Protein AF-A0A7C5AWZ2-F1 (afdb_monomer_lite)

Foldseek 3Di:
DDDDDDDDDDDPPDDDDDDDDDDDDDPPPFDFDPFDDDPQFTWTFGDDPDDDDDDDDDDDDDDDPDKDWDKWWWWDDDPNDTDDIDTDTDTDDDDDDDDDDDDDDDDDDTDTPPDPPDPDDDPDDDDDDDDPPPPPPVRPIDTFRKAKEKPAAEEFEFFFPDTWDKMFMDMDRADFPWKAKDKDWDPQKAPDDDWDWPCGTDRMTTIHQADIFVNPDQEPGDQKTKMWMKMWTHDDPHIYIYTHIYIYGHPDVVQKDKAAWDKDFPDFDWDQDPLKIFTAFTDIDTHQIDMGGPDDPRGQCRVLVVQLNVLVSCQCPDPHLLVPAPDRVVLGVQRGGDIDNDPVVNVVVNVVSVVVRVVVSVVSCVVSVVVSSVVSLVRSCPDPPNHDSHPNVD

Structure (mmCIF, N/CA/C/O backbone):
data_AF-A0A7C5AWZ2-F1
#
_entry.id   AF-A0A7C5AWZ2-F1
#
loop_
_atom_site.group_PDB
_atom_site.id
_atom_site.type_symbol
_atom_site.label_atom_id
_atom_site.label_alt_id
_atom_site.label_comp_id
_atom_site.label_asym_id
_atom_site.label_entity_id
_atom_site.label_seq_id
_atom_site.pdbx_PDB_ins_code
_atom_site.Cartn_x
_atom_site.Cartn_y
_atom_site.Cartn_z
_atom_site.occupancy
_atom_site.B_iso_or_equiv
_atom_site.auth_seq_id
_atom_site.auth_comp_id
_atom_site.auth_asym_id
_atom_site.auth_atom_id
_atom_site.pdbx_PDB_model_num
ATOM 1 N N . MET A 1 1 ? -20.616 55.074 -3.981 1.00 31.48 1 MET A N 1
ATOM 2 C CA . MET A 1 1 ? -21.618 54.094 -4.465 1.00 31.48 1 MET A CA 1
ATOM 3 C C . MET A 1 1 ? -21.687 52.970 -3.434 1.00 31.48 1 MET A C 1
ATOM 5 O O . MET A 1 1 ? -20.638 52.500 -3.034 1.00 31.48 1 MET A O 1
ATOM 9 N N . SER A 1 2 ? -22.827 52.833 -2.744 1.00 23.86 2 SER A N 1
ATOM 10 C CA . SER A 1 2 ? -23.767 51.689 -2.854 1.00 23.86 2 SER A CA 1
ATOM 11 C C . SER A 1 2 ? -23.295 50.452 -2.056 1.00 23.86 2 SER A C 1
ATOM 13 O O . SER A 1 2 ? -22.331 49.830 -2.470 1.00 23.86 2 SER A O 1
ATOM 15 N N . ARG A 1 3 ? -23.754 50.177 -0.821 1.00 22.86 3 ARG A N 1
ATOM 16 C CA . ARG A 1 3 ? -25.100 49.757 -0.326 1.00 22.86 3 ARG A CA 1
ATOM 17 C C . ARG A 1 3 ? -25.410 48.245 -0.484 1.00 22.86 3 ARG A C 1
ATOM 19 O O . ARG A 1 3 ? -25.485 47.788 -1.612 1.00 22.86 3 ARG A O 1
ATOM 26 N N . THR A 1 4 ? -25.734 47.593 0.657 1.00 24.03 4 THR A N 1
ATOM 27 C CA . THR A 1 4 ? -26.966 46.775 0.916 1.00 24.03 4 THR A CA 1
ATOM 28 C C . THR A 1 4 ? -27.128 45.417 0.178 1.00 24.03 4 THR A C 1
ATOM 30 O O . THR A 1 4 ? -27.138 45.419 -1.042 1.00 24.03 4 THR A O 1
ATOM 33 N N . LEU A 1 5 ? -27.379 44.242 0.810 1.00 22.30 5 LEU A N 1
ATOM 34 C CA . LEU A 1 5 ? -27.451 43.809 2.237 1.00 22.30 5 LEU A CA 1
ATOM 35 C C . LEU A 1 5 ? -27.545 42.247 2.367 1.00 22.30 5 LEU A C 1
ATOM 37 O O . LEU A 1 5 ? -27.617 41.573 1.351 1.00 22.30 5 LEU A O 1
ATOM 41 N N . ILE A 1 6 ? -27.582 41.716 3.610 1.00 23.77 6 ILE A N 1
ATOM 42 C CA . ILE A 1 6 ? -28.292 40.502 4.136 1.00 23.77 6 ILE A CA 1
ATOM 43 C C . ILE A 1 6 ? -28.689 39.345 3.176 1.00 23.77 6 ILE A C 1
ATOM 45 O O . ILE A 1 6 ? -29.492 39.558 2.275 1.00 23.77 6 ILE A O 1
ATOM 49 N N . ALA A 1 7 ? -28.282 38.102 3.517 1.00 22.73 7 ALA A N 1
ATOM 50 C CA . ALA A 1 7 ? -29.145 36.910 3.758 1.00 22.73 7 ALA A CA 1
ATOM 51 C C . ALA A 1 7 ? -28.458 35.555 3.447 1.00 22.73 7 ALA A C 1
ATOM 53 O O . ALA A 1 7 ? -28.391 35.173 2.287 1.00 22.73 7 ALA A O 1
ATOM 54 N N . ILE A 1 8 ? -28.096 34.768 4.475 1.00 24.17 8 ILE A N 1
ATOM 55 C CA . ILE A 1 8 ? -28.322 33.303 4.491 1.00 24.17 8 ILE A CA 1
ATOM 56 C C . ILE A 1 8 ? -28.754 32.923 5.913 1.00 24.17 8 ILE A C 1
ATOM 58 O O . ILE A 1 8 ? -27.949 32.813 6.833 1.00 24.17 8 ILE A O 1
ATOM 62 N N . LEU A 1 9 ? -30.062 32.760 6.075 1.00 23.92 9 LEU A N 1
ATOM 63 C CA . LEU A 1 9 ? -30.744 32.201 7.238 1.00 23.92 9 LEU A CA 1
ATOM 64 C C . LEU A 1 9 ? -31.839 31.298 6.642 1.00 23.92 9 LEU A C 1
ATOM 66 O O . LEU A 1 9 ? -32.417 31.668 5.623 1.00 23.92 9 LEU A O 1
ATOM 70 N N . ALA A 1 10 ? -32.102 30.148 7.269 1.00 23.94 10 ALA A N 1
ATOM 71 C CA . ALA A 1 10 ? -33.007 29.073 6.830 1.00 23.94 10 ALA A CA 1
ATOM 72 C C . ALA A 1 10 ? -32.501 28.126 5.713 1.00 23.94 10 ALA A C 1
ATOM 74 O O . ALA A 1 10 ? -32.693 28.383 4.532 1.00 23.94 10 ALA A O 1
ATOM 75 N N . VAL A 1 11 ? -32.027 26.940 6.126 1.00 23.39 11 VAL A N 1
ATOM 76 C CA . VAL A 1 11 ? -32.609 25.643 5.712 1.00 23.39 11 VAL A CA 1
ATOM 77 C C . VAL A 1 11 ? -32.581 24.700 6.923 1.00 23.39 11 VAL A C 1
ATOM 79 O O . VAL A 1 11 ? -31.581 24.043 7.174 1.00 23.39 11 VAL A O 1
ATOM 82 N N . CYS A 1 12 ? -33.668 24.691 7.698 1.00 22.53 12 CYS A N 1
ATOM 83 C CA . CYS A 1 12 ? -34.116 23.589 8.572 1.00 22.53 12 CYS A CA 1
ATOM 84 C C . CYS A 1 12 ? -35.515 23.944 9.111 1.00 22.53 12 CYS A C 1
ATOM 86 O O . CYS A 1 12 ? -35.763 24.030 10.308 1.00 22.53 12 CYS A O 1
ATOM 88 N N . ALA A 1 13 ? -36.420 24.251 8.178 1.00 26.27 13 ALA A N 1
ATOM 89 C CA . ALA A 1 13 ? -37.804 24.633 8.442 1.00 26.27 13 ALA A CA 1
ATOM 90 C C . ALA A 1 13 ? -38.730 23.852 7.498 1.00 26.27 13 ALA A C 1
ATOM 92 O O . ALA A 1 13 ? -39.358 24.408 6.601 1.00 26.27 13 ALA A O 1
ATOM 93 N N . ALA A 1 14 ? -38.763 22.534 7.682 1.00 24.42 14 ALA A N 1
ATOM 94 C CA . ALA A 1 14 ? -39.715 21.629 7.051 1.00 24.42 14 ALA A CA 1
ATOM 95 C C . ALA A 1 14 ? -40.001 20.484 8.033 1.00 24.42 14 ALA A C 1
ATOM 97 O O . ALA A 1 14 ? -39.058 19.898 8.554 1.00 24.42 14 ALA A O 1
ATOM 98 N N . LEU A 1 15 ? -41.289 20.183 8.251 1.00 24.59 15 LEU A N 1
ATOM 99 C CA . LEU A 1 15 ? -41.836 19.250 9.259 1.00 24.59 15 LEU A CA 1
ATOM 100 C C . LEU A 1 15 ? -41.771 19.771 10.710 1.00 24.59 15 LEU A C 1
ATOM 102 O O . LEU A 1 15 ? -40.803 19.560 11.431 1.00 24.59 15 LEU A O 1
ATOM 106 N N . GLY A 1 16 ? -42.850 20.431 11.152 1.00 24.42 16 GLY A N 1
ATOM 107 C CA . GLY A 1 16 ? -42.962 20.915 12.537 1.00 24.42 16 GLY A CA 1
ATOM 108 C C . GLY A 1 16 ? -44.292 21.549 12.969 1.00 24.42 16 GLY A C 1
ATOM 109 O O . GLY A 1 16 ? -44.412 21.913 14.132 1.00 24.42 16 GLY A O 1
ATOM 110 N N . LEU A 1 17 ? -45.299 21.684 12.093 1.00 25.92 17 LEU A N 1
ATOM 111 C CA . LEU A 1 17 ? -46.637 22.163 12.476 1.00 25.92 17 LEU A CA 1
ATOM 112 C C . LEU A 1 17 ? -47.752 21.493 11.658 1.00 25.92 17 LEU A C 1
ATOM 114 O O . LEU A 1 17 ? -48.122 21.975 10.591 1.00 25.92 17 LEU A O 1
ATOM 118 N N . MET A 1 18 ? -48.341 20.432 12.212 1.00 22.75 18 MET A N 1
ATOM 119 C CA . MET A 1 18 ? -49.801 20.317 12.303 1.00 22.75 18 MET A CA 1
ATOM 120 C C . MET A 1 18 ? -50.202 19.252 13.334 1.00 22.75 18 MET A C 1
ATOM 122 O O . MET A 1 18 ? -49.898 18.076 13.190 1.00 22.75 18 MET A O 1
ATOM 126 N N . THR A 1 19 ? -50.876 19.720 14.384 1.00 25.89 19 THR A N 1
ATOM 127 C CA . THR A 1 19 ? -51.930 19.040 15.159 1.00 25.89 19 THR A CA 1
ATOM 128 C C . THR A 1 19 ? -52.099 17.516 15.013 1.00 25.89 19 THR A C 1
ATOM 130 O O . THR A 1 19 ? -52.662 17.054 14.024 1.00 25.89 19 THR A O 1
ATOM 133 N N . GLN A 1 20 ? -51.897 16.786 16.113 1.00 24.45 20 GLN A N 1
ATOM 134 C CA . GLN A 1 20 ? -53.021 16.122 16.790 1.00 24.45 20 GLN A CA 1
ATOM 135 C C . GLN A 1 20 ? -52.659 15.762 18.234 1.00 24.45 20 GLN A C 1
ATOM 137 O O . GLN A 1 20 ? -51.629 15.149 18.500 1.00 24.45 20 GLN A O 1
ATOM 142 N N . ALA A 1 21 ? -53.535 16.129 19.169 1.00 33.34 21 ALA A N 1
ATOM 143 C CA . ALA A 1 21 ? -53.525 15.532 20.493 1.00 33.34 21 ALA A CA 1
ATOM 144 C C . ALA A 1 21 ? -54.089 14.110 20.376 1.00 33.34 21 ALA A C 1
ATOM 146 O O . ALA A 1 21 ? -55.225 13.936 19.935 1.00 33.34 21 ALA A O 1
ATOM 147 N N . ILE A 1 22 ? -53.314 13.110 20.790 1.00 25.39 22 ILE A N 1
ATOM 148 C CA . ILE A 1 22 ? -53.819 11.768 21.080 1.00 25.39 22 ILE A CA 1
ATOM 149 C C . ILE A 1 22 ? -53.517 11.478 22.548 1.00 25.39 22 ILE A C 1
ATOM 151 O O . ILE A 1 22 ? -52.484 11.874 23.086 1.00 25.39 22 ILE A O 1
ATOM 155 N N . HIS A 1 23 ? -54.492 10.861 23.207 1.00 27.05 23 HIS A N 1
ATOM 156 C CA . HIS A 1 23 ? -54.536 10.658 24.646 1.00 27.05 23 HIS A CA 1
ATOM 157 C C . HIS A 1 23 ? -53.289 9.984 25.233 1.00 27.05 23 HIS A C 1
ATOM 159 O O . HIS A 1 23 ? -52.849 8.943 24.760 1.00 27.05 23 HIS A O 1
ATOM 165 N N . GLY A 1 24 ? -52.890 10.479 26.406 1.00 29.28 24 GLY A N 1
ATOM 166 C CA . GLY A 1 24 ? -52.720 9.588 27.552 1.00 29.28 24 GLY A CA 1
ATOM 167 C C . GLY A 1 24 ? -51.455 8.739 27.597 1.00 29.28 24 GLY A C 1
ATOM 168 O O . GLY A 1 24 ? -51.563 7.525 27.713 1.00 29.28 24 GLY A O 1
ATOM 169 N N . GLN A 1 25 ? -50.290 9.385 27.641 1.00 25.56 25 GLN A N 1
ATOM 170 C CA . GLN A 1 25 ? -49.328 9.252 28.750 1.00 25.56 25 GLN A CA 1
ATOM 171 C C . GLN A 1 25 ? -48.128 10.163 28.470 1.00 25.56 25 GLN A C 1
ATOM 173 O O . GLN A 1 25 ? -47.318 9.893 27.587 1.00 25.56 25 GLN A O 1
ATOM 178 N N . THR A 1 26 ? -47.998 11.256 29.225 1.00 30.67 26 THR A N 1
ATOM 179 C CA . THR A 1 26 ? -46.708 11.943 29.326 1.00 30.67 26 THR A CA 1
ATOM 180 C C . THR A 1 26 ? -45.719 11.001 30.013 1.00 30.67 26 THR A C 1
ATOM 182 O O . THR A 1 26 ? -46.089 10.379 31.014 1.00 30.67 26 THR A O 1
ATOM 185 N N . PRO A 1 27 ? -44.467 10.883 29.532 1.00 29.09 27 PRO A N 1
ATOM 186 C CA . PRO A 1 27 ? -43.445 10.198 30.303 1.00 29.09 27 PRO A CA 1
ATOM 187 C C . PRO A 1 27 ? -43.281 10.955 31.622 1.00 29.09 27 PRO A C 1
ATOM 189 O O . PRO A 1 27 ? -42.971 12.148 31.626 1.00 29.09 27 PRO A O 1
ATOM 192 N N . GLN A 1 28 ? -43.513 10.272 32.742 1.00 30.16 28 GLN A N 1
ATOM 193 C CA . GLN A 1 28 ? -43.087 10.779 34.040 1.00 30.16 28 GLN A CA 1
ATOM 194 C C . GLN A 1 28 ? -41.565 10.893 33.973 1.00 30.16 28 GLN A C 1
ATOM 196 O O . GLN A 1 28 ? -40.875 9.877 33.886 1.00 30.16 28 GLN A O 1
ATOM 201 N N . ILE A 1 29 ? -41.042 12.119 33.941 1.00 33.25 29 ILE A N 1
ATOM 202 C CA . ILE A 1 29 ? -39.601 12.326 34.028 1.00 33.25 29 ILE A CA 1
ATOM 203 C C . ILE A 1 29 ? -39.271 12.394 35.510 1.00 33.25 29 ILE A C 1
ATOM 205 O O . ILE A 1 29 ? -39.504 13.398 36.179 1.00 33.25 29 ILE A O 1
ATOM 209 N N . TRP A 1 30 ? -38.798 11.270 36.022 1.00 34.38 30 TRP A N 1
ATOM 210 C CA . TRP A 1 30 ? -38.414 11.118 37.410 1.00 34.38 30 TRP A CA 1
ATOM 211 C C . TRP A 1 30 ? -37.039 11.758 37.628 1.00 34.38 30 TRP A C 1
ATOM 213 O O . TRP A 1 30 ? -36.078 11.425 36.930 1.00 34.38 30 TRP A O 1
ATOM 223 N N . ALA A 1 31 ? -36.937 12.656 38.606 1.00 36.81 31 ALA A N 1
ATOM 224 C CA . ALA A 1 31 ? -35.650 13.009 39.185 1.00 36.81 31 ALA A CA 1
ATOM 225 C C . ALA A 1 31 ? -35.261 11.893 40.162 1.00 36.81 31 ALA A C 1
ATOM 227 O O . ALA A 1 31 ? -36.040 11.550 41.053 1.00 36.81 31 ALA A O 1
ATOM 228 N N . TYR A 1 32 ? -34.080 11.305 39.966 1.00 39.06 32 TYR A N 1
ATOM 229 C CA . TYR A 1 32 ? -33.612 10.194 40.786 1.00 39.06 32 TYR A CA 1
ATOM 230 C C . TYR A 1 32 ? -32.599 10.667 41.827 1.00 39.06 32 TYR A C 1
ATOM 232 O O . TYR A 1 32 ? -31.530 11.165 41.472 1.00 39.06 32 TYR A O 1
ATOM 240 N N . SER A 1 33 ? -32.915 10.467 43.105 1.00 43.34 33 SER A N 1
ATOM 241 C CA . SER A 1 33 ? -32.019 10.725 44.234 1.00 43.34 33 SER A CA 1
ATOM 242 C C . SER A 1 33 ? -31.678 9.420 44.966 1.00 43.34 33 SER A C 1
ATOM 244 O O . SER A 1 33 ? -32.450 8.458 44.968 1.00 43.34 33 SER A O 1
ATOM 246 N N . ASN A 1 34 ? -30.474 9.363 45.547 1.00 46.09 34 ASN A N 1
ATOM 247 C CA . ASN A 1 34 ? -29.903 8.185 46.219 1.00 46.09 34 ASN A CA 1
ATOM 248 C C . ASN A 1 34 ? -30.059 6.875 45.415 1.00 46.09 34 ASN A C 1
ATOM 250 O O . ASN A 1 34 ? -30.649 5.909 45.897 1.00 46.09 34 ASN A O 1
ATOM 254 N N . LEU A 1 35 ? -29.537 6.845 44.184 1.00 44.72 35 LEU A N 1
ATOM 255 C CA . LEU A 1 35 ? -29.450 5.614 43.394 1.00 44.72 35 LEU A CA 1
ATOM 256 C C . LEU A 1 35 ? -28.502 4.604 44.070 1.00 44.72 35 LEU A C 1
ATOM 258 O O . LEU A 1 35 ? -27.345 4.926 44.342 1.00 44.72 35 LEU A O 1
ATOM 262 N N . TYR A 1 36 ? -28.970 3.378 44.297 1.00 51.09 36 TYR A N 1
ATOM 263 C CA . TYR A 1 36 ? -28.193 2.245 44.801 1.00 51.09 36 TYR A CA 1
ATOM 264 C C . TYR A 1 36 ? -28.525 0.956 44.031 1.00 51.09 36 TYR A C 1
ATOM 266 O O . TYR A 1 36 ? -29.542 0.850 43.346 1.00 51.09 36 TYR A O 1
ATOM 274 N N . GLN A 1 37 ? -27.638 -0.036 44.103 1.00 43.91 37 GLN A N 1
ATOM 275 C CA . GLN A 1 37 ? -27.802 -1.294 43.377 1.00 43.91 37 GLN A CA 1
ATOM 276 C C . GLN A 1 37 ? -28.634 -2.307 44.173 1.00 43.91 37 GLN A C 1
ATOM 278 O O . GLN A 1 37 ? -28.377 -2.544 45.353 1.00 43.91 37 GLN A O 1
ATOM 283 N N . GLN A 1 38 ? -29.567 -2.983 43.497 1.00 48.88 38 GLN A N 1
ATOM 284 C CA . GLN A 1 38 ? -30.225 -4.183 44.013 1.00 48.88 38 GLN A CA 1
ATOM 285 C C . GLN A 1 38 ? -30.243 -5.267 42.926 1.00 48.88 38 GLN A C 1
ATOM 287 O O . GLN A 1 38 ? -31.131 -5.317 42.080 1.00 48.88 38 GLN A O 1
ATOM 292 N N . GLY A 1 39 ? -29.234 -6.142 42.936 1.00 66.00 39 GLY A N 1
ATOM 293 C CA . GLY A 1 39 ? -29.072 -7.171 41.906 1.00 66.00 39 GLY A CA 1
ATOM 294 C C . GLY A 1 39 ? -28.696 -6.570 40.548 1.00 66.00 39 GLY A C 1
ATOM 295 O O . GLY A 1 39 ? -27.673 -5.896 40.428 1.00 66.00 39 GLY A O 1
ATOM 296 N N . ASP A 1 40 ? -29.515 -6.826 39.530 1.00 49.50 40 ASP A N 1
ATOM 297 C CA . ASP A 1 40 ? -29.349 -6.337 38.157 1.00 49.50 40 ASP A CA 1
ATOM 298 C C . ASP A 1 40 ? -29.982 -4.954 37.899 1.00 49.50 40 ASP A C 1
ATOM 300 O O . ASP A 1 40 ? -29.827 -4.408 36.801 1.00 49.50 40 ASP A O 1
ATOM 304 N N . GLN A 1 41 ? -30.655 -4.390 38.910 1.00 44.53 41 GLN A N 1
ATOM 305 C CA . GLN A 1 41 ? -31.457 -3.167 38.844 1.00 44.53 41 GLN A CA 1
ATOM 306 C C . GLN A 1 41 ? -30.771 -1.988 39.532 1.00 44.53 41 GLN A C 1
ATOM 308 O O . GLN A 1 41 ? -30.260 -2.114 40.652 1.00 44.53 41 GLN A O 1
ATOM 313 N N . VAL A 1 42 ? -30.834 -0.813 38.894 1.00 43.28 42 VAL A N 1
ATOM 314 C CA . VAL A 1 42 ? -30.635 0.449 39.611 1.00 43.28 42 VAL A CA 1
ATOM 315 C C . VAL A 1 42 ? -31.954 0.776 40.304 1.00 43.28 42 VAL A C 1
ATOM 317 O O . VAL A 1 42 ? -32.994 0.874 39.649 1.00 43.28 42 VAL A O 1
ATOM 320 N N . VAL A 1 43 ? -31.898 0.936 41.622 1.00 45.31 43 VAL A N 1
ATOM 321 C CA . VAL A 1 43 ? -33.023 1.323 42.473 1.00 45.31 43 VAL A CA 1
ATOM 322 C C . VAL A 1 43 ? -32.723 2.701 43.049 1.00 45.31 43 VAL A C 1
ATOM 324 O O . VAL A 1 43 ? -31.584 3.008 43.379 1.00 45.31 43 VAL A O 1
ATOM 327 N N . GLY A 1 44 ? -33.729 3.554 43.185 1.00 46.81 44 GLY A N 1
ATOM 328 C CA . GLY A 1 44 ? -33.566 4.821 43.887 1.00 46.81 44 GLY A CA 1
ATOM 329 C C . GLY A 1 44 ? -34.892 5.513 44.124 1.00 46.81 44 GLY A C 1
ATOM 330 O O . GLY A 1 44 ? -35.950 5.020 43.720 1.00 46.81 44 GLY A O 1
ATOM 331 N N . TYR A 1 45 ? -34.824 6.658 44.792 1.00 45.62 45 TYR A N 1
ATOM 332 C CA . TYR A 1 45 ? -36.001 7.459 45.078 1.00 45.62 45 TYR A CA 1
ATOM 333 C C . TYR A 1 45 ? -36.314 8.309 43.866 1.00 45.62 45 TYR A C 1
ATOM 335 O O . TYR A 1 45 ? -35.444 8.953 43.284 1.00 45.62 45 TYR A O 1
ATOM 343 N N . ALA A 1 46 ? -37.579 8.272 43.490 1.00 37.38 46 ALA A N 1
ATOM 344 C CA . ALA A 1 46 ? -38.106 9.004 42.369 1.00 37.38 46 ALA A CA 1
ATOM 345 C C . ALA A 1 46 ? -38.989 10.109 42.956 1.00 37.38 46 ALA A C 1
ATOM 347 O O . ALA A 1 46 ? -40.145 9.866 43.308 1.00 37.38 46 ALA A O 1
ATOM 348 N N . GLU A 1 47 ? -38.413 11.295 43.164 1.00 36.38 47 GLU A N 1
ATOM 349 C CA . GLU A 1 47 ? -39.136 12.407 43.784 1.00 36.38 47 GLU A CA 1
ATOM 350 C C . GLU A 1 47 ? -40.200 12.935 42.818 1.00 36.38 47 GLU A C 1
ATOM 352 O O . GLU A 1 47 ? -39.905 13.516 41.773 1.00 36.38 47 GLU A O 1
ATOM 357 N N . THR A 1 48 ? -41.465 12.715 43.176 1.00 36.47 48 THR A N 1
ATOM 358 C CA . THR A 1 48 ? -42.617 13.354 42.538 1.00 36.47 48 THR A CA 1
ATOM 359 C C . THR A 1 48 ? -43.113 14.459 43.456 1.00 36.47 48 THR A C 1
ATOM 361 O O . THR A 1 48 ? -43.871 14.188 44.391 1.00 36.47 48 THR A O 1
ATOM 364 N N . ASP A 1 49 ? -42.683 15.693 43.207 1.00 31.08 49 ASP A N 1
ATOM 365 C CA . ASP A 1 49 ? -43.113 16.837 44.008 1.00 31.08 49 ASP A CA 1
ATOM 366 C C . ASP A 1 49 ? -44.546 17.249 43.627 1.00 31.08 49 ASP A C 1
ATOM 368 O O . ASP A 1 49 ? -44.772 18.008 42.683 1.00 31.08 49 ASP A O 1
ATOM 372 N N . LEU A 1 50 ? -45.534 16.656 44.310 1.00 32.91 50 LEU A N 1
ATOM 373 C CA . LEU A 1 50 ? -46.947 17.006 44.173 1.00 32.91 50 LEU A CA 1
ATOM 374 C C . LEU A 1 50 ? -47.688 17.032 45.530 1.00 32.91 50 LEU A C 1
ATOM 376 O O . LEU A 1 50 ? -48.357 16.064 45.897 1.00 32.91 50 LEU A O 1
ATOM 380 N N . LEU A 1 51 ? -47.684 18.179 46.225 1.00 30.08 51 LEU A N 1
ATOM 381 C CA . LEU A 1 51 ? -48.734 18.544 47.195 1.00 30.08 51 LEU A CA 1
ATOM 382 C C . LEU A 1 51 ? -49.376 19.917 46.914 1.00 30.08 51 LEU A C 1
ATOM 384 O O . LEU A 1 51 ? -48.719 20.952 46.895 1.00 30.08 51 LEU A O 1
ATOM 388 N N . SER A 1 52 ? -50.699 19.909 46.729 1.00 28.80 52 SER A N 1
ATOM 389 C CA . SER A 1 52 ? -51.548 21.089 46.543 1.00 28.80 52 SER A CA 1
ATOM 390 C C . SER A 1 52 ? -52.475 21.189 47.759 1.00 28.80 52 SER A C 1
ATOM 392 O O . SER A 1 52 ? -53.143 20.200 48.075 1.00 28.80 52 SER A O 1
ATOM 394 N N . PRO A 1 53 ? -52.521 22.326 48.475 1.00 31.20 53 PRO A N 1
ATOM 395 C CA . PRO A 1 53 ? -53.333 22.441 49.677 1.00 31.20 53 PRO A CA 1
ATOM 396 C C . PRO A 1 53 ? -54.805 22.701 49.334 1.00 31.20 53 PRO A C 1
ATOM 398 O O . PRO A 1 53 ? -55.168 23.774 48.854 1.00 31.20 53 PRO A O 1
ATOM 401 N N . SER A 1 54 ? -55.678 21.748 49.661 1.00 36.19 54 SER A N 1
ATOM 402 C CA . SER A 1 54 ? -57.119 21.990 49.780 1.00 36.19 54 SER A CA 1
ATOM 403 C C . SER A 1 54 ? -57.465 22.358 51.228 1.00 36.19 54 SER A C 1
ATOM 405 O O . SER A 1 54 ? -57.487 21.483 52.096 1.00 36.19 54 SER A O 1
ATOM 407 N N . LEU A 1 55 ? -57.745 23.636 51.496 1.00 28.88 55 LEU A N 1
ATOM 408 C CA . LEU A 1 55 ? -58.303 24.090 52.778 1.00 28.88 55 LEU A CA 1
ATOM 409 C C . LEU A 1 55 ? -59.846 24.031 52.761 1.00 28.88 55 LEU A C 1
ATOM 411 O O . LEU A 1 55 ? -60.446 24.249 51.706 1.00 28.88 55 LEU A O 1
ATOM 415 N N . PRO A 1 56 ? -60.505 23.735 53.898 1.00 33.69 56 PRO A N 1
ATOM 416 C CA . PRO A 1 56 ? -61.951 23.549 53.949 1.00 33.69 56 PRO A CA 1
ATOM 417 C C . PRO A 1 56 ? -62.710 24.877 54.084 1.00 33.69 56 PRO A C 1
ATOM 419 O O . PRO A 1 56 ? -62.354 25.740 54.883 1.00 33.69 56 PRO A O 1
ATOM 422 N N . CYS A 1 57 ? -63.818 25.011 53.355 1.00 30.38 57 CYS A N 1
ATOM 423 C CA . CYS A 1 57 ? -64.770 26.108 53.528 1.00 30.38 57 CYS A CA 1
ATOM 424 C C . CYS A 1 57 ? -65.759 25.777 54.656 1.00 30.38 57 CYS A C 1
ATOM 426 O O . CYS A 1 57 ? -66.404 24.731 54.587 1.00 30.38 57 CYS A O 1
ATOM 428 N N . TRP A 1 58 ? -65.951 26.674 55.627 1.00 31.38 58 TRP A N 1
ATOM 429 C CA . TRP A 1 58 ? -67.038 26.573 56.609 1.00 31.38 58 TRP A CA 1
ATOM 430 C C . TRP A 1 58 ? -67.789 27.904 56.743 1.00 31.38 58 TRP A C 1
ATOM 432 O O . TRP A 1 58 ? -67.168 28.940 56.940 1.00 31.38 58 TRP A O 1
ATOM 442 N N . GLU A 1 59 ? -69.121 27.810 56.624 1.00 30.25 59 GLU A N 1
ATOM 443 C CA . GLU A 1 59 ? -70.163 28.704 57.173 1.00 30.25 59 GLU A CA 1
ATOM 444 C C . GLU A 1 59 ? -70.056 30.224 56.860 1.00 30.25 59 GLU A C 1
ATOM 446 O O . GLU A 1 59 ? -69.192 30.926 57.359 1.00 30.25 59 GLU A O 1
ATOM 451 N N . THR A 1 60 ? -70.947 30.873 56.094 1.00 30.44 60 THR A N 1
ATOM 452 C CA . THR A 1 60 ? -72.347 30.582 55.715 1.00 30.44 60 THR A CA 1
ATOM 453 C C . THR A 1 60 ? -72.735 31.269 54.386 1.00 30.44 60 THR A C 1
ATOM 455 O O . THR A 1 60 ? -72.217 32.328 54.055 1.00 30.44 60 THR A O 1
ATOM 458 N N . TYR A 1 61 ? -73.685 30.684 53.638 1.00 34.84 61 TYR A N 1
ATOM 459 C CA . TYR A 1 61 ? -74.530 31.323 52.601 1.00 34.84 61 TYR A CA 1
ATOM 460 C C . TYR A 1 61 ? -73.928 32.423 51.681 1.00 34.84 61 TYR A C 1
ATOM 462 O O . TYR A 1 61 ? -74.559 33.457 51.466 1.00 34.84 61 TYR A O 1
ATOM 470 N N . VAL A 1 62 ? -72.789 32.184 51.014 1.00 23.50 62 VAL A N 1
ATOM 471 C CA . VAL A 1 62 ? -72.380 32.989 49.838 1.00 23.50 62 VAL A CA 1
ATOM 472 C C . VAL A 1 62 ? -71.763 32.108 48.745 1.00 23.50 62 VAL A C 1
ATOM 474 O O . VAL A 1 62 ? -70.852 31.326 49.003 1.00 23.50 62 VAL A O 1
ATOM 477 N N . TRP A 1 63 ? -72.233 32.256 47.501 1.00 31.84 63 TRP A N 1
ATOM 478 C CA . TRP A 1 63 ? -71.510 31.790 46.310 1.00 31.84 63 TRP A CA 1
ATOM 479 C C . TRP A 1 63 ? -70.405 32.795 45.963 1.00 31.84 63 TRP A C 1
ATOM 481 O O . TRP A 1 63 ? -70.713 33.913 45.555 1.00 31.84 63 TRP A O 1
ATOM 491 N N . CYS A 1 64 ? -69.138 32.385 46.032 1.00 24.05 64 CYS A N 1
ATOM 492 C CA . CYS A 1 64 ? -68.015 33.176 45.526 1.00 24.05 64 CYS A CA 1
ATOM 493 C C . CYS A 1 64 ? -67.279 32.434 44.406 1.00 24.05 64 CYS A C 1
ATOM 495 O O . CYS A 1 64 ? -66.315 31.711 44.638 1.00 24.05 64 CYS A O 1
ATOM 497 N N . TRP A 1 65 ? -67.709 32.676 43.166 1.00 30.95 65 TRP A N 1
ATOM 498 C CA . TRP A 1 65 ? -66.833 32.547 42.001 1.00 30.95 65 TRP A CA 1
ATOM 499 C C . TRP A 1 65 ? -65.848 33.719 42.013 1.00 30.95 65 TRP A C 1
ATOM 501 O O . TRP A 1 65 ? -66.214 34.816 41.599 1.00 30.95 65 TRP A O 1
ATOM 511 N N . TRP A 1 66 ? -64.613 33.506 42.467 1.00 26.64 66 TRP A N 1
ATOM 512 C CA . TRP A 1 66 ? -63.517 34.452 42.238 1.00 26.64 66 TRP A CA 1
ATOM 513 C C . TRP A 1 66 ? -62.358 33.727 41.555 1.00 26.64 66 TRP A C 1
ATOM 515 O O . TRP A 1 66 ? -61.817 32.745 42.059 1.00 26.64 66 TRP A O 1
ATOM 525 N N . GLN A 1 67 ? -62.038 34.186 40.346 1.00 33.12 67 GLN A N 1
ATOM 526 C CA . GLN A 1 67 ? -60.942 33.678 39.529 1.00 33.12 67 GLN A CA 1
ATOM 527 C C . GLN A 1 67 ? -59.635 34.318 40.001 1.00 33.12 67 GLN A C 1
ATOM 529 O O . GLN A 1 67 ? -59.417 35.507 39.784 1.00 33.12 67 GLN A O 1
ATOM 534 N N . CYS A 1 68 ? -58.753 33.530 40.610 1.00 31.34 68 CYS A N 1
ATOM 535 C CA . CYS A 1 68 ? -57.351 33.908 40.743 1.00 31.34 68 CYS A CA 1
ATOM 536 C C . CYS A 1 68 ? -56.598 33.402 39.508 1.00 31.34 68 CYS A C 1
ATOM 538 O O . CYS A 1 68 ? -56.451 32.191 39.339 1.00 31.34 68 CYS A O 1
ATOM 540 N N . ASN A 1 69 ? -56.113 34.313 38.661 1.00 34.25 69 ASN A N 1
ATOM 541 C CA . ASN A 1 69 ? -55.101 33.975 37.661 1.00 34.25 69 ASN A CA 1
ATOM 542 C C . ASN A 1 69 ? -53.760 33.825 38.387 1.00 34.25 69 ASN A C 1
ATOM 544 O O . ASN A 1 69 ? -53.132 34.811 38.779 1.00 34.25 69 ASN A O 1
ATOM 548 N N . SER A 1 70 ? -53.339 32.582 38.598 1.00 39.28 70 SER A N 1
ATOM 549 C CA . SER A 1 70 ? -52.030 32.262 39.157 1.00 39.28 70 SER A CA 1
ATOM 550 C C . SER A 1 70 ? -50.975 32.358 38.057 1.00 39.28 70 SER A C 1
ATOM 552 O O . SER A 1 70 ? -50.803 31.438 37.263 1.00 39.28 70 SER A O 1
ATOM 554 N N . TYR A 1 71 ? -50.253 33.474 38.008 1.00 35.28 71 TYR A N 1
ATOM 555 C CA . TYR A 1 71 ? -49.011 33.564 37.234 1.00 35.28 71 TYR A CA 1
ATOM 556 C C . TYR A 1 71 ? -47.945 32.712 37.921 1.00 35.28 71 TYR A C 1
ATOM 558 O O . TYR A 1 71 ? -47.819 32.807 39.137 1.00 35.28 71 TYR A O 1
ATOM 566 N N . VAL A 1 72 ? -47.122 31.955 37.199 1.00 39.25 72 VAL A N 1
ATOM 567 C CA . VAL A 1 72 ? -45.870 31.455 37.789 1.00 39.25 72 VAL A CA 1
ATOM 568 C C . VAL A 1 72 ? -44.713 31.784 36.864 1.00 39.25 72 VAL A C 1
ATOM 570 O O . VAL A 1 72 ? -44.657 31.321 35.727 1.00 39.25 72 VAL A O 1
ATOM 573 N N . GLU A 1 73 ? -43.793 32.600 37.373 1.00 35.81 73 GLU A N 1
ATOM 574 C CA . GLU A 1 73 ? -42.472 32.760 36.785 1.00 35.81 73 GLU A CA 1
ATOM 575 C C . GLU A 1 73 ? -41.530 31.748 37.434 1.00 35.81 73 GLU A C 1
ATOM 577 O O . GLU A 1 73 ? -41.448 31.658 38.661 1.00 35.81 73 GLU A O 1
ATOM 582 N N . ALA A 1 74 ? -40.809 31.008 36.598 1.00 39.97 74 ALA A N 1
ATOM 583 C CA . ALA A 1 74 ? -39.704 30.165 37.019 1.00 39.97 74 ALA A CA 1
ATOM 584 C C . ALA A 1 74 ? -38.390 30.758 36.504 1.00 39.97 74 ALA A C 1
ATOM 586 O O . ALA A 1 74 ? -38.141 30.754 35.296 1.00 39.97 74 ALA A O 1
ATOM 587 N N . THR A 1 75 ? -37.551 31.245 37.420 1.00 37.50 75 THR A N 1
ATOM 588 C CA . THR A 1 75 ? -36.263 31.876 37.103 1.00 37.50 75 THR A CA 1
ATOM 589 C C . THR A 1 75 ? -35.098 30.954 37.461 1.00 37.50 75 THR A C 1
ATOM 591 O O . THR A 1 75 ? -34.924 30.572 38.618 1.00 37.50 75 THR A O 1
ATOM 594 N N . LEU A 1 76 ? -34.269 30.614 36.473 1.00 37.75 76 LEU A N 1
ATOM 595 C CA . LEU A 1 76 ? -33.110 29.740 36.642 1.00 37.75 76 LEU A CA 1
ATOM 596 C C . LEU A 1 76 ? -31.838 30.535 36.968 1.00 37.75 76 LEU A C 1
ATOM 598 O O . LEU A 1 76 ? -31.436 31.422 36.207 1.00 37.75 76 LEU A O 1
ATOM 602 N N . TYR A 1 77 ? -31.150 30.128 38.036 1.00 39.78 77 TYR A N 1
ATOM 603 C CA . TYR A 1 77 ? -29.836 30.637 38.433 1.00 39.78 77 TYR A CA 1
ATOM 604 C C . TYR A 1 77 ? -28.804 29.507 38.534 1.00 39.78 77 TYR A C 1
ATOM 606 O O . TYR A 1 77 ? -29.122 28.400 38.956 1.00 39.78 77 TYR A O 1
ATOM 614 N N . ASN A 1 78 ? -27.550 29.809 38.199 1.00 39.88 78 ASN A N 1
ATOM 615 C CA . ASN A 1 78 ? -26.384 28.969 38.493 1.00 39.88 78 ASN A CA 1
ATOM 616 C C . ASN A 1 78 ? -25.283 29.884 39.055 1.00 39.88 78 ASN A C 1
ATOM 618 O O . ASN A 1 78 ? -24.967 30.899 38.431 1.00 39.88 78 ASN A O 1
ATOM 622 N N . ASN A 1 79 ? -24.754 29.570 40.245 1.00 40.09 79 ASN A N 1
ATOM 623 C CA . ASN A 1 79 ? -23.786 30.400 40.979 1.00 40.09 79 ASN A CA 1
ATOM 624 C C . ASN A 1 79 ? -24.195 31.888 41.042 1.00 40.09 79 ASN A C 1
ATOM 626 O O . ASN A 1 79 ? -23.412 32.786 40.739 1.00 40.09 79 ASN A O 1
ATOM 630 N N . TRP A 1 80 ? -25.461 32.136 41.406 1.00 42.78 80 TRP A N 1
ATOM 631 C CA . TRP A 1 80 ? -26.112 33.457 41.480 1.00 42.78 80 TRP A CA 1
ATOM 632 C C . TRP A 1 80 ? -26.242 34.233 40.152 1.00 42.78 80 TRP A C 1
ATOM 634 O O . TRP A 1 80 ? -26.755 35.351 40.151 1.00 42.78 80 TRP A O 1
ATOM 644 N N . GLN A 1 81 ? -25.861 33.655 39.008 1.00 34.53 81 GLN A N 1
ATOM 645 C CA . GLN A 1 81 ? -26.055 34.261 37.687 1.00 34.53 81 GLN A CA 1
ATOM 646 C C . GLN A 1 81 ? -27.319 33.733 36.997 1.00 34.53 81 GLN A C 1
ATOM 648 O O . GLN A 1 81 ? -27.533 32.523 36.910 1.00 34.53 81 GLN A O 1
ATOM 653 N N . TYR A 1 82 ? -28.134 34.655 36.479 1.00 41.81 82 TYR A N 1
ATOM 654 C CA . TYR A 1 82 ? -29.359 34.376 35.721 1.00 41.81 82 TYR A CA 1
ATOM 655 C C . TYR A 1 82 ? -29.072 33.610 34.419 1.00 41.81 82 TYR A C 1
ATOM 657 O O . TYR A 1 82 ? -28.090 33.895 33.724 1.00 41.81 82 TYR A O 1
ATOM 665 N N . ARG A 1 83 ? -29.947 32.658 34.073 1.00 43.53 83 ARG A N 1
ATOM 666 C CA . ARG A 1 83 ? -29.857 31.863 32.836 1.00 43.53 83 ARG A CA 1
ATOM 667 C C . ARG A 1 83 ? -31.108 31.943 31.957 1.00 43.53 83 ARG A C 1
ATOM 669 O O . ARG A 1 83 ? -30.954 32.121 30.753 1.00 43.53 83 ARG A O 1
ATOM 676 N N . ALA A 1 84 ? -32.310 31.838 32.525 1.00 34.66 84 ALA A N 1
ATOM 677 C CA . ALA A 1 84 ? -33.579 31.990 31.803 1.00 34.66 84 ALA A CA 1
ATOM 678 C C . ALA A 1 84 ? -34.751 32.237 32.770 1.00 34.66 84 ALA A C 1
ATOM 680 O O . ALA A 1 84 ? -34.705 31.772 33.908 1.00 34.66 84 ALA A O 1
ATOM 681 N N . SER A 1 85 ? -35.809 32.890 32.281 1.00 35.53 85 SER A N 1
ATOM 682 C CA . SER A 1 85 ? -37.143 32.925 32.895 1.00 35.53 85 SER A CA 1
ATOM 683 C C . SER A 1 85 ? -38.169 32.367 31.915 1.00 35.53 85 SER A C 1
ATOM 685 O O . SER A 1 85 ? -38.131 32.696 30.727 1.00 35.53 85 SER A O 1
ATOM 687 N N . TYR A 1 86 ? -39.109 31.573 32.422 1.00 37.59 86 TYR A N 1
ATOM 688 C CA . TYR A 1 86 ? -40.259 31.081 31.664 1.00 37.59 86 TYR A CA 1
ATOM 689 C C . TYR A 1 86 ? -41.564 31.553 32.299 1.00 37.59 86 TYR A C 1
ATOM 691 O O . TYR A 1 86 ? -41.667 31.662 33.521 1.00 37.59 86 TYR A O 1
ATOM 699 N N . TRP A 1 87 ? -42.547 31.817 31.440 1.00 34.78 87 TRP A N 1
ATOM 700 C CA . TRP A 1 87 ? -43.829 32.415 31.791 1.00 34.78 87 TRP A CA 1
ATOM 701 C C . TRP A 1 87 ? -44.969 31.558 31.265 1.00 34.78 87 TRP A C 1
ATOM 703 O O . TRP A 1 87 ? -44.963 31.162 30.098 1.00 34.78 87 TRP A O 1
ATOM 713 N N . TYR A 1 88 ? -45.970 31.332 32.107 1.00 36.94 88 TYR A N 1
ATOM 714 C CA . TYR A 1 88 ? -47.252 30.784 31.693 1.00 36.94 88 TYR A CA 1
ATOM 715 C C . TYR A 1 88 ? -48.374 31.337 32.579 1.00 36.94 88 TYR A C 1
ATOM 717 O O . TYR A 1 88 ? -48.156 31.672 33.746 1.00 36.94 88 TYR A O 1
ATOM 725 N N . GLU A 1 89 ? -49.567 31.451 32.004 1.00 32.62 89 GLU A N 1
ATOM 726 C CA . GLU A 1 89 ? -50.773 31.955 32.655 1.00 32.62 89 GLU A CA 1
ATOM 727 C C . GLU A 1 89 ? -51.917 30.976 32.365 1.00 32.62 89 GLU A C 1
ATOM 729 O O . GLU A 1 89 ? -52.110 30.577 31.212 1.00 32.62 89 GLU A O 1
ATOM 734 N N . GLN A 1 90 ? -52.681 30.575 33.386 1.00 37.75 90 GLN A N 1
ATOM 735 C CA . GLN A 1 90 ? -53.849 29.718 33.185 1.00 37.75 90 GLN A CA 1
ATOM 736 C C . GLN A 1 90 ? -54.991 30.023 34.158 1.00 37.75 90 GLN A C 1
ATOM 738 O O . GLN A 1 90 ? -54.789 30.394 35.313 1.00 37.75 90 GLN A O 1
ATOM 743 N N . PHE A 1 91 ? -56.212 29.832 33.661 1.00 33.22 91 PHE A N 1
ATOM 744 C CA . PHE A 1 91 ? -57.449 29.949 34.420 1.00 33.22 91 PHE A CA 1
ATOM 745 C C . PHE A 1 91 ? -57.790 28.637 35.142 1.00 33.22 91 PHE A C 1
ATOM 747 O O . PHE A 1 91 ? -57.981 27.617 34.489 1.00 33.22 91 PHE A O 1
ATOM 754 N N . GLN A 1 92 ? -57.983 28.738 36.463 1.00 35.72 92 GLN A N 1
ATOM 755 C CA . GLN A 1 92 ? -58.651 27.782 37.366 1.00 35.72 92 GLN A CA 1
ATOM 756 C C . GLN A 1 92 ? -58.089 26.344 37.452 1.00 35.72 92 GLN A C 1
ATOM 758 O O . GLN A 1 92 ? -58.248 25.523 36.554 1.00 35.72 92 GLN A O 1
ATOM 763 N N . GLY A 1 93 ? -57.570 25.997 38.635 1.00 37.31 93 GLY A N 1
ATOM 764 C CA . GLY A 1 93 ? -57.089 24.653 38.989 1.00 37.31 93 GLY A CA 1
ATOM 765 C C . GLY A 1 93 ? -55.648 24.682 39.507 1.00 37.31 93 GLY A C 1
ATOM 766 O O . GLY A 1 93 ? -54.861 25.528 39.096 1.00 37.31 93 GLY A O 1
ATOM 767 N N . GLY A 1 94 ? -55.308 23.794 40.449 1.00 36.66 94 GLY A N 1
ATOM 768 C CA . GLY A 1 94 ? -53.994 23.781 41.112 1.00 36.66 94 GLY A CA 1
ATOM 769 C C . GLY A 1 94 ? -52.810 23.655 40.139 1.00 36.66 94 GLY A C 1
ATOM 770 O O . GLY A 1 94 ? -52.876 22.910 39.163 1.00 36.66 94 GLY A O 1
ATOM 771 N N . CYS A 1 95 ? -51.732 24.398 40.403 1.00 35.69 95 CYS A N 1
ATOM 772 C CA . CYS A 1 95 ? -50.659 24.644 39.436 1.00 35.69 95 CYS A CA 1
ATOM 773 C C . CYS A 1 95 ? -49.458 23.689 39.575 1.00 35.69 95 CYS A C 1
ATOM 775 O O . CYS A 1 95 ? -48.705 23.763 40.543 1.00 35.69 95 CYS A O 1
ATOM 777 N N . TRP A 1 96 ? -49.264 22.854 38.550 1.00 34.03 96 TRP A N 1
ATOM 778 C CA . TRP A 1 96 ? -48.030 22.136 38.186 1.00 34.03 96 TRP A CA 1
ATOM 779 C C . TRP A 1 96 ? -46.926 23.036 37.621 1.00 34.03 96 TRP A C 1
ATOM 781 O O . TRP A 1 96 ? -47.097 23.499 36.497 1.00 34.03 96 TRP A O 1
ATOM 791 N N . VAL A 1 97 ? -45.788 23.235 38.298 1.00 32.22 97 VAL A N 1
ATOM 792 C CA . VAL A 1 97 ? -44.605 23.870 37.685 1.00 32.22 97 VAL A CA 1
ATOM 793 C C . VAL A 1 97 ? -43.390 22.961 37.794 1.00 32.22 97 VAL A C 1
ATOM 795 O O . VAL A 1 97 ? -42.960 22.601 38.883 1.00 32.22 97 VAL A O 1
ATOM 798 N N . MET A 1 98 ? -42.830 22.608 36.638 1.00 32.94 98 MET A N 1
ATOM 799 C CA . MET A 1 98 ? -41.606 21.821 36.501 1.00 32.94 98 MET A CA 1
ATOM 800 C C . MET A 1 98 ? -40.598 22.610 35.669 1.00 32.94 98 MET A C 1
ATOM 802 O O . MET A 1 98 ? -40.936 23.133 34.607 1.00 32.94 98 MET A O 1
ATOM 806 N N . VAL A 1 99 ? -39.358 22.683 36.148 1.00 29.45 99 VAL A N 1
ATOM 807 C CA . VAL A 1 99 ? -38.268 23.449 35.531 1.00 29.45 99 VAL A CA 1
ATOM 808 C C . VAL A 1 99 ? -37.129 22.497 35.206 1.00 29.45 99 VAL A C 1
ATOM 810 O O . VAL A 1 99 ? -36.691 21.746 36.071 1.00 29.45 99 VAL A O 1
ATOM 813 N N . TRP A 1 100 ? -36.633 22.546 33.971 1.00 30.16 100 TRP A N 1
ATOM 814 C CA . TRP A 1 100 ? -35.529 21.702 33.515 1.00 30.16 100 TRP A CA 1
ATOM 815 C C . TRP A 1 100 ? -34.256 22.524 33.346 1.00 30.16 100 TRP A C 1
ATOM 817 O O . TRP A 1 100 ? -34.231 23.506 32.603 1.00 30.16 100 TRP A O 1
ATOM 827 N N . ALA A 1 101 ? -33.191 22.103 34.027 1.00 31.27 101 ALA A N 1
ATOM 828 C CA . ALA A 1 101 ? -31.859 22.679 33.919 1.00 31.27 101 ALA A CA 1
ATOM 829 C C . ALA A 1 101 ? -30.792 21.588 34.109 1.00 31.27 101 ALA A C 1
ATOM 831 O O . ALA A 1 101 ? -30.965 20.727 34.972 1.00 31.27 101 ALA A O 1
ATOM 832 N N . PRO A 1 102 ? -29.685 21.605 33.345 1.00 29.75 102 PRO A N 1
ATOM 833 C CA . PRO A 1 102 ? -28.569 20.697 33.578 1.00 29.75 102 PRO A CA 1
ATOM 834 C C . PRO A 1 102 ? -27.819 21.109 34.852 1.00 29.75 102 PRO A C 1
ATOM 836 O O . PRO A 1 102 ? -27.300 22.225 34.945 1.00 29.75 102 PRO A O 1
ATOM 839 N N . LEU A 1 103 ? -27.765 20.204 35.831 1.00 34.91 103 LEU A N 1
ATOM 840 C CA . LEU A 1 103 ? -27.107 20.438 37.114 1.00 34.91 103 LEU A CA 1
ATOM 841 C C . LEU A 1 103 ? -25.655 19.931 37.065 1.00 34.91 103 LEU A C 1
ATOM 843 O O . LEU A 1 103 ? -25.422 18.740 36.883 1.00 34.91 103 LE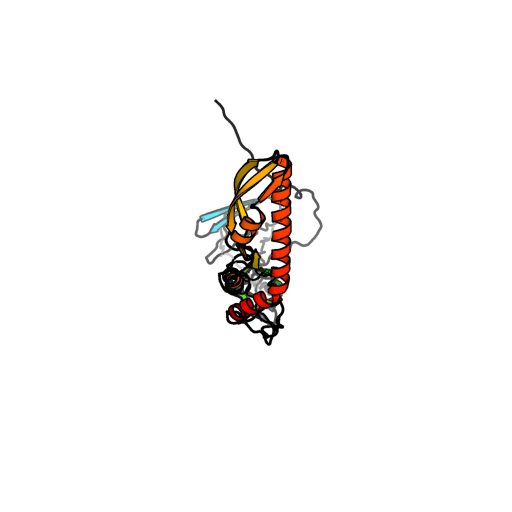U A O 1
ATOM 847 N N . ALA A 1 104 ? -24.689 20.829 37.259 1.00 31.34 104 ALA A N 1
ATOM 848 C CA . ALA A 1 104 ? -23.314 20.494 37.643 1.00 31.34 104 ALA A CA 1
ATOM 849 C C . ALA A 1 104 ? -23.109 20.875 39.120 1.00 31.34 104 ALA A C 1
ATOM 851 O O . ALA A 1 104 ? -23.756 21.809 39.584 1.00 31.34 104 ALA A O 1
ATOM 852 N N . GLU A 1 105 ? -22.257 20.157 39.854 1.00 32.03 105 GLU A N 1
ATOM 853 C CA . GLU A 1 105 ? -22.158 20.207 41.326 1.00 32.03 105 GLU A CA 1
ATOM 854 C C . GLU A 1 105 ? -22.294 21.613 41.950 1.00 32.03 105 GLU A C 1
ATOM 856 O O . GLU A 1 105 ? -21.524 22.531 41.666 1.00 32.03 105 GLU A O 1
ATOM 861 N N . GLY A 1 106 ? -23.289 21.769 42.830 1.00 33.72 106 GLY A N 1
ATOM 862 C CA . GLY A 1 106 ? -23.625 23.029 43.492 1.00 33.72 106 GLY A CA 1
ATOM 863 C C . GLY A 1 106 ? -24.968 22.960 44.225 1.00 33.72 106 GLY A C 1
ATOM 864 O O . GLY A 1 106 ? -25.736 22.014 44.046 1.00 33.72 106 GLY A O 1
ATOM 865 N N . SER A 1 107 ? -25.253 23.967 45.054 1.00 34.22 107 SER A N 1
ATOM 866 C CA . SER A 1 107 ? -26.536 24.107 45.761 1.00 34.22 107 SER A CA 1
ATOM 867 C C . SER A 1 107 ? -27.540 24.897 44.919 1.00 34.22 107 SER A C 1
ATOM 869 O O . SER A 1 107 ? -27.228 25.992 44.448 1.00 34.22 107 SER A O 1
ATOM 871 N N . TRP A 1 108 ? -28.760 24.380 44.782 1.00 37.25 108 TRP A N 1
ATOM 872 C CA . TRP A 1 108 ? -29.813 24.951 43.933 1.00 37.25 108 TRP A CA 1
ATOM 873 C C . TRP A 1 108 ? -30.968 25.511 44.765 1.00 37.25 108 TRP A C 1
ATOM 875 O O . TRP A 1 108 ? -31.242 25.027 45.862 1.00 37.25 108 TRP A O 1
ATOM 885 N N . SER A 1 109 ? -31.675 26.513 44.240 1.00 36.25 109 SER A N 1
ATOM 886 C CA . SER A 1 109 ? -32.936 26.983 44.818 1.00 36.25 109 SER A CA 1
ATOM 887 C C . SER A 1 109 ? -33.936 27.372 43.732 1.00 36.25 109 SER A C 1
ATOM 889 O O . SER A 1 109 ? -33.597 28.040 42.755 1.00 36.25 109 SER A O 1
ATOM 891 N N . LEU A 1 110 ? -35.184 26.940 43.915 1.00 36.66 110 LEU A N 1
ATOM 892 C CA . LEU A 1 110 ? -36.332 27.393 43.139 1.00 36.66 110 LEU A CA 1
ATOM 893 C C . LEU A 1 110 ? -36.942 28.606 43.854 1.00 36.66 110 LEU A C 1
ATOM 895 O O . LEU A 1 110 ? -37.109 28.580 45.075 1.00 36.66 110 LEU A O 1
ATOM 899 N N . ARG A 1 111 ? -37.295 29.666 43.119 1.00 38.84 111 ARG A N 1
ATOM 900 C CA . ARG A 1 111 ? -37.985 30.836 43.681 1.00 38.84 111 ARG A CA 1
ATOM 901 C C . ARG A 1 111 ? -39.283 31.092 42.922 1.00 38.84 111 ARG A C 1
ATOM 903 O O . ARG A 1 111 ? -39.250 31.316 41.720 1.00 38.84 111 ARG A O 1
ATOM 910 N N . SER A 1 112 ? -40.402 31.061 43.643 1.00 38.06 112 SER A N 1
ATOM 911 C CA . SER A 1 112 ? -41.695 31.569 43.172 1.00 38.06 112 SER A CA 1
ATOM 912 C C . SER A 1 112 ? -41.736 33.086 43.344 1.00 38.06 112 SER A C 1
ATOM 914 O O . SER A 1 112 ? -41.349 33.587 44.401 1.00 38.06 112 SER A O 1
ATOM 916 N N . ASN A 1 113 ? -42.252 33.802 42.342 1.00 35.44 113 ASN A N 1
ATOM 917 C CA . ASN A 1 113 ? -42.471 35.250 42.422 1.00 35.44 113 ASN A CA 1
ATOM 918 C C . ASN A 1 113 ? -43.838 35.651 43.009 1.00 35.44 113 ASN A C 1
ATOM 920 O O . ASN A 1 113 ? -44.054 36.836 43.258 1.00 35.44 113 ASN A O 1
ATOM 924 N N . HIS A 1 114 ? -44.715 34.694 43.344 1.00 36.94 114 HIS A N 1
ATOM 925 C CA . HIS A 1 114 ? -45.743 34.950 44.360 1.00 36.94 114 HIS A CA 1
ATOM 926 C C . HIS A 1 114 ? -45.151 34.713 45.735 1.00 36.94 114 HIS A C 1
ATOM 928 O O . HIS A 1 114 ? -44.694 33.607 46.042 1.00 36.94 114 HIS A O 1
ATOM 934 N N . GLY A 1 115 ? -45.163 35.766 46.550 1.00 30.61 115 GLY A N 1
ATOM 935 C CA . GLY A 1 115 ? -44.744 35.689 47.937 1.00 30.61 115 GLY A CA 1
ATOM 936 C C . GLY A 1 115 ? -45.630 34.717 48.707 1.00 30.61 115 GLY A C 1
ATOM 937 O O . GLY A 1 115 ? -46.850 34.862 48.725 1.00 30.61 115 GLY A O 1
ATOM 938 N N . VAL A 1 116 ? -45.003 33.758 49.385 1.00 34.09 116 VAL A N 1
ATOM 939 C CA . VAL A 1 116 ? -45.648 33.015 50.470 1.00 34.09 116 VAL A CA 1
ATOM 940 C C . VAL A 1 116 ? -45.758 33.981 51.649 1.00 34.09 116 VAL A C 1
ATOM 942 O O . VAL A 1 116 ? -44.856 34.063 52.482 1.00 34.09 116 VAL A O 1
ATOM 945 N N . SER A 1 117 ? -46.814 34.794 51.658 1.00 28.31 117 SER A N 1
ATOM 946 C CA . SER A 1 117 ? -47.107 35.703 52.763 1.00 28.31 117 SER A CA 1
ATOM 947 C C . SER A 1 117 ? -47.683 34.921 53.941 1.00 28.31 117 SER A C 1
ATOM 949 O O . SER A 1 117 ? -48.732 34.293 53.818 1.00 28.31 117 SER A O 1
ATOM 951 N N . ASP A 1 118 ? -46.987 35.035 55.068 1.00 28.16 118 ASP A N 1
ATOM 952 C CA . ASP A 1 118 ? -47.428 34.751 56.432 1.00 28.16 118 ASP A CA 1
ATOM 953 C C . ASP A 1 118 ? -47.786 33.299 56.795 1.00 28.16 118 ASP A C 1
ATOM 955 O O . ASP A 1 118 ? -48.922 32.833 56.701 1.00 28.16 118 ASP A O 1
ATOM 959 N N . ILE A 1 119 ? -46.802 32.618 57.394 1.00 27.95 119 ILE A N 1
ATOM 960 C CA . ILE A 1 119 ? -47.049 31.487 58.294 1.00 27.95 119 ILE A CA 1
ATOM 961 C C . ILE A 1 119 ? -47.561 32.058 59.625 1.00 27.95 119 ILE A C 1
ATOM 963 O O . ILE A 1 119 ? -46.778 32.387 60.518 1.00 27.95 119 ILE A O 1
ATOM 967 N N . TYR A 1 120 ? -48.881 32.173 59.772 1.00 25.52 120 TYR A N 1
ATOM 968 C CA . TYR A 1 120 ? -49.495 32.494 61.060 1.00 25.52 120 TYR A CA 1
ATOM 969 C C . TYR A 1 120 ? -49.555 31.255 61.962 1.00 25.52 120 TYR A C 1
ATOM 971 O O . TYR A 1 120 ? -50.398 30.378 61.787 1.00 25.52 120 TYR A O 1
ATOM 979 N N . TYR A 1 121 ? -48.707 31.226 62.993 1.00 24.45 121 TYR A N 1
ATOM 980 C CA . TYR A 1 121 ? -48.998 30.449 64.196 1.00 24.45 121 TYR A CA 1
ATOM 981 C C . TYR A 1 121 ? -50.072 31.185 65.000 1.00 24.45 121 TYR A C 1
ATOM 983 O O . TYR A 1 121 ? -49.798 32.236 65.576 1.00 24.45 121 TYR A O 1
ATOM 991 N N . ASN A 1 122 ? -51.279 30.623 65.065 1.00 26.77 122 ASN A N 1
ATOM 992 C CA . ASN A 1 122 ? -52.261 31.003 66.074 1.00 26.77 122 ASN A CA 1
ATOM 993 C C . ASN A 1 122 ? -52.318 29.911 67.148 1.00 26.77 122 ASN A C 1
ATOM 995 O O . ASN A 1 122 ? -52.876 28.837 66.928 1.00 26.77 122 ASN A O 1
ATOM 999 N N . THR A 1 123 ? -51.715 30.191 68.300 1.00 43.75 123 THR A N 1
ATOM 1000 C CA . THR A 1 123 ? -51.897 29.408 69.521 1.00 43.75 123 THR A CA 1
ATOM 1001 C C . THR A 1 123 ? -52.807 30.177 70.466 1.00 43.75 123 THR A C 1
ATOM 1003 O O . THR A 1 123 ? -52.307 30.897 71.324 1.00 43.75 123 THR A O 1
ATOM 1006 N N . ASP A 1 124 ? -54.121 30.013 70.330 1.00 34.47 124 ASP A N 1
ATOM 1007 C CA . ASP A 1 124 ? -55.052 30.268 71.428 1.00 34.47 124 ASP A CA 1
ATOM 1008 C C . ASP A 1 124 ? -56.401 29.559 71.207 1.00 34.47 124 ASP A C 1
ATOM 1010 O O . ASP A 1 124 ? -56.927 29.510 70.098 1.00 34.47 124 ASP A O 1
ATOM 1014 N N . TYR A 1 125 ? -56.946 29.002 72.294 1.00 30.28 125 TYR A N 1
ATOM 1015 C CA . TYR A 1 125 ? -58.229 28.280 72.390 1.00 30.28 125 TYR A CA 1
ATOM 1016 C C . TYR A 1 125 ? -58.388 26.965 71.599 1.00 30.28 125 TYR A C 1
ATOM 1018 O O . TYR A 1 125 ? -59.227 26.824 70.721 1.00 30.28 125 TYR A O 1
ATOM 1026 N N . GLY A 1 126 ? -57.703 25.933 72.097 1.00 37.12 126 GLY A N 1
ATOM 1027 C CA . GLY A 1 126 ? -58.420 24.881 72.832 1.00 37.12 126 GLY A CA 1
ATOM 1028 C C . GLY A 1 126 ? -59.234 23.829 72.059 1.00 37.12 126 GLY A C 1
ATOM 1029 O O . GLY A 1 126 ? -60.369 24.071 71.671 1.00 37.12 126 GLY A O 1
ATOM 1030 N N . MET A 1 127 ? -58.705 22.602 72.130 1.00 26.30 127 MET A N 1
ATOM 1031 C CA . MET A 1 127 ? -59.359 21.280 72.093 1.00 26.30 127 MET A CA 1
ATOM 1032 C C . MET A 1 127 ? -59.021 20.336 70.927 1.00 26.30 127 MET A C 1
ATOM 1034 O O . MET A 1 127 ? -59.131 20.646 69.750 1.00 26.30 127 MET A O 1
ATOM 1038 N N . GLU A 1 128 ? -58.686 19.129 71.390 1.00 28.91 128 GLU A N 1
ATOM 1039 C CA . GLU A 1 128 ? -58.682 17.810 70.756 1.00 28.91 128 GLU A CA 1
ATOM 1040 C C . GLU A 1 128 ? -57.598 17.431 69.734 1.00 28.91 128 GLU A C 1
ATOM 1042 O O . GLU A 1 128 ? -57.317 18.075 68.728 1.00 28.91 128 GLU A O 1
ATOM 1047 N N . MET A 1 129 ? -56.972 16.296 70.058 1.00 36.34 129 MET A N 1
ATOM 1048 C CA . MET A 1 129 ? -55.929 15.636 69.290 1.00 36.34 129 MET A CA 1
ATOM 1049 C C . MET A 1 129 ? -56.500 15.116 67.972 1.00 36.34 129 MET A C 1
ATOM 1051 O O . MET A 1 129 ? -57.410 14.288 67.985 1.00 36.34 129 MET A O 1
ATOM 1055 N N . TYR A 1 130 ? -55.874 15.476 66.855 1.00 25.56 130 TYR A N 1
ATOM 1056 C CA . TYR A 1 130 ? -55.939 14.666 65.644 1.00 25.56 130 TYR A CA 1
ATOM 1057 C C . TYR A 1 130 ? -54.557 14.108 65.331 1.00 25.56 130 TYR A C 1
ATOM 1059 O O . TYR A 1 130 ? -53.565 14.836 65.290 1.00 25.56 130 TYR A O 1
ATOM 1067 N N . TYR A 1 131 ? -54.499 12.788 65.155 1.00 24.61 131 TYR A N 1
ATOM 1068 C CA . TYR A 1 131 ? -53.277 12.081 64.796 1.00 24.61 131 TYR A CA 1
ATOM 1069 C C . TYR A 1 131 ? -52.690 12.675 63.510 1.00 24.61 131 TYR A C 1
ATOM 1071 O O . TYR A 1 131 ? -53.447 12.887 62.556 1.00 24.61 131 TYR A O 1
ATOM 1079 N N . PRO A 1 132 ? -51.359 12.852 63.411 1.00 27.23 132 PRO A N 1
ATOM 1080 C CA . PRO A 1 132 ? -50.749 12.960 62.104 1.00 27.23 132 PRO A CA 1
ATOM 1081 C C . PRO A 1 132 ? -51.023 11.640 61.384 1.00 27.23 132 PRO A C 1
ATOM 1083 O O . PRO A 1 132 ? -50.456 10.597 61.725 1.00 27.23 132 PRO A O 1
ATOM 1086 N N . TYR A 1 133 ? -51.886 11.682 60.369 1.00 27.02 133 TYR A N 1
ATOM 1087 C CA . TYR A 1 133 ? -51.783 10.711 59.297 1.00 27.02 133 TYR A CA 1
ATOM 1088 C C . TYR A 1 133 ? -50.391 10.901 58.709 1.00 27.02 133 TYR A C 1
ATOM 1090 O O . TYR A 1 133 ? -50.151 11.813 57.919 1.00 27.02 133 TYR A O 1
ATOM 1098 N N . LEU A 1 134 ? -49.471 10.027 59.122 1.00 28.72 134 LEU A N 1
ATOM 1099 C CA . LEU A 1 134 ? -48.337 9.664 58.300 1.00 28.72 134 LEU A CA 1
ATOM 1100 C C . LEU A 1 134 ? -48.923 9.308 56.937 1.00 28.72 134 LEU A C 1
ATOM 1102 O O . LEU A 1 134 ? -49.445 8.208 56.737 1.00 28.72 134 LEU A O 1
ATOM 1106 N N . PHE A 1 135 ? -48.813 10.240 55.994 1.00 31.97 135 PHE A N 1
ATOM 1107 C CA . PHE A 1 135 ? -48.645 9.851 54.614 1.00 31.97 135 PHE A CA 1
ATOM 1108 C C . PHE A 1 135 ? -47.389 8.989 54.611 1.00 31.97 135 PHE A C 1
ATOM 1110 O O . PHE A 1 135 ? -46.265 9.484 54.568 1.00 31.97 135 PHE A O 1
ATOM 1117 N N . GLN A 1 136 ? -47.595 7.672 54.706 1.00 28.70 136 GLN A N 1
ATOM 1118 C CA . GLN A 1 136 ? -46.663 6.735 54.122 1.00 28.70 136 GLN A CA 1
ATOM 1119 C C . GLN A 1 136 ? -46.561 7.157 52.663 1.00 28.70 136 GLN A C 1
ATOM 1121 O O . GLN A 1 136 ? -47.406 6.799 51.837 1.00 28.70 136 GLN A O 1
ATOM 1126 N N . PHE A 1 137 ? -45.513 7.921 52.361 1.00 36.59 137 PHE A N 1
ATOM 1127 C CA . PHE A 1 137 ? -44.855 7.828 51.080 1.00 36.59 137 PHE A CA 1
ATOM 1128 C C . PHE A 1 137 ? -44.590 6.337 50.898 1.00 36.59 137 PHE A C 1
ATOM 1130 O O . PHE A 1 137 ? -43.672 5.775 51.489 1.00 36.59 137 PHE A O 1
ATOM 1137 N N . ARG A 1 138 ? -45.484 5.653 50.176 1.00 35.34 138 ARG A N 1
ATOM 1138 C CA . ARG A 1 138 ? -45.190 4.314 49.692 1.00 35.34 138 ARG A CA 1
ATOM 1139 C C . ARG A 1 138 ? -44.062 4.524 48.713 1.00 35.34 138 ARG A C 1
ATOM 1141 O O . ARG A 1 138 ? -44.325 4.951 47.591 1.00 35.34 138 ARG A O 1
ATOM 1148 N N . GLU A 1 139 ? -42.847 4.281 49.183 1.00 38.94 139 GLU A N 1
ATOM 1149 C CA . GLU A 1 139 ? -41.625 4.262 48.397 1.00 38.94 139 GLU A CA 1
ATOM 1150 C C . GLU A 1 139 ? -41.883 3.368 47.185 1.00 38.94 139 GLU A C 1
ATOM 1152 O O . GLU A 1 139 ? -41.910 2.138 47.263 1.00 38.94 139 GLU A O 1
ATOM 1157 N N . ARG A 1 140 ? -42.204 4.003 46.055 1.00 38.72 140 ARG A N 1
ATOM 1158 C CA . ARG A 1 140 ? -42.377 3.308 44.789 1.00 38.72 140 ARG A CA 1
ATOM 1159 C C . ARG A 1 140 ? -40.992 3.166 44.205 1.00 38.72 140 ARG A C 1
ATOM 1161 O O . ARG A 1 140 ? -40.560 4.002 43.422 1.00 38.72 140 ARG A O 1
ATOM 1168 N N . TYR A 1 141 ? -40.310 2.111 44.624 1.00 40.88 141 TYR A N 1
ATOM 1169 C CA . TYR A 1 141 ? -39.081 1.680 43.986 1.00 40.88 141 TYR A CA 1
ATOM 1170 C C . TYR A 1 141 ? -39.355 1.427 42.503 1.00 40.88 141 TYR A C 1
ATOM 1172 O O . TYR A 1 141 ? -40.199 0.602 42.143 1.00 40.88 141 TYR A O 1
ATOM 1180 N N . ILE A 1 142 ? -38.659 2.172 41.652 1.00 47.34 142 ILE A N 1
ATOM 1181 C CA . ILE A 1 142 ? -38.673 1.980 40.206 1.00 47.34 142 ILE A CA 1
ATOM 1182 C C . ILE A 1 142 ? -37.393 1.243 39.861 1.00 47.34 142 ILE A C 1
ATOM 1184 O O . ILE A 1 142 ? -36.299 1.763 40.065 1.00 47.34 142 ILE A O 1
ATOM 1188 N N . ALA A 1 143 ? -37.545 0.035 39.333 1.00 52.16 143 ALA A N 1
ATOM 1189 C CA . ALA A 1 143 ? -36.444 -0.694 38.738 1.00 52.16 143 ALA A CA 1
ATOM 1190 C C . ALA A 1 143 ? -36.108 -0.064 37.381 1.00 52.16 143 ALA A C 1
ATOM 1192 O O . ALA A 1 143 ? -36.898 -0.158 36.437 1.00 52.16 143 ALA A O 1
ATOM 1193 N N . ILE A 1 144 ? -34.940 0.572 37.277 1.00 60.53 144 ILE A N 1
ATOM 1194 C CA . ILE A 1 144 ? -34.389 0.999 35.991 1.00 60.53 144 ILE A CA 1
ATOM 1195 C C . ILE A 1 144 ? -33.437 -0.088 35.501 1.00 60.53 144 ILE A C 1
ATOM 1197 O O . ILE A 1 144 ? -32.495 -0.471 36.199 1.00 60.53 144 ILE A O 1
ATOM 1201 N N . TYR A 1 145 ? -33.653 -0.532 34.265 1.00 75.69 145 TYR A N 1
ATOM 1202 C CA . TYR A 1 145 ? -32.756 -1.434 33.553 1.00 75.69 145 TYR A CA 1
ATOM 1203 C C . TYR A 1 145 ? -31.963 -0.613 32.531 1.00 75.69 145 TYR A C 1
ATOM 1205 O O . TYR A 1 145 ? -32.464 -0.382 31.429 1.00 75.69 145 TYR A O 1
ATOM 1213 N N . PRO A 1 146 ? -30.760 -0.112 32.877 1.00 84.00 146 PRO A N 1
ATOM 1214 C CA . PRO A 1 146 ? -29.926 0.573 31.905 1.00 84.00 146 PRO A CA 1
ATOM 1215 C C . PRO A 1 146 ? -29.525 -0.396 30.790 1.00 84.00 146 PRO A C 1
ATOM 1217 O O . PRO A 1 146 ? -29.158 -1.549 31.049 1.00 84.00 146 PRO A O 1
ATOM 1220 N N . ALA A 1 147 ? -29.579 0.095 29.557 1.00 85.81 147 ALA A N 1
ATOM 1221 C CA . ALA A 1 147 ? -29.156 -0.618 28.359 1.00 85.81 147 ALA A CA 1
ATOM 1222 C C . ALA A 1 147 ? -28.172 0.241 27.561 1.00 85.81 147 ALA A C 1
ATOM 1224 O O . ALA A 1 147 ? -28.277 1.470 27.558 1.00 85.81 147 ALA A O 1
ATOM 1225 N N . VAL A 1 148 ? -27.229 -0.421 26.892 1.00 93.62 148 VAL A N 1
ATOM 1226 C CA . VAL A 1 148 ? -26.161 0.189 26.094 1.00 93.62 148 VAL A CA 1
ATOM 1227 C C . VAL A 1 148 ? -26.089 -0.526 24.750 1.00 93.62 148 VAL A C 1
ATOM 1229 O O . VAL A 1 148 ? -26.173 -1.751 24.694 1.00 93.62 148 VAL A O 1
ATOM 1232 N N . THR A 1 149 ? -25.914 0.237 23.680 1.00 96.62 149 THR A N 1
ATOM 1233 C CA . THR A 1 149 ? -25.545 -0.244 22.348 1.00 96.62 149 THR A CA 1
ATOM 1234 C C . THR A 1 149 ? -24.381 0.586 21.815 1.00 96.62 149 THR A C 1
ATOM 1236 O O . THR A 1 149 ? -24.115 1.690 22.288 1.00 96.62 149 THR A O 1
ATOM 1239 N N . ILE A 1 150 ? -23.664 0.042 20.839 1.00 97.62 150 ILE A N 1
ATOM 1240 C CA . ILE A 1 150 ? -22.527 0.676 20.167 1.00 97.62 150 ILE A CA 1
ATOM 1241 C C . ILE A 1 150 ? -22.908 0.998 18.717 1.00 97.62 150 ILE A C 1
ATOM 1243 O O . ILE A 1 150 ? -23.830 0.399 18.163 1.00 97.62 150 ILE A O 1
ATOM 1247 N N . SER A 1 151 ? -22.197 1.936 18.102 1.00 94.44 151 SER A N 1
ATOM 1248 C CA . SER A 1 151 ? -22.412 2.484 16.754 1.00 94.44 151 SER A CA 1
ATOM 1249 C C . SER A 1 151 ? -22.357 1.508 15.566 1.00 94.44 151 SER A C 1
ATOM 1251 O O . SER A 1 151 ? -22.500 1.952 14.427 1.00 94.44 151 SER A O 1
ATOM 1253 N N . GLY A 1 152 ? -22.178 0.208 15.809 1.00 95.12 152 GLY A N 1
ATOM 1254 C CA . GLY A 1 152 ? -22.042 -0.829 14.787 1.00 95.12 152 GLY A CA 1
ATOM 1255 C C . GLY A 1 152 ? -20.616 -0.989 14.259 1.00 95.12 152 GLY A C 1
ATOM 1256 O O . GLY A 1 152 ? -19.707 -0.247 14.635 1.00 95.12 152 GLY A O 1
ATOM 1257 N N . ASP A 1 153 ? -20.438 -1.992 13.402 1.00 97.19 153 ASP A N 1
ATOM 1258 C CA . ASP A 1 153 ? -19.134 -2.394 12.872 1.00 97.19 153 ASP A CA 1
ATOM 1259 C C . ASP A 1 153 ? -18.496 -1.303 11.998 1.00 97.19 153 ASP A C 1
ATOM 1261 O O . ASP A 1 153 ? -19.183 -0.501 11.358 1.00 97.19 153 ASP A O 1
ATOM 1265 N N . GLN A 1 154 ? -17.165 -1.282 11.951 1.00 95.75 154 GLN A N 1
ATOM 1266 C CA . GLN A 1 154 ? -16.365 -0.340 11.167 1.00 95.75 154 GLN A CA 1
ATOM 1267 C C . GLN A 1 154 ? -15.317 -1.087 10.336 1.00 95.75 154 GLN A C 1
ATOM 1269 O O . GLN A 1 154 ? -14.723 -2.058 10.802 1.00 95.75 154 GLN A O 1
ATOM 1274 N N . TYR A 1 155 ? -15.055 -0.602 9.121 1.00 94.19 155 TYR A N 1
ATOM 1275 C CA . TYR A 1 155 ? -14.008 -1.120 8.236 1.00 94.19 155 TYR A CA 1
ATOM 1276 C C . TYR A 1 155 ? -13.164 0.032 7.701 1.00 94.19 155 TYR A C 1
ATOM 1278 O O . TYR A 1 155 ? -13.700 0.994 7.149 1.00 94.19 155 TYR A O 1
ATOM 1286 N N . VAL A 1 156 ? -11.848 -0.067 7.870 1.00 93.56 156 VAL A N 1
ATOM 1287 C CA . VAL A 1 156 ? -10.884 1.006 7.594 1.00 93.56 156 VAL A CA 1
ATOM 1288 C C . VAL A 1 156 ? -9.577 0.438 7.024 1.00 93.56 156 VAL A C 1
ATOM 1290 O O . VAL A 1 156 ? -9.225 -0.706 7.315 1.00 93.56 156 VAL A O 1
ATOM 1293 N N . PRO A 1 157 ? -8.841 1.183 6.185 1.00 91.88 157 PRO A N 1
ATOM 1294 C CA . PRO A 1 157 ? -7.483 0.817 5.796 1.00 91.88 157 PRO A CA 1
ATOM 1295 C C . PRO A 1 157 ? -6.474 1.071 6.928 1.00 91.88 157 PRO A C 1
ATOM 1297 O O . PRO A 1 157 ? -6.652 1.984 7.738 1.00 91.88 157 PRO A O 1
ATOM 1300 N N . ASP A 1 158 ? -5.393 0.291 6.940 1.00 91.00 158 ASP A N 1
ATOM 1301 C CA . ASP A 1 158 ? -4.240 0.439 7.834 1.00 91.00 158 ASP A CA 1
ATOM 1302 C C . ASP A 1 158 ? -3.637 1.847 7.704 1.00 91.00 158 ASP A C 1
ATOM 1304 O O . ASP A 1 158 ? -3.056 2.216 6.683 1.00 91.00 158 ASP A O 1
ATOM 1308 N N . SER A 1 159 ? -3.849 2.678 8.720 1.00 81.56 159 SER A N 1
ATOM 1309 C CA . SER A 1 159 ? -3.272 4.016 8.803 1.00 81.56 159 SER A CA 1
ATOM 1310 C C . SER A 1 159 ? -3.422 4.570 10.213 1.00 81.56 159 SER A C 1
ATOM 1312 O O . SER A 1 159 ? -4.475 4.453 10.841 1.00 81.56 159 SER A O 1
ATOM 1314 N N . GLU A 1 160 ? -2.383 5.236 10.700 1.00 66.75 160 GLU A N 1
ATOM 1315 C CA . GLU A 1 160 ? -2.373 5.753 12.069 1.00 66.75 160 GLU A CA 1
ATOM 1316 C C . GLU A 1 160 ? -3.312 6.966 12.270 1.00 66.75 160 GLU A C 1
ATOM 1318 O O . GLU A 1 160 ? -3.886 7.120 13.345 1.00 66.75 160 GLU A O 1
ATOM 1323 N N . TYR A 1 161 ? -3.520 7.800 11.235 1.00 65.00 161 TYR A N 1
ATOM 1324 C CA . TYR A 1 161 ? -4.196 9.109 11.377 1.00 65.00 161 TYR A CA 1
ATOM 1325 C C . TYR A 1 161 ? -5.257 9.466 10.326 1.00 65.00 161 TYR A C 1
ATOM 1327 O O . TYR A 1 161 ? -6.090 10.334 10.579 1.00 65.00 161 TYR A O 1
ATOM 1335 N N . SER A 1 162 ? -5.222 8.874 9.129 1.00 64.69 162 SER A N 1
ATOM 1336 C CA . SER A 1 162 ? -6.052 9.337 8.001 1.00 64.69 162 SER A CA 1
ATOM 1337 C C . SER A 1 162 ? -7.420 8.658 7.933 1.00 64.69 162 SER A C 1
ATOM 1339 O O . SER A 1 162 ? -8.359 9.240 7.396 1.00 64.69 162 SER A O 1
ATOM 1341 N N . TRP A 1 163 ? -7.527 7.447 8.485 1.00 71.31 163 TRP A N 1
ATOM 1342 C CA . TRP A 1 163 ? -8.723 6.606 8.431 1.00 71.31 163 TRP A CA 1
ATOM 1343 C C . TRP A 1 163 ? -8.994 5.950 9.789 1.00 71.31 163 TRP A C 1
ATOM 1345 O O . TRP A 1 163 ? -9.109 4.731 9.901 1.00 71.31 163 TRP A O 1
ATOM 1355 N N . ALA A 1 164 ? -9.052 6.771 10.837 1.00 85.00 164 ALA A N 1
ATOM 1356 C CA . ALA A 1 164 ? -9.437 6.337 12.173 1.00 85.00 164 ALA A CA 1
ATOM 1357 C C . ALA A 1 164 ? -10.910 5.891 12.195 1.00 85.00 164 ALA A C 1
ATOM 1359 O O . ALA A 1 164 ? -11.781 6.624 11.719 1.00 85.00 164 ALA A O 1
ATOM 1360 N N . ALA A 1 165 ? -11.210 4.725 12.773 1.00 93.06 165 ALA A N 1
ATOM 1361 C CA . ALA A 1 165 ? -12.597 4.301 12.963 1.00 93.06 165 ALA A CA 1
ATOM 1362 C C . ALA A 1 165 ? -13.230 5.015 14.168 1.00 93.06 165 ALA A C 1
ATOM 1364 O O . ALA A 1 165 ? -12.560 5.263 15.178 1.00 93.06 165 ALA A O 1
ATOM 1365 N N . PHE A 1 166 ? -14.522 5.334 14.061 1.00 94.81 166 PHE A N 1
ATOM 1366 C CA . PHE A 1 166 ? -15.278 6.074 15.071 1.00 94.81 166 PHE A CA 1
ATOM 1367 C C . PHE A 1 166 ? -16.278 5.166 15.782 1.00 94.81 166 PHE A C 1
ATOM 1369 O O . PHE A 1 166 ? -17.121 4.543 15.137 1.00 94.81 166 PHE A O 1
ATOM 1376 N N . PHE A 1 167 ? -16.227 5.154 17.113 1.00 97.00 167 PHE A N 1
ATOM 1377 C CA . PHE A 1 167 ? -17.171 4.415 17.941 1.00 97.00 167 PHE A CA 1
ATOM 1378 C C . PHE A 1 167 ? -17.854 5.331 18.952 1.00 97.00 167 PHE A C 1
ATOM 1380 O O . PHE A 1 167 ? -17.220 6.193 19.561 1.00 97.00 167 PHE A O 1
ATOM 1387 N N . TYR A 1 168 ? -19.154 5.130 19.158 1.00 97.25 168 TYR A N 1
ATOM 1388 C CA . TYR A 1 168 ? -19.917 5.800 20.210 1.00 97.25 168 TYR A CA 1
ATOM 1389 C C . TYR A 1 168 ? -20.935 4.859 20.848 1.00 97.25 168 TYR A C 1
ATOM 1391 O O . TYR A 1 168 ? -21.398 3.904 20.220 1.00 97.25 168 TYR A O 1
ATOM 1399 N N . LEU A 1 169 ? -21.277 5.144 22.104 1.00 97.12 169 LEU A N 1
ATOM 1400 C CA . LEU A 1 169 ? -22.270 4.409 22.875 1.00 97.12 169 LEU A CA 1
ATOM 1401 C C . LEU A 1 169 ? -23.596 5.169 22.921 1.00 97.12 169 LEU A C 1
ATOM 1403 O O . LEU A 1 169 ? -23.652 6.340 23.299 1.00 97.12 169 LEU A O 1
ATOM 1407 N N . LEU A 1 170 ? -24.674 4.468 22.585 1.00 93.75 170 LEU A N 1
ATOM 1408 C CA . LEU A 1 170 ? -26.047 4.889 22.831 1.00 93.75 170 LEU A CA 1
ATOM 1409 C C . LEU A 1 170 ? -26.541 4.185 24.090 1.00 93.75 170 LEU A C 1
ATOM 1411 O O . LEU A 1 170 ? -26.377 2.977 24.241 1.00 93.75 170 LEU A O 1
ATOM 1415 N N . TYR A 1 171 ? -27.160 4.930 24.998 1.00 89.88 171 TYR A N 1
ATOM 1416 C CA . TYR A 1 171 ? -27.626 4.401 26.274 1.00 89.88 171 TYR A CA 1
ATOM 1417 C C . TYR A 1 171 ? -29.039 4.884 26.599 1.00 89.88 171 TYR A C 1
ATOM 1419 O O . TYR A 1 171 ? -29.451 5.979 26.218 1.00 89.88 171 TYR A O 1
ATOM 1427 N N . THR A 1 172 ? -29.799 4.042 27.297 1.00 82.31 172 THR A N 1
ATOM 1428 C CA . THR A 1 172 ? -31.195 4.310 27.674 1.00 82.31 172 THR A CA 1
ATOM 1429 C C . THR A 1 172 ? -31.480 3.866 29.110 1.00 82.31 172 THR A C 1
ATOM 1431 O O . THR A 1 172 ? -30.730 3.087 29.698 1.00 82.31 172 THR A O 1
ATOM 1434 N N . GLY A 1 173 ? -32.560 4.390 29.697 1.00 77.94 173 GLY A N 1
ATOM 1435 C CA . GLY A 1 173 ? -32.986 4.105 31.072 1.00 77.94 173 GLY A CA 1
ATOM 1436 C C . GLY A 1 173 ? -32.353 5.026 32.120 1.00 77.94 173 GLY A C 1
ATOM 1437 O O . GLY A 1 173 ? -33.075 5.605 32.927 1.00 77.94 173 GLY A O 1
ATOM 1438 N N . ALA A 1 174 ? -31.033 5.218 32.078 1.00 79.00 174 ALA A N 1
ATOM 1439 C CA . ALA A 1 174 ? -30.290 6.083 33.000 1.00 79.00 174 ALA A CA 1
ATOM 1440 C C . ALA A 1 174 ? -29.168 6.863 32.284 1.00 79.00 174 ALA A C 1
ATOM 1442 O O . ALA A 1 174 ? -28.890 6.627 31.108 1.00 79.00 174 ALA A O 1
ATOM 1443 N N . GLN A 1 175 ? -28.524 7.796 32.995 1.00 85.94 175 GLN A N 1
ATOM 1444 C CA . GLN A 1 175 ? -27.312 8.489 32.537 1.00 85.94 175 GLN A CA 1
ATOM 1445 C C . GLN A 1 175 ? -26.064 7.783 33.101 1.00 85.94 175 GLN A C 1
ATOM 1447 O O . GLN A 1 175 ? -26.023 7.540 34.310 1.00 85.94 175 GLN A O 1
ATOM 1452 N N . PRO A 1 176 ? -25.055 7.452 32.275 1.00 91.06 176 PRO A N 1
ATOM 1453 C CA . PRO A 1 176 ? -23.786 6.920 32.753 1.00 91.06 176 PRO A CA 1
ATOM 1454 C C . PRO A 1 176 ? -22.989 7.943 33.568 1.00 91.06 176 PRO A C 1
ATOM 1456 O O . PRO A 1 176 ? -22.987 9.135 33.269 1.00 91.06 176 PRO A O 1
ATOM 1459 N N . THR A 1 177 ? -22.253 7.452 34.559 1.00 91.69 177 THR A N 1
ATOM 1460 C CA . THR A 1 177 ? -21.294 8.211 35.373 1.00 91.69 177 THR A CA 1
ATOM 1461 C C . THR A 1 177 ? -19.864 8.127 34.837 1.00 91.69 177 THR A C 1
ATOM 1463 O O . THR A 1 177 ? -19.055 9.002 35.129 1.00 91.69 177 THR A O 1
ATOM 1466 N N . SER A 1 178 ? -19.530 7.087 34.067 1.00 95.12 178 SER A N 1
ATOM 1467 C CA . SER A 1 178 ? -18.240 6.951 33.377 1.00 95.12 178 SER A CA 1
ATOM 1468 C C . SER A 1 178 ? -18.304 5.922 32.246 1.00 95.12 178 SER A C 1
ATOM 1470 O O . SER A 1 178 ? -19.242 5.122 32.167 1.00 95.12 178 SER A O 1
ATOM 1472 N N . PHE A 1 179 ? -17.292 5.952 31.378 1.00 97.44 179 PHE A N 1
ATOM 1473 C CA . PHE A 1 179 ? -17.132 5.049 30.240 1.00 97.44 179 PHE A CA 1
ATOM 1474 C C . PHE A 1 179 ? -15.765 4.361 30.268 1.00 97.44 179 PHE A C 1
ATOM 1476 O O . PHE A 1 179 ? -14.868 4.785 31.000 1.00 97.44 179 PHE A O 1
ATOM 1483 N N . ASP A 1 180 ? -15.640 3.295 29.486 1.00 97.94 180 ASP A N 1
ATOM 1484 C CA . ASP A 1 180 ? -14.419 2.515 29.286 1.00 97.94 180 ASP A CA 1
ATOM 1485 C C . ASP A 1 180 ? -14.408 1.933 27.868 1.00 97.94 180 ASP A C 1
ATOM 1487 O O . ASP A 1 180 ? -15.471 1.578 27.345 1.00 97.94 180 ASP A O 1
ATOM 1491 N N . TRP A 1 181 ? -13.225 1.778 27.277 1.00 97.81 181 TRP A N 1
ATOM 1492 C CA . TRP A 1 181 ? -13.048 1.205 25.941 1.00 97.81 181 TRP A CA 1
ATOM 1493 C C . TRP A 1 181 ? -11.925 0.170 25.945 1.00 97.81 181 TRP A C 1
ATOM 1495 O O . TRP A 1 181 ? -10.804 0.455 26.366 1.00 97.81 181 TRP A O 1
ATOM 1505 N N . SER A 1 182 ? -12.217 -1.025 25.439 1.00 97.19 182 SER A N 1
ATOM 1506 C CA . SER A 1 182 ? -11.244 -2.104 25.271 1.00 97.19 182 SER A CA 1
ATOM 1507 C C . SER A 1 182 ? -11.366 -2.762 23.899 1.00 97.19 182 SER A C 1
ATOM 1509 O O . SER A 1 182 ? -12.363 -2.601 23.188 1.00 97.19 182 SER A O 1
ATOM 1511 N N . PHE A 1 183 ? -10.329 -3.504 23.518 1.00 96.81 183 PHE A N 1
ATOM 1512 C CA . PHE A 1 183 ? -10.310 -4.321 22.312 1.00 96.81 183 PHE A CA 1
ATOM 1513 C C . PHE A 1 183 ? -9.879 -5.750 22.643 1.00 96.81 183 PHE A C 1
ATOM 1515 O O . PHE A 1 183 ? -9.140 -5.985 23.599 1.00 96.81 183 PHE A O 1
ATOM 1522 N N . GLU A 1 184 ? -10.305 -6.689 21.810 1.00 97.00 184 GLU A N 1
ATOM 1523 C CA . GLU A 1 184 ? -9.799 -8.056 21.752 1.00 97.00 184 GLU A CA 1
ATOM 1524 C C . GLU A 1 184 ? -9.429 -8.367 20.296 1.00 97.00 184 GLU A C 1
ATOM 1526 O O . GLU A 1 184 ? -10.146 -7.975 19.374 1.00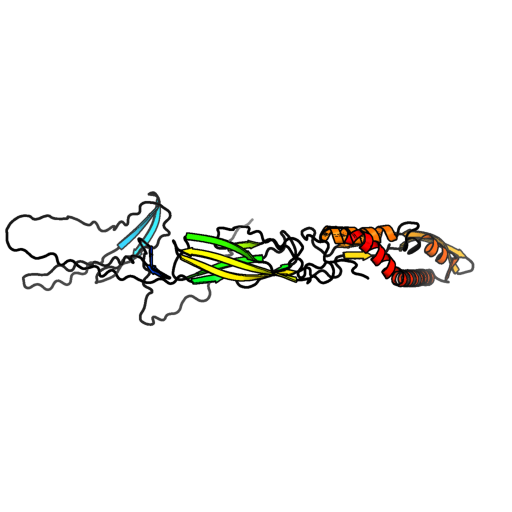 97.00 184 GLU A O 1
ATOM 1531 N N . ALA A 1 185 ? -8.290 -9.024 20.085 1.00 95.50 185 ALA A N 1
ATOM 1532 C CA . ALA A 1 185 ? -7.853 -9.522 18.781 1.00 95.50 185 ALA A CA 1
ATOM 1533 C C . ALA A 1 185 ? -8.027 -11.045 18.728 1.00 95.50 185 ALA A C 1
ATOM 1535 O O . ALA A 1 185 ? -8.086 -11.703 19.768 1.00 95.50 185 ALA A O 1
ATOM 1536 N N . GLU A 1 186 ? -8.097 -11.617 17.529 1.00 93.00 186 GLU A N 1
ATOM 1537 C CA . GLU A 1 186 ? -8.300 -13.055 17.366 1.00 93.00 186 GLU A CA 1
ATOM 1538 C C . GLU A 1 186 ? -7.109 -13.867 17.933 1.00 93.00 186 GLU A C 1
ATOM 1540 O O . GLU A 1 186 ? -5.951 -13.457 17.799 1.00 93.00 186 GLU A O 1
ATOM 1545 N N . PRO A 1 187 ? -7.346 -15.026 18.581 1.00 91.19 187 PRO A N 1
ATOM 1546 C CA . PRO A 1 187 ? -6.268 -15.846 19.130 1.00 91.19 187 PRO A CA 1
ATOM 1547 C C . PRO A 1 187 ? -5.295 -16.349 18.057 1.00 91.19 187 PRO A C 1
ATOM 1549 O O . PRO A 1 187 ? -5.713 -16.813 17.000 1.00 91.19 187 PRO A O 1
ATOM 1552 N N . GLY A 1 188 ? -3.994 -16.342 18.365 1.00 89.12 188 GLY A N 1
ATOM 1553 C CA . GLY A 1 188 ? -2.947 -16.736 17.410 1.00 89.12 188 GLY A CA 1
ATOM 1554 C C . GLY A 1 188 ? -2.492 -15.606 16.480 1.00 89.12 188 GLY A C 1
ATOM 1555 O O . GLY A 1 188 ? -1.853 -15.874 15.466 1.00 89.12 188 GLY A O 1
ATOM 1556 N N . ALA A 1 189 ? -2.821 -14.363 16.832 1.00 92.44 189 ALA A N 1
ATOM 1557 C CA . ALA A 1 189 ? -2.429 -13.171 16.106 1.00 92.44 189 ALA A CA 1
ATOM 1558 C C . ALA A 1 189 ? -0.937 -12.804 16.246 1.00 92.44 189 ALA A C 1
ATOM 1560 O O . ALA A 1 189 ? -0.417 -12.672 17.357 1.00 92.44 189 ALA A O 1
ATOM 1561 N N . GLY A 1 190 ? -0.288 -12.549 15.110 1.00 92.62 190 GLY A N 1
ATOM 1562 C CA . GLY A 1 190 ? 1.049 -11.964 15.002 1.00 92.62 190 GLY A CA 1
ATOM 1563 C C . GLY A 1 190 ? 1.023 -10.440 14.848 1.00 92.62 190 GLY A C 1
ATOM 1564 O O . GLY A 1 190 ? -0.029 -9.803 14.837 1.00 92.62 190 GLY A O 1
ATOM 1565 N N . ASN A 1 191 ? 2.202 -9.838 14.680 1.00 91.81 191 ASN A N 1
ATOM 1566 C CA . ASN A 1 191 ? 2.386 -8.390 14.463 1.00 91.81 191 ASN A CA 1
ATOM 1567 C C . ASN A 1 191 ? 1.821 -7.443 15.555 1.00 91.81 191 ASN A C 1
ATOM 1569 O O . ASN A 1 191 ? 1.454 -6.306 15.261 1.00 91.81 191 ASN A O 1
ATOM 1573 N N . TRP A 1 192 ? 1.772 -7.899 16.812 1.00 89.56 192 TRP A N 1
ATOM 1574 C CA . TRP A 1 192 ? 1.370 -7.106 17.988 1.00 89.56 192 TRP A CA 1
ATOM 1575 C C . TRP A 1 192 ? 0.036 -6.347 17.812 1.00 89.56 192 TRP A C 1
ATOM 1577 O O . TRP A 1 192 ? 0.040 -5.122 17.664 1.00 89.56 192 TRP A O 1
ATOM 1587 N N . PRO A 1 193 ? -1.113 -7.050 17.857 1.00 90.06 193 PRO A N 1
ATOM 1588 C CA . PRO A 1 193 ? -2.430 -6.423 17.753 1.00 90.06 193 PRO A CA 1
ATOM 1589 C C . PRO A 1 193 ? -2.608 -5.326 18.803 1.00 90.06 193 PRO A C 1
ATOM 1591 O O . PRO A 1 193 ? -2.375 -5.555 19.993 1.00 90.06 193 PRO A O 1
ATOM 1594 N N . ASN A 1 194 ? -3.029 -4.139 18.373 1.00 90.12 194 ASN A N 1
ATOM 1595 C CA . ASN A 1 194 ? -3.164 -2.990 19.256 1.00 90.12 194 ASN A CA 1
ATOM 1596 C C . ASN A 1 194 ? -4.205 -1.997 18.733 1.00 90.12 194 ASN A C 1
ATOM 1598 O O . ASN A 1 194 ? -4.123 -1.559 17.587 1.00 90.12 194 ASN A O 1
ATOM 1602 N N . VAL A 1 195 ? -5.124 -1.579 19.604 1.00 90.38 195 VAL A N 1
ATOM 1603 C CA . VAL A 1 195 ? -6.050 -0.473 19.344 1.00 90.38 195 VAL A CA 1
ATOM 1604 C C . VAL A 1 195 ? -5.912 0.555 20.461 1.00 90.38 195 VAL A C 1
ATOM 1606 O O . VAL A 1 195 ? -6.193 0.283 21.627 1.00 90.38 195 VAL A O 1
ATOM 1609 N N . SER A 1 196 ? -5.483 1.760 20.098 1.00 91.50 196 SER A N 1
ATOM 1610 C CA . SER A 1 196 ? -5.509 2.928 20.975 1.00 91.50 196 SER A CA 1
ATOM 1611 C C . SER A 1 196 ? -6.838 3.666 20.831 1.00 91.50 196 SER A C 1
ATOM 1613 O O . SER A 1 196 ? -7.422 3.717 19.749 1.00 91.50 196 SER A O 1
ATOM 1615 N N . PHE A 1 197 ? -7.305 4.260 21.927 1.00 92.94 197 PHE A N 1
ATOM 1616 C CA . PHE A 1 197 ? -8.540 5.036 21.978 1.00 92.94 197 PHE A CA 1
ATOM 1617 C C . PHE A 1 197 ? -8.209 6.501 22.263 1.00 92.94 197 PHE A C 1
ATOM 1619 O O . PHE A 1 197 ? -7.555 6.807 23.258 1.00 92.94 197 PHE A O 1
ATOM 1626 N N . SER A 1 198 ? -8.669 7.422 21.413 1.00 93.88 198 SER A N 1
ATOM 1627 C CA . SER A 1 198 ? -8.419 8.860 21.584 1.00 93.88 198 SER A CA 1
ATOM 1628 C C . SER A 1 198 ? -9.112 9.454 22.817 1.00 93.88 198 SER A C 1
ATOM 1630 O O . SER A 1 198 ? -8.716 10.515 23.295 1.00 93.88 198 SER A O 1
ATOM 1632 N N . ASN A 1 199 ? -10.185 8.817 23.296 1.00 93.19 199 ASN A N 1
ATOM 1633 C CA . ASN A 1 199 ? -10.967 9.260 24.448 1.00 93.19 199 ASN A CA 1
ATOM 1634 C C . ASN A 1 199 ? -11.468 8.046 25.263 1.00 93.19 199 ASN A C 1
ATOM 1636 O O . ASN A 1 199 ? -12.658 7.728 25.229 1.00 93.19 199 ASN A O 1
ATOM 1640 N N . PRO A 1 200 ? -10.575 7.343 25.987 1.00 93.94 200 PRO A N 1
ATOM 1641 C CA . PRO A 1 200 ? -10.881 6.056 26.619 1.00 93.94 200 PRO A CA 1
ATOM 1642 C C . PRO A 1 200 ? -11.915 6.144 27.754 1.00 93.94 200 PRO A C 1
ATOM 1644 O O . PRO A 1 200 ? -12.475 5.126 28.140 1.00 93.94 200 PRO A O 1
ATOM 1647 N N . SER A 1 201 ? -12.202 7.341 28.274 1.00 95.38 201 SER A N 1
ATOM 1648 C CA . SER A 1 201 ? -13.193 7.582 29.334 1.00 95.38 201 SER A CA 1
ATOM 1649 C C . SER A 1 201 ? -14.450 8.329 28.862 1.00 95.38 201 SER A C 1
ATOM 1651 O O . SER A 1 201 ? -15.293 8.694 29.686 1.00 95.38 201 SER A O 1
ATOM 1653 N N . GLY A 1 202 ? -14.600 8.567 27.553 1.00 94.25 202 GLY A N 1
ATOM 1654 C CA . GLY A 1 202 ? -15.749 9.263 26.969 1.00 94.25 202 GLY A CA 1
ATOM 1655 C C . GLY A 1 202 ? -16.801 8.340 26.351 1.00 94.25 202 GLY A C 1
ATOM 1656 O O . GLY A 1 202 ? -16.532 7.189 26.022 1.00 94.25 202 GLY A O 1
ATOM 1657 N N . SER A 1 203 ? -18.002 8.876 26.114 1.00 94.44 203 SER A N 1
ATOM 1658 C CA . SER A 1 203 ? -19.103 8.167 25.434 1.00 94.44 203 SER A CA 1
ATOM 1659 C C . SER A 1 203 ? -18.848 7.885 23.948 1.00 94.44 203 SER A C 1
ATOM 1661 O O . SER A 1 203 ? -19.603 7.140 23.322 1.00 94.44 203 SER A O 1
ATOM 1663 N N . PHE A 1 204 ? -17.799 8.479 23.379 1.00 96.75 204 PHE A N 1
ATOM 1664 C CA . PHE A 1 204 ? -17.323 8.256 22.021 1.00 96.75 204 PHE A CA 1
ATOM 1665 C C . PHE A 1 204 ? -15.796 8.301 21.983 1.00 96.75 204 PHE A C 1
ATOM 1667 O O . PHE A 1 204 ? -15.170 9.005 22.781 1.00 96.75 204 PHE A O 1
ATOM 1674 N N . THR A 1 205 ? -15.208 7.615 21.008 1.00 95.44 205 THR A N 1
ATOM 1675 C CA . THR A 1 205 ? -13.766 7.578 20.773 1.00 95.44 205 THR A CA 1
ATOM 1676 C C . THR A 1 205 ? -13.450 7.388 19.289 1.00 95.44 205 THR A C 1
ATOM 1678 O O . THR A 1 205 ? -14.252 6.851 18.524 1.00 95.44 205 THR A O 1
ATOM 1681 N N . TRP A 1 206 ? -12.251 7.805 18.891 1.00 93.88 206 TRP A N 1
ATOM 1682 C CA . TRP A 1 206 ? -11.611 7.387 17.647 1.00 93.88 206 TRP A CA 1
ATOM 1683 C C . TRP A 1 206 ? -10.558 6.326 17.958 1.00 93.88 206 TRP A C 1
ATOM 1685 O O . TRP A 1 206 ? -10.011 6.310 19.066 1.00 93.88 206 TRP A O 1
ATOM 1695 N N . THR A 1 207 ? -10.283 5.458 16.991 1.00 90.62 207 THR A N 1
ATOM 1696 C CA . THR A 1 207 ? -9.257 4.409 17.082 1.00 90.62 207 THR A CA 1
ATOM 1697 C C . THR A 1 207 ? -8.191 4.593 16.013 1.00 90.62 207 THR A C 1
ATOM 1699 O O . THR A 1 207 ? -8.518 4.999 14.898 1.00 90.62 207 THR A O 1
ATOM 1702 N N . ASN A 1 208 ? -6.928 4.293 16.326 1.00 85.06 208 ASN A N 1
ATOM 1703 C CA . ASN A 1 208 ? -5.928 4.104 15.273 1.00 85.06 208 ASN A CA 1
ATOM 1704 C C . ASN A 1 208 ? -6.167 2.757 14.572 1.00 85.06 208 ASN A C 1
ATOM 1706 O O . ASN A 1 208 ? -6.591 1.782 15.195 1.00 85.06 208 ASN A O 1
ATOM 1710 N N . SER A 1 209 ? -5.870 2.701 13.278 1.00 82.88 209 SER A N 1
ATOM 1711 C CA . SER A 1 209 ? -6.169 1.544 12.436 1.00 82.88 209 SER A CA 1
ATOM 1712 C C . SER A 1 209 ? -4.880 0.768 12.170 1.00 82.88 209 SER A C 1
ATOM 1714 O O . SER A 1 209 ? -4.232 0.987 11.150 1.00 82.88 209 SER A O 1
ATOM 1716 N N . HIS A 1 210 ? -4.488 -0.100 13.112 1.00 89.88 210 HIS A N 1
ATOM 1717 C CA . HIS A 1 210 ? -3.289 -0.951 13.022 1.00 89.88 210 HIS A CA 1
ATOM 1718 C C . HIS A 1 210 ? -3.664 -2.381 12.624 1.00 89.88 210 HIS A C 1
ATOM 1720 O O . HIS A 1 210 ? -4.342 -3.081 13.381 1.00 89.88 210 HIS A O 1
ATOM 1726 N N . TRP A 1 211 ? -3.230 -2.824 11.446 1.00 94.75 211 TRP A N 1
ATOM 1727 C CA . TRP A 1 211 ? -3.407 -4.201 10.987 1.00 94.75 211 TRP A CA 1
ATOM 1728 C C . TRP A 1 211 ? -2.529 -5.176 11.781 1.00 94.75 211 TRP A C 1
ATOM 1730 O O . TRP A 1 211 ? -1.386 -4.872 12.136 1.00 94.75 211 TRP A O 1
ATOM 1740 N N . TYR A 1 212 ? -3.037 -6.384 12.008 1.00 95.19 212 TYR A N 1
ATOM 1741 C CA . TYR A 1 212 ? -2.285 -7.473 12.628 1.00 95.19 212 TYR A CA 1
ATOM 1742 C C . TYR A 1 212 ? -2.400 -8.780 11.835 1.00 95.19 212 TYR A C 1
ATOM 1744 O O . TYR A 1 212 ? -3.353 -8.992 11.088 1.00 95.19 212 TYR A O 1
ATOM 1752 N N . ALA A 1 213 ? -1.435 -9.683 12.005 1.00 95.75 213 ALA A N 1
ATOM 1753 C CA . ALA A 1 213 ? -1.401 -10.925 11.243 1.00 95.75 213 ALA A CA 1
ATOM 1754 C C . ALA A 1 213 ? -2.336 -11.975 11.854 1.00 95.75 213 ALA A C 1
ATOM 1756 O O . ALA A 1 213 ? -2.125 -12.370 12.996 1.00 95.75 213 ALA A O 1
ATOM 1757 N N . ASN A 1 214 ? -3.327 -12.466 11.106 1.00 93.56 214 ASN A N 1
ATOM 1758 C CA . ASN A 1 214 ? -4.045 -13.695 11.457 1.00 93.56 214 ASN A CA 1
ATOM 1759 C C . ASN A 1 214 ? -4.169 -14.616 10.226 1.00 93.56 214 ASN A C 1
ATOM 1761 O O . ASN A 1 214 ? -4.737 -14.175 9.219 1.00 93.56 214 ASN A O 1
ATOM 1765 N N . PRO A 1 215 ? -3.655 -15.863 10.265 1.00 93.62 215 PRO A N 1
ATOM 1766 C CA . PRO A 1 215 ? -2.759 -16.414 11.294 1.00 93.62 215 PRO A CA 1
ATOM 1767 C C . PRO A 1 215 ? -1.439 -15.634 11.406 1.00 93.62 215 PRO A C 1
ATOM 1769 O O . PRO A 1 215 ? -1.094 -14.857 10.515 1.00 93.62 215 PRO A O 1
ATOM 1772 N N . ASP A 1 216 ? -0.672 -15.881 12.472 1.00 94.44 216 ASP A N 1
ATOM 1773 C CA . ASP A 1 216 ? 0.738 -15.479 12.584 1.00 94.44 216 ASP A CA 1
ATOM 1774 C C . ASP A 1 216 ? 1.621 -16.240 11.565 1.00 94.44 216 ASP A C 1
ATOM 1776 O O . ASP A 1 216 ? 2.346 -17.182 11.888 1.00 94.44 216 ASP A O 1
ATOM 1780 N N . SER A 1 217 ? 1.488 -15.875 10.287 1.00 91.94 217 SER A N 1
ATOM 1781 C CA . SER A 1 217 ? 2.273 -16.382 9.159 1.00 91.94 217 SER A CA 1
ATOM 1782 C C . SER A 1 217 ? 2.609 -15.234 8.202 1.00 91.94 217 SER A C 1
ATOM 1784 O O . SER A 1 217 ? 1.687 -14.592 7.691 1.00 91.94 217 SER A O 1
ATOM 1786 N N . PRO A 1 218 ? 3.894 -15.001 7.871 1.00 89.31 218 PRO A N 1
ATOM 1787 C CA . PRO A 1 218 ? 4.317 -14.015 6.871 1.00 89.31 218 PRO A CA 1
ATOM 1788 C C . PRO A 1 218 ? 3.585 -14.089 5.525 1.00 89.31 218 PRO A C 1
ATOM 1790 O O . PRO A 1 218 ? 3.425 -13.064 4.859 1.00 89.31 218 PRO A O 1
ATOM 1793 N N . CYS A 1 219 ? 3.160 -15.295 5.136 1.00 89.44 219 CYS A N 1
ATOM 1794 C CA . CYS A 1 219 ? 2.646 -15.609 3.803 1.00 89.44 219 CYS A CA 1
ATOM 1795 C C . CYS A 1 219 ? 1.152 -15.934 3.760 1.00 89.44 219 CYS A C 1
ATOM 1797 O O . CYS A 1 219 ? 0.533 -15.754 2.712 1.00 89.44 219 CYS A O 1
ATOM 1799 N N . ASP A 1 220 ? 0.576 -16.383 4.878 1.00 90.62 220 ASP A N 1
ATOM 1800 C CA . ASP A 1 220 ? -0.824 -16.822 4.950 1.00 90.62 220 ASP A CA 1
ATOM 1801 C C . ASP A 1 220 ? -1.721 -15.851 5.736 1.00 90.62 220 ASP A C 1
ATOM 1803 O O . ASP A 1 220 ? -2.934 -16.056 5.799 1.00 90.62 220 ASP A O 1
ATOM 1807 N N . ALA A 1 221 ? -1.150 -14.800 6.339 1.00 92.88 221 ALA A N 1
ATOM 1808 C CA . ALA A 1 221 ? -1.912 -13.783 7.055 1.00 92.88 221 ALA A CA 1
ATOM 1809 C C . ALA A 1 221 ? -2.927 -13.072 6.142 1.00 92.88 221 ALA A C 1
ATOM 1811 O O . ALA A 1 221 ? -2.604 -12.590 5.053 1.00 92.88 221 ALA A O 1
ATOM 1812 N N . SER A 1 222 ? -4.162 -12.957 6.626 1.00 92.25 222 SER A N 1
ATOM 1813 C CA . SER A 1 222 ? -5.248 -12.253 5.946 1.00 92.25 222 SER A CA 1
ATOM 1814 C C . SER A 1 222 ? -4.931 -10.768 5.733 1.00 92.25 222 SER A C 1
ATOM 1816 O O . SER A 1 222 ? -4.550 -10.064 6.665 1.00 92.25 222 SER A O 1
ATOM 1818 N N . LEU A 1 223 ? -5.223 -10.231 4.540 1.00 92.69 223 LEU A N 1
ATOM 1819 C CA . LEU A 1 223 ? -5.171 -8.782 4.261 1.00 92.69 223 LEU A CA 1
ATOM 1820 C C . LEU A 1 223 ? -6.215 -7.963 5.051 1.00 92.69 223 LEU A C 1
ATOM 1822 O O . LEU A 1 223 ? -6.299 -6.747 4.893 1.00 92.69 223 LEU A O 1
ATOM 1826 N N . THR A 1 224 ? -7.043 -8.614 5.870 1.00 94.69 224 THR A N 1
ATOM 1827 C CA . THR A 1 224 ? -7.983 -7.997 6.812 1.00 94.69 224 THR A CA 1
ATOM 1828 C C . THR A 1 224 ? -7.805 -8.615 8.192 1.00 94.69 224 THR A C 1
ATOM 1830 O O . THR A 1 224 ? -7.880 -9.836 8.324 1.00 94.69 224 THR A O 1
ATOM 1833 N N . SER A 1 225 ? -7.618 -7.778 9.206 1.00 95.19 225 SER A N 1
ATOM 1834 C CA . SER A 1 225 ? -7.499 -8.176 10.607 1.00 95.19 225 SER A CA 1
ATOM 1835 C C . SER A 1 225 ? -8.677 -7.624 11.409 1.00 95.19 225 SER A C 1
ATOM 1837 O O . SER A 1 225 ? -8.984 -6.435 11.282 1.00 95.19 225 SER A O 1
ATOM 1839 N N . THR A 1 226 ? -9.322 -8.444 12.238 1.00 96.50 226 THR A N 1
ATOM 1840 C CA . THR A 1 226 ? -10.576 -8.070 12.914 1.00 96.50 226 THR A CA 1
ATOM 1841 C C . THR A 1 226 ? -10.378 -7.934 14.418 1.00 96.50 226 THR A C 1
ATOM 1843 O O . THR A 1 226 ? -9.920 -8.866 15.070 1.00 96.50 226 THR A O 1
ATOM 1846 N N . TYR A 1 227 ? -10.751 -6.796 14.995 1.00 97.12 227 TYR A N 1
ATOM 1847 C CA . TYR A 1 227 ? -10.833 -6.619 16.445 1.00 97.12 227 TYR A CA 1
ATOM 1848 C C . TYR A 1 227 ? -12.291 -6.632 16.908 1.00 97.12 227 TYR A C 1
ATOM 1850 O O . TYR A 1 227 ? -13.161 -6.076 16.238 1.00 97.12 227 TYR A O 1
ATOM 1858 N N . THR A 1 228 ? -12.548 -7.174 18.095 1.00 97.69 228 THR A N 1
ATOM 1859 C CA . THR A 1 228 ? -13.787 -6.932 18.842 1.00 97.69 228 THR A CA 1
ATOM 1860 C C . THR A 1 228 ? -13.578 -5.708 19.725 1.00 97.69 228 THR A C 1
ATOM 1862 O O . THR A 1 228 ? -12.812 -5.756 20.684 1.00 97.69 228 THR A O 1
ATOM 1865 N N . ILE A 1 229 ? -14.255 -4.604 19.418 1.00 98.06 229 ILE A N 1
ATOM 1866 C CA . ILE A 1 229 ? -14.250 -3.382 20.226 1.00 98.06 229 ILE A CA 1
ATOM 1867 C C . ILE A 1 229 ? -15.383 -3.468 21.242 1.00 98.06 229 ILE A C 1
ATOM 1869 O O . ILE A 1 229 ? -16.545 -3.622 20.866 1.00 98.06 229 ILE A O 1
ATOM 1873 N N . THR A 1 230 ? -15.055 -3.343 22.528 1.00 98.38 230 THR A N 1
ATOM 1874 C CA . THR A 1 230 ? -16.029 -3.319 23.623 1.00 98.38 230 THR A CA 1
ATOM 1875 C C . THR A 1 230 ? -16.062 -1.928 24.244 1.00 98.38 230 THR A C 1
ATOM 1877 O O . THR A 1 230 ? -15.067 -1.464 24.797 1.00 98.38 230 THR A O 1
ATOM 1880 N N . GLY A 1 231 ? -17.219 -1.269 24.187 1.00 98.19 231 GLY A N 1
ATOM 1881 C CA . GLY A 1 231 ? -17.475 -0.040 24.936 1.00 98.19 231 GLY A CA 1
ATOM 1882 C C . GLY A 1 231 ? -18.349 -0.336 26.152 1.00 98.19 231 GLY A C 1
ATOM 1883 O O . GLY A 1 231 ? -19.392 -0.979 26.026 1.00 98.19 231 GLY A O 1
ATOM 1884 N N . THR A 1 232 ? -17.931 0.129 27.328 1.00 98.31 232 THR A N 1
ATOM 1885 C CA . THR A 1 232 ? -18.624 -0.085 28.607 1.00 98.31 232 THR A CA 1
ATOM 1886 C C . THR A 1 232 ? -19.084 1.245 29.189 1.00 98.31 232 THR A C 1
ATOM 1888 O O . THR A 1 232 ? -18.321 2.205 29.230 1.00 98.31 232 THR A O 1
ATOM 1891 N N . ALA A 1 233 ? -20.323 1.301 29.676 1.00 96.75 233 ALA A N 1
ATOM 1892 C CA . ALA A 1 233 ? -20.860 2.435 30.420 1.00 96.75 233 ALA A CA 1
ATOM 1893 C C . ALA A 1 233 ? -21.246 2.003 31.842 1.00 96.75 233 ALA A C 1
ATOM 1895 O O . ALA A 1 233 ? -21.860 0.950 32.046 1.00 96.75 233 ALA A O 1
ATOM 1896 N N . ARG A 1 234 ? -20.886 2.830 32.827 1.00 94.62 234 ARG A N 1
ATOM 1897 C CA . ARG A 1 234 ? -21.142 2.596 34.254 1.00 94.62 234 ARG A CA 1
ATOM 1898 C C . ARG A 1 234 ? -22.273 3.499 34.734 1.00 94.62 234 ARG A C 1
ATOM 1900 O O . ARG A 1 234 ? -22.248 4.695 34.475 1.00 94.62 234 ARG A O 1
ATOM 1907 N N . PHE A 1 235 ? -23.244 2.943 35.448 1.00 87.75 235 PHE A N 1
ATOM 1908 C CA . PHE A 1 235 ? -24.418 3.620 36.005 1.00 87.75 235 PHE A CA 1
ATOM 1909 C C . PHE A 1 235 ? -24.379 3.465 37.531 1.00 87.75 235 PHE A C 1
ATOM 1911 O O . PHE A 1 235 ? -25.064 2.619 38.111 1.00 87.75 235 PHE A O 1
ATOM 1918 N N . GLY A 1 236 ? -23.483 4.208 38.188 1.00 83.00 236 GLY A N 1
ATOM 1919 C CA . GLY A 1 236 ? -23.120 3.932 39.579 1.00 83.00 236 GLY A CA 1
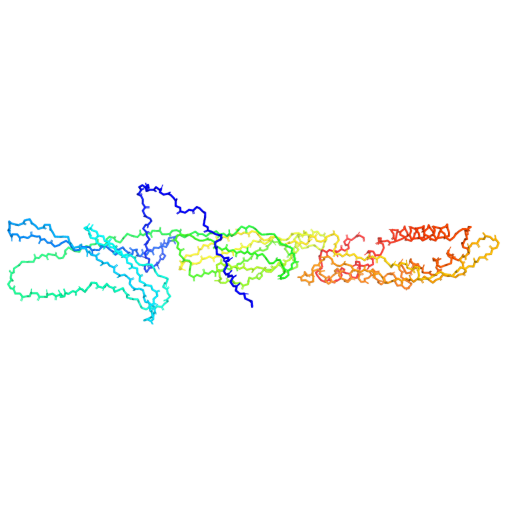ATOM 1920 C C . GLY A 1 236 ? -22.357 2.607 39.685 1.00 83.00 236 GLY A C 1
ATOM 1921 O O . GLY A 1 236 ? -21.268 2.485 39.134 1.00 83.00 236 GLY A O 1
ATOM 1922 N N . GLN A 1 237 ? -22.926 1.614 40.376 1.00 82.00 237 GLN A N 1
ATOM 1923 C CA . GLN A 1 237 ? -22.321 0.278 40.531 1.00 82.00 237 GLN A CA 1
ATOM 1924 C C . GLN A 1 237 ? -22.698 -0.717 39.417 1.00 82.00 237 GLN A C 1
ATOM 1926 O O . GLN A 1 237 ? -22.168 -1.825 39.384 1.00 82.00 237 GLN A O 1
ATOM 1931 N N . ILE A 1 238 ? -23.603 -0.351 38.500 1.00 85.06 238 ILE A N 1
ATOM 1932 C CA . ILE A 1 238 ? -24.026 -1.237 37.407 1.00 85.06 238 ILE A CA 1
ATOM 1933 C C . ILE A 1 238 ? -23.237 -0.942 36.139 1.00 85.06 238 ILE A C 1
ATOM 1935 O O . ILE A 1 238 ? -23.264 0.176 35.634 1.00 85.06 238 ILE A O 1
ATOM 1939 N N . GLU A 1 239 ? -22.604 -1.967 35.578 1.00 94.12 239 GLU A N 1
ATOM 1940 C CA . GLU A 1 239 ? -21.938 -1.892 34.279 1.00 94.12 239 GLU A CA 1
ATOM 1941 C C . GLU A 1 239 ? -22.812 -2.504 33.173 1.00 94.12 239 GLU A C 1
ATOM 1943 O O . GLU A 1 239 ? -23.573 -3.461 33.388 1.00 94.12 239 GLU A O 1
ATOM 1948 N N . ARG A 1 240 ? -22.715 -1.929 31.973 1.00 95.25 240 ARG A N 1
ATOM 1949 C CA . ARG A 1 240 ? -23.289 -2.460 30.732 1.00 95.25 240 ARG A CA 1
ATOM 1950 C C . ARG A 1 240 ? -22.301 -2.232 29.598 1.00 95.25 240 ARG A C 1
ATOM 1952 O O . ARG A 1 240 ? -21.808 -1.118 29.434 1.00 95.25 240 ARG A O 1
ATOM 1959 N N . SER A 1 241 ? -22.071 -3.264 28.799 1.00 97.62 241 SER A N 1
ATOM 1960 C CA . SER A 1 241 ? -21.126 -3.233 27.684 1.00 97.62 241 SER A CA 1
ATOM 1961 C C . SER A 1 241 ? -21.824 -3.592 26.379 1.00 97.62 241 SER A C 1
ATOM 1963 O O . SER A 1 241 ? -22.779 -4.370 26.375 1.00 97.62 241 SER A O 1
ATOM 1965 N N . ALA A 1 242 ? -21.335 -3.036 25.275 1.00 97.62 242 ALA A N 1
ATOM 1966 C CA . ALA A 1 242 ? -21.752 -3.378 23.922 1.00 97.62 242 ALA A CA 1
ATOM 1967 C C . ALA A 1 242 ? -20.518 -3.599 23.036 1.00 97.62 242 ALA A C 1
ATOM 1969 O O . ALA A 1 242 ? -19.472 -2.989 23.267 1.00 97.62 242 ALA A O 1
ATOM 1970 N N . GLN A 1 243 ? -20.649 -4.477 22.040 1.00 98.25 243 GLN A N 1
ATOM 1971 C CA . GLN A 1 243 ? -19.550 -4.918 21.179 1.00 98.25 243 GLN A CA 1
ATOM 1972 C C . GLN A 1 243 ? -19.829 -4.638 19.702 1.00 98.25 243 GLN A C 1
ATOM 1974 O O . GLN A 1 243 ? -20.969 -4.767 19.256 1.00 98.25 243 GLN A O 1
ATOM 1979 N N . ALA A 1 244 ? -18.786 -4.253 18.969 1.00 98.00 244 ALA A N 1
ATOM 1980 C CA . ALA A 1 244 ? -18.773 -4.090 17.515 1.00 98.00 244 ALA A CA 1
ATOM 1981 C C . ALA A 1 244 ? -17.440 -4.586 16.944 1.00 98.00 244 ALA A C 1
ATOM 1983 O O . ALA A 1 244 ? -16.429 -4.616 17.647 1.00 98.00 244 ALA A O 1
ATOM 1984 N N . SER A 1 245 ? -17.419 -4.941 15.665 1.00 97.38 245 SER A N 1
ATOM 1985 C CA . SER A 1 245 ? -16.200 -5.327 14.957 1.00 97.38 245 SER A CA 1
ATOM 1986 C C . SER A 1 245 ? -15.476 -4.118 14.357 1.00 97.38 245 SER A C 1
ATOM 1988 O O . SER A 1 245 ? -16.095 -3.233 13.767 1.00 97.38 245 SER A O 1
ATOM 1990 N N . LEU A 1 246 ? -14.147 -4.109 14.449 1.00 96.88 246 LEU A N 1
ATOM 1991 C CA . LEU A 1 246 ? -13.255 -3.220 13.705 1.00 96.88 246 LEU A CA 1
ATOM 1992 C C . LEU A 1 246 ? -12.412 -4.056 12.739 1.00 96.88 246 LEU A C 1
AT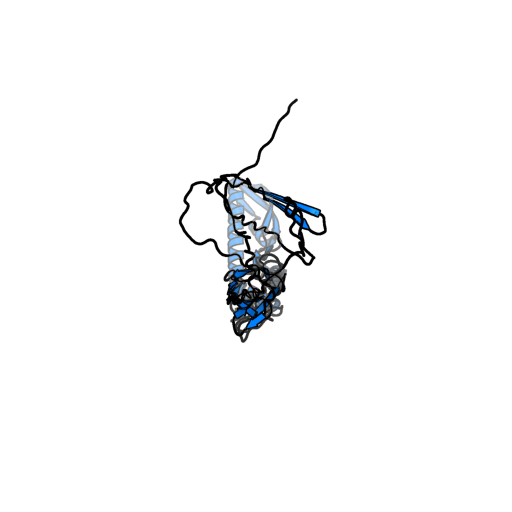OM 1994 O O . LEU A 1 246 ? -11.489 -4.748 13.165 1.00 96.88 246 LEU A O 1
ATOM 1998 N N . GLY A 1 247 ? -12.713 -3.985 11.445 1.00 96.06 247 GLY A N 1
ATOM 1999 C CA . GLY A 1 247 ? -11.880 -4.560 10.393 1.00 96.06 247 GLY A CA 1
ATOM 2000 C C . GLY A 1 247 ? -10.827 -3.560 9.918 1.00 96.06 247 GLY A C 1
ATOM 2001 O O . GLY A 1 247 ? -11.175 -2.536 9.329 1.00 96.06 247 GLY A O 1
ATOM 2002 N N . VAL A 1 248 ? -9.545 -3.863 10.125 1.00 95.38 248 VAL A N 1
ATOM 2003 C CA . VAL A 1 248 ? -8.429 -3.103 9.539 1.00 95.38 248 VAL A CA 1
ATOM 2004 C C . VAL A 1 248 ? -7.911 -3.843 8.309 1.00 95.38 248 VAL A C 1
ATOM 2006 O O . VAL A 1 248 ? -7.648 -5.042 8.364 1.00 95.38 248 VAL A O 1
ATOM 2009 N N . THR A 1 249 ? -7.786 -3.142 7.184 1.00 93.94 249 THR A N 1
ATOM 2010 C CA . THR A 1 249 ? -7.478 -3.728 5.870 1.00 93.94 249 THR A CA 1
ATOM 2011 C C . THR A 1 249 ? -6.164 -3.207 5.296 1.00 93.94 249 THR A C 1
ATOM 2013 O O . THR A 1 249 ? -5.818 -2.043 5.475 1.00 93.94 249 THR A O 1
ATOM 2016 N N . VAL A 1 250 ? -5.457 -4.040 4.533 1.00 93.06 250 VAL A N 1
ATOM 2017 C CA . VAL A 1 250 ? -4.299 -3.640 3.716 1.00 93.06 250 VAL A CA 1
ATOM 2018 C C . VAL A 1 250 ? -4.684 -3.815 2.238 1.00 93.06 250 VAL A C 1
ATOM 2020 O O . VAL A 1 250 ? -4.364 -4.834 1.626 1.00 93.06 250 VAL A O 1
ATOM 2023 N N . PRO A 1 251 ? -5.467 -2.879 1.657 1.00 87.38 251 PRO A N 1
ATOM 2024 C CA 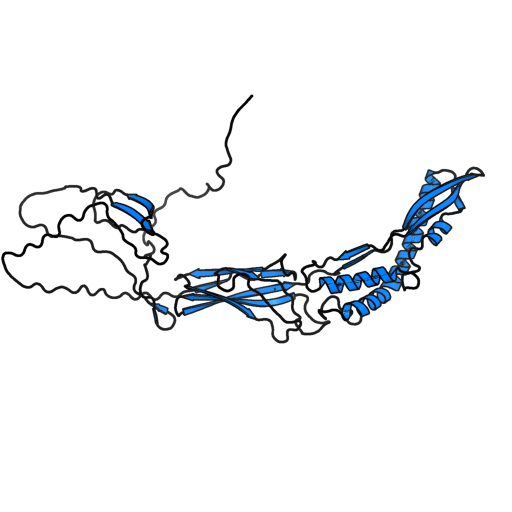. PRO A 1 251 ? -6.138 -3.087 0.371 1.00 87.38 251 PRO A CA 1
ATOM 2025 C C . PRO A 1 251 ? -5.249 -2.851 -0.859 1.00 87.38 251 PRO A C 1
ATOM 2027 O O . PRO A 1 251 ? -5.676 -3.135 -1.978 1.00 87.38 251 PRO A O 1
ATOM 2030 N N . TRP A 1 252 ? -4.050 -2.283 -0.697 1.00 89.75 252 TRP A N 1
ATOM 2031 C CA . TRP A 1 252 ? -3.216 -1.872 -1.830 1.00 89.75 252 TRP A CA 1
ATOM 2032 C C . TRP A 1 252 ? -2.538 -3.085 -2.463 1.00 89.75 252 TRP A C 1
ATOM 2034 O O . TRP A 1 252 ? -1.645 -3.681 -1.865 1.00 89.75 252 TRP A O 1
ATOM 2044 N N . ASN A 1 253 ? -2.956 -3.446 -3.675 1.00 88.62 253 ASN A N 1
ATOM 2045 C CA . ASN A 1 253 ? -2.326 -4.486 -4.479 1.00 88.62 253 ASN A CA 1
ATOM 2046 C C . ASN A 1 253 ? -2.215 -4.011 -5.947 1.00 88.62 253 ASN A C 1
ATOM 2048 O O . ASN A 1 253 ? -3.250 -3.893 -6.609 1.00 88.62 253 ASN A O 1
ATOM 2052 N N . PRO A 1 254 ? -1.003 -3.725 -6.459 1.00 90.81 254 PRO A N 1
ATOM 2053 C CA . PRO A 1 254 ? 0.280 -3.783 -5.751 1.00 90.81 254 PRO A CA 1
ATOM 2054 C C . PRO A 1 254 ? 0.408 -2.676 -4.685 1.00 90.81 254 PRO A C 1
ATOM 2056 O O . PRO A 1 254 ? -0.349 -1.705 -4.682 1.00 90.81 254 PRO A O 1
ATOM 2059 N N . GLY A 1 255 ? 1.362 -2.823 -3.760 1.00 92.62 255 GLY A N 1
ATOM 2060 C CA . GLY A 1 255 ? 1.648 -1.796 -2.747 1.00 92.62 255 GLY A CA 1
ATOM 2061 C C . GLY A 1 255 ? 2.362 -0.571 -3.328 1.00 92.62 255 GLY A C 1
ATOM 2062 O O . GLY A 1 255 ? 2.141 0.557 -2.880 1.00 92.62 255 GLY A O 1
ATOM 2063 N N . GLY A 1 256 ? 3.186 -0.786 -4.352 1.00 96.81 256 GLY A N 1
ATOM 2064 C CA . GLY A 1 256 ? 3.903 0.234 -5.107 1.00 96.81 256 GLY A CA 1
ATOM 2065 C C . GLY A 1 256 ? 4.019 -0.157 -6.579 1.00 96.81 256 GLY A C 1
ATOM 2066 O O . GLY A 1 256 ? 3.410 -1.133 -7.023 1.00 96.81 256 GLY A O 1
ATOM 2067 N N . ARG A 1 257 ? 4.733 0.660 -7.353 1.00 97.06 257 ARG A N 1
ATOM 2068 C CA . ARG A 1 257 ? 5.167 0.337 -8.710 1.00 97.06 257 ARG A CA 1
ATOM 2069 C C . ARG A 1 257 ? 6.349 1.196 -9.135 1.00 97.06 257 ARG A C 1
ATOM 2071 O O . ARG A 1 257 ? 6.274 2.427 -9.083 1.00 97.06 257 ARG A O 1
ATOM 2078 N N . THR A 1 258 ? 7.357 0.550 -9.706 1.00 98.00 258 THR A N 1
ATOM 2079 C CA . THR A 1 258 ? 8.450 1.195 -10.430 1.00 98.00 258 THR A CA 1
ATOM 2080 C C . THR A 1 258 ? 8.184 1.140 -11.933 1.00 98.00 258 THR A C 1
ATOM 2082 O O . THR A 1 258 ? 7.960 0.084 -12.522 1.00 98.00 258 THR A O 1
ATOM 2085 N N . PHE A 1 259 ? 8.182 2.305 -12.570 1.00 96.69 259 PHE A N 1
ATOM 2086 C CA . PHE A 1 259 ? 8.114 2.461 -14.017 1.00 96.69 259 PHE A CA 1
ATOM 2087 C C . PHE A 1 259 ? 9.534 2.497 -14.598 1.00 96.69 259 PHE A C 1
ATOM 2089 O O . PHE A 1 259 ? 10.417 3.108 -13.985 1.00 96.69 259 PHE A O 1
ATOM 2096 N N . PRO A 1 260 ? 9.770 1.877 -15.770 1.00 96.25 260 PRO A N 1
ATOM 2097 C CA . PRO A 1 260 ? 11.085 1.864 -16.399 1.00 96.25 260 PRO A CA 1
ATOM 2098 C C . PRO A 1 260 ? 11.564 3.279 -16.777 1.00 96.25 260 PRO A C 1
ATOM 2100 O O . PRO A 1 260 ? 10.743 4.191 -16.911 1.00 96.25 260 PRO A O 1
ATOM 2103 N N . PRO A 1 261 ? 12.879 3.468 -16.992 1.00 96.50 261 PRO A N 1
ATOM 2104 C CA . PRO A 1 261 ? 13.438 4.699 -17.538 1.00 96.50 261 PRO A CA 1
ATOM 2105 C C . PRO A 1 261 ? 12.735 5.158 -18.821 1.00 96.50 261 PRO A C 1
ATOM 2107 O O . PRO A 1 261 ? 12.642 4.408 -19.793 1.00 96.50 261 PRO A O 1
ATOM 2110 N N . GLU A 1 262 ? 12.310 6.420 -18.859 1.00 94.88 262 GLU A N 1
ATOM 2111 C CA . GLU A 1 262 ? 11.881 7.053 -20.107 1.00 94.88 262 GLU A CA 1
ATOM 2112 C C . GLU A 1 262 ? 13.090 7.271 -21.033 1.00 94.88 262 GLU A C 1
ATOM 2114 O O . GLU A 1 262 ? 14.172 7.652 -20.578 1.00 94.88 262 GLU A O 1
ATOM 2119 N N . LEU A 1 263 ? 12.907 7.057 -22.338 1.00 96.06 263 LEU A N 1
ATOM 2120 C CA . LEU A 1 263 ? 13.874 7.442 -23.365 1.00 96.06 263 LEU A CA 1
ATOM 2121 C C . LEU A 1 263 ? 13.335 8.611 -24.181 1.00 96.06 263 LEU A C 1
ATOM 2123 O O . LEU A 1 263 ? 12.338 8.480 -24.889 1.00 96.06 263 LEU A O 1
ATOM 2127 N N . THR A 1 264 ? 14.038 9.737 -24.126 1.00 95.06 264 THR A N 1
ATOM 2128 C CA . THR A 1 264 ? 13.648 10.975 -24.805 1.00 95.06 264 THR A CA 1
ATOM 2129 C C . THR A 1 264 ? 14.654 11.306 -25.902 1.00 95.06 264 THR A C 1
ATOM 2131 O O . THR A 1 264 ? 15.852 11.439 -25.642 1.00 95.06 264 THR A O 1
ATOM 2134 N N . VAL A 1 265 ? 14.182 11.493 -27.138 1.00 96.12 265 VAL A N 1
ATOM 2135 C CA . VAL A 1 265 ? 14.997 12.092 -28.205 1.00 96.12 265 VAL A CA 1
ATOM 2136 C C . VAL A 1 265 ? 14.952 13.608 -28.046 1.00 96.12 265 VAL A C 1
ATOM 2138 O O . VAL A 1 265 ? 13.938 14.245 -28.312 1.00 96.12 265 VAL A O 1
ATOM 2141 N N . VAL A 1 266 ? 16.059 14.178 -27.574 1.00 96.44 266 VAL A N 1
ATOM 2142 C CA . VAL A 1 266 ? 16.192 15.602 -27.231 1.00 96.44 266 VAL A CA 1
ATOM 2143 C C . VAL A 1 266 ? 16.415 16.452 -28.475 1.00 96.44 266 VAL A C 1
ATOM 2145 O O . VAL A 1 266 ? 15.884 17.556 -28.586 1.00 96.44 266 VAL A O 1
ATOM 2148 N N . SER A 1 267 ? 17.214 15.954 -29.417 1.00 96.38 267 SER A N 1
ATOM 2149 C CA . SER A 1 267 ? 17.435 16.616 -30.697 1.00 96.38 267 SER A CA 1
ATOM 2150 C C . SER A 1 267 ? 17.858 15.631 -31.780 1.00 96.38 267 SER A C 1
ATOM 2152 O O . SER A 1 267 ? 18.427 14.571 -31.515 1.00 96.38 267 SER A O 1
ATOM 2154 N N . LEU A 1 268 ? 17.576 16.016 -33.020 1.00 96.88 268 LEU A N 1
ATOM 2155 C CA . LEU A 1 268 ? 17.994 15.335 -34.236 1.00 96.88 268 LEU A CA 1
ATOM 2156 C C . LEU A 1 268 ? 18.667 16.365 -35.141 1.00 96.88 268 LEU A C 1
ATOM 2158 O O . LEU A 1 268 ? 18.180 17.491 -35.270 1.00 96.88 268 LEU A O 1
ATOM 2162 N N . SER A 1 269 ? 19.773 15.981 -35.771 1.00 96.25 269 SER A N 1
ATOM 2163 C CA . SER A 1 269 ? 20.393 16.759 -36.841 1.00 96.25 269 SER A CA 1
ATOM 2164 C C . SER A 1 269 ? 20.207 16.046 -38.174 1.00 96.25 269 SER A C 1
ATOM 2166 O O . SER A 1 269 ? 20.350 14.824 -38.273 1.00 96.25 269 SER A O 1
ATOM 2168 N N . TYR A 1 270 ? 19.878 16.824 -39.200 1.00 95.00 270 TYR A N 1
ATOM 2169 C CA . TYR A 1 270 ? 19.490 16.315 -40.508 1.00 95.00 270 TYR A CA 1
ATOM 2170 C C . TYR A 1 270 ? 20.439 16.824 -41.589 1.00 95.00 270 TYR A C 1
ATOM 2172 O O . TYR A 1 270 ? 20.890 17.969 -41.546 1.00 95.00 270 TYR A O 1
ATOM 2180 N N . GLU A 1 271 ? 20.679 15.992 -42.593 1.00 95.56 271 GLU A N 1
ATOM 2181 C CA . GLU A 1 271 ? 21.346 16.365 -43.837 1.00 95.56 271 GLU A CA 1
ATOM 2182 C C . GLU A 1 271 ? 20.423 16.035 -45.015 1.00 95.56 271 GLU A C 1
ATOM 2184 O O . GLU A 1 271 ? 19.726 15.021 -44.991 1.00 95.56 271 GLU A O 1
ATOM 2189 N N . PHE A 1 272 ? 20.385 16.896 -46.036 1.00 95.25 272 PHE A N 1
ATOM 2190 C CA . PHE A 1 272 ? 19.661 16.617 -47.277 1.00 95.25 272 PHE A CA 1
ATOM 2191 C C . PHE A 1 272 ? 20.660 16.244 -48.370 1.00 95.25 272 PHE A C 1
ATOM 2193 O O . PHE A 1 272 ? 21.427 17.089 -48.836 1.00 95.25 272 PHE A O 1
ATOM 2200 N N . GLN A 1 273 ? 20.653 14.978 -48.780 1.00 93.50 273 GLN A N 1
ATOM 2201 C CA . GLN A 1 273 ? 21.597 14.422 -49.744 1.00 93.50 273 GLN A CA 1
ATOM 2202 C C . GLN A 1 273 ? 20.867 13.459 -50.686 1.00 93.50 273 GLN A C 1
ATOM 2204 O O . GLN A 1 273 ? 19.962 12.748 -50.268 1.00 93.50 273 GLN A O 1
ATOM 2209 N N . GLN A 1 274 ? 21.241 13.433 -51.971 1.00 90.12 274 GLN A N 1
ATOM 2210 C CA . GLN A 1 274 ? 20.671 12.505 -52.969 1.00 90.12 274 GLN A CA 1
ATOM 2211 C C . GLN A 1 274 ? 19.122 12.495 -53.021 1.00 90.12 274 GLN A C 1
ATOM 2213 O O . GLN A 1 274 ? 18.508 11.456 -53.237 1.00 90.12 274 GLN A O 1
ATOM 2218 N N . SER A 1 275 ? 18.494 13.664 -52.834 1.00 94.31 275 SER A N 1
ATOM 2219 C CA . SER A 1 275 ? 17.029 13.841 -52.779 1.00 94.31 275 SER A CA 1
ATOM 2220 C C . SER A 1 275 ? 16.323 13.207 -51.567 1.00 94.31 275 SER A C 1
ATOM 2222 O O . SER A 1 275 ? 15.106 13.044 -51.592 1.00 94.31 275 SER A O 1
ATOM 2224 N N . MET A 1 276 ? 17.064 12.902 -50.500 1.00 96.44 276 MET A N 1
ATOM 2225 C CA . MET A 1 276 ? 16.568 12.338 -49.243 1.00 96.44 276 MET A CA 1
ATOM 2226 C C . MET A 1 276 ? 16.998 13.213 -48.059 1.00 96.44 276 MET A C 1
ATOM 2228 O O . MET A 1 276 ? 18.116 13.730 -48.033 1.00 96.44 276 MET A O 1
ATOM 2232 N N . TYR A 1 277 ? 16.141 13.342 -47.049 1.00 96.56 277 TYR A N 1
ATOM 2233 C CA . TYR A 1 277 ? 16.535 13.781 -45.711 1.00 96.56 277 TYR A CA 1
ATOM 2234 C C . TYR A 1 277 ? 17.069 12.576 -44.937 1.00 96.56 277 TYR A C 1
ATOM 2236 O O . TYR A 1 277 ? 16.425 11.530 -44.933 1.00 96.56 277 TYR A O 1
ATOM 2244 N N . MET A 1 278 ? 18.210 12.720 -44.270 1.00 97.38 278 MET A N 1
ATOM 2245 C CA . MET A 1 278 ? 18.863 11.673 -43.481 1.00 97.38 278 MET A CA 1
ATOM 2246 C C . MET A 1 278 ? 19.219 12.200 -42.090 1.00 97.38 278 MET A C 1
ATOM 2248 O O . MET A 1 278 ? 19.664 13.342 -41.960 1.00 97.38 278 MET A O 1
ATOM 2252 N N . ILE A 1 279 ? 19.067 11.373 -41.053 1.00 97.38 279 ILE A N 1
ATOM 2253 C CA . ILE A 1 279 ? 19.544 11.707 -39.704 1.00 97.38 279 ILE A CA 1
ATOM 2254 C C . ILE A 1 279 ? 21.054 11.500 -39.637 1.00 97.38 279 ILE A C 1
ATOM 2256 O O . ILE A 1 279 ? 21.552 10.388 -39.816 1.00 97.38 279 ILE A O 1
ATOM 2260 N N . ARG A 1 280 ? 21.783 12.581 -39.359 1.00 96.88 280 ARG A N 1
ATOM 2261 C CA . ARG A 1 280 ? 23.247 12.586 -39.259 1.00 96.88 280 ARG A CA 1
ATOM 2262 C C . ARG A 1 280 ? 23.737 12.350 -37.832 1.00 96.88 280 ARG A C 1
ATOM 2264 O O . ARG A 1 280 ? 24.771 11.720 -37.635 1.00 96.88 280 ARG A O 1
ATOM 2271 N N . ASP A 1 281 ? 23.000 12.866 -36.856 1.00 96.25 281 ASP A N 1
ATOM 2272 C CA . ASP A 1 281 ? 23.266 12.696 -35.427 1.00 96.25 281 ASP A CA 1
ATOM 2273 C C . ASP A 1 281 ? 21.956 12.820 -34.642 1.00 96.25 281 ASP A C 1
ATOM 2275 O O . ASP A 1 281 ? 21.041 13.530 -35.070 1.00 96.25 281 ASP A O 1
ATOM 2279 N N . ALA A 1 282 ? 21.891 12.162 -33.492 1.00 96.69 282 ALA A N 1
ATOM 2280 C CA . ALA A 1 282 ? 20.760 12.175 -32.578 1.00 96.69 282 ALA A CA 1
ATOM 2281 C C . ALA A 1 282 ? 21.267 12.296 -31.135 1.00 96.69 282 ALA A C 1
ATOM 2283 O O . ALA A 1 282 ? 22.219 11.620 -30.745 1.00 96.69 282 ALA A O 1
ATOM 2284 N N . VAL A 1 283 ? 20.609 13.129 -30.329 1.00 97.62 283 VAL A N 1
ATOM 2285 C CA . VAL A 1 283 ? 20.832 13.203 -28.882 1.00 97.62 283 VAL A CA 1
ATOM 2286 C C . VAL A 1 283 ? 19.659 12.518 -28.200 1.00 97.62 283 VAL A C 1
ATOM 2288 O O . VAL A 1 283 ? 18.532 13.012 -28.237 1.00 97.62 283 VAL A O 1
ATOM 2291 N N . VAL A 1 284 ? 19.933 11.376 -27.577 1.00 97.75 284 VAL A N 1
ATOM 2292 C CA . VAL A 1 284 ? 18.962 10.586 -26.815 1.00 97.75 284 VAL A CA 1
ATOM 2293 C C . VAL A 1 284 ? 19.360 10.632 -25.344 1.00 97.75 284 VAL A C 1
ATOM 2295 O O . VAL A 1 284 ? 20.544 10.550 -25.021 1.00 97.75 284 VAL A O 1
ATOM 2298 N N . GLN A 1 285 ? 18.388 10.778 -24.450 1.00 97.06 285 GLN A N 1
ATOM 2299 C CA . GLN A 1 285 ? 18.593 10.744 -23.003 1.00 97.06 285 GLN A CA 1
ATOM 2300 C C . GLN A 1 285 ? 17.757 9.634 -22.369 1.00 97.06 285 GLN A C 1
ATOM 2302 O O . GLN A 1 285 ? 16.618 9.405 -22.770 1.00 97.06 285 GLN A O 1
ATOM 2307 N N . ARG A 1 286 ? 18.336 8.969 -21.364 1.00 96.69 286 ARG A N 1
ATOM 2308 C CA . ARG A 1 286 ? 17.673 8.003 -20.481 1.00 96.69 286 ARG A CA 1
ATOM 2309 C C . ARG A 1 286 ? 17.340 8.713 -19.172 1.00 96.69 286 ARG A C 1
ATOM 2311 O O . ARG A 1 286 ? 18.246 9.204 -18.499 1.00 96.69 286 ARG A O 1
ATOM 2318 N N . GLY A 1 287 ? 16.058 8.792 -18.839 1.00 95.56 287 GLY A N 1
ATOM 2319 C CA . GLY A 1 287 ? 15.579 9.309 -17.563 1.00 95.56 287 GLY A CA 1
ATOM 2320 C C . GLY A 1 287 ? 15.897 8.370 -16.396 1.00 95.56 287 GLY A C 1
ATOM 2321 O O . GLY A 1 287 ? 16.454 7.285 -16.567 1.00 95.56 287 GLY A O 1
ATOM 2322 N N . ALA A 1 288 ? 15.515 8.779 -15.188 1.00 94.88 288 ALA A N 1
ATOM 2323 C CA . ALA A 1 288 ? 15.465 7.867 -14.049 1.00 94.88 288 ALA A CA 1
ATOM 2324 C C . ALA A 1 288 ? 14.182 7.007 -14.111 1.00 94.88 288 ALA A C 1
ATOM 2326 O O . ALA A 1 288 ? 13.166 7.491 -14.623 1.00 94.88 288 ALA A O 1
ATOM 2327 N N . PRO A 1 289 ? 14.186 5.776 -13.563 1.00 97.12 289 PRO A N 1
ATOM 2328 C CA . PRO A 1 289 ? 12.951 5.068 -13.228 1.00 97.12 289 PRO A CA 1
ATOM 2329 C C . PRO A 1 289 ? 12.074 5.927 -12.304 1.00 97.12 289 PRO A C 1
ATOM 2331 O O . PRO A 1 289 ? 12.595 6.675 -11.472 1.00 97.12 289 PRO A O 1
ATOM 2334 N N . GLN A 1 290 ? 10.751 5.815 -12.422 1.00 97.00 290 GLN A N 1
ATOM 2335 C CA . GLN A 1 290 ? 9.810 6.547 -11.565 1.00 97.00 290 GLN A CA 1
ATOM 2336 C C . GLN A 1 290 ? 9.121 5.595 -10.591 1.00 97.00 290 GLN A C 1
ATOM 2338 O O . GLN A 1 290 ? 8.610 4.562 -11.008 1.00 97.00 290 GLN A O 1
ATOM 2343 N N . VAL A 1 291 ? 9.065 5.953 -9.309 1.00 97.94 291 VAL A N 1
ATOM 2344 C CA . VAL A 1 291 ? 8.411 5.147 -8.266 1.00 97.94 291 VAL A CA 1
ATOM 2345 C C . VAL A 1 291 ? 7.098 5.792 -7.846 1.00 97.94 291 VAL A C 1
ATOM 2347 O O . VAL A 1 291 ? 7.054 6.987 -7.553 1.00 97.94 291 VAL A O 1
ATOM 2350 N N . VAL A 1 292 ? 6.042 4.986 -7.755 1.00 97.94 292 VAL A N 1
ATOM 2351 C CA . VAL A 1 292 ? 4.761 5.353 -7.144 1.00 97.94 292 VAL A CA 1
ATOM 2352 C C . VAL A 1 292 ? 4.485 4.391 -5.992 1.00 97.94 292 VAL A C 1
ATOM 2354 O O . VAL A 1 292 ? 4.466 3.184 -6.193 1.00 97.94 292 VAL A O 1
ATOM 2357 N N . ILE A 1 293 ? 4.254 4.916 -4.788 1.00 97.19 293 ILE A N 1
ATOM 2358 C CA . ILE A 1 293 ? 3.835 4.126 -3.622 1.00 97.19 293 ILE A CA 1
ATOM 2359 C C . ILE A 1 293 ? 2.338 4.366 -3.406 1.00 97.19 293 ILE A C 1
ATOM 2361 O O . ILE A 1 293 ? 1.912 5.515 -3.293 1.00 97.19 293 ILE A O 1
ATOM 2365 N N . TYR A 1 294 ? 1.539 3.297 -3.378 1.00 95.38 294 TYR A N 1
ATOM 2366 C CA . TYR A 1 294 ? 0.088 3.365 -3.158 1.00 95.38 294 TYR A CA 1
ATOM 2367 C C . TYR A 1 294 ? -0.284 3.238 -1.676 1.00 95.38 294 TYR A C 1
ATOM 2369 O O . TYR A 1 294 ? -1.306 3.778 -1.250 1.00 95.38 294 TYR A O 1
ATOM 2377 N N . VAL A 1 295 ? 0.559 2.562 -0.892 1.00 93.75 295 VAL A N 1
ATOM 2378 C CA . VAL A 1 295 ? 0.461 2.510 0.572 1.00 93.75 295 VAL A CA 1
ATOM 2379 C C . VAL A 1 295 ? 0.636 3.928 1.161 1.00 93.75 295 VAL A C 1
ATOM 2381 O O . VAL A 1 295 ? 1.581 4.624 0.785 1.00 93.75 295 VAL A O 1
ATOM 2384 N N . PRO A 1 296 ? -0.231 4.396 2.080 1.00 92.31 296 PRO A N 1
ATOM 2385 C CA . PRO A 1 296 ? -0.080 5.694 2.737 1.00 92.31 296 PRO A CA 1
ATOM 2386 C C . PRO A 1 296 ? 1.173 5.758 3.626 1.00 92.31 296 PRO A C 1
ATOM 2388 O O . PRO A 1 296 ? 1.460 4.779 4.311 1.00 92.31 296 PRO A O 1
ATOM 2391 N N . PRO A 1 297 ? 1.856 6.914 3.750 1.00 93.25 297 PRO A N 1
ATOM 2392 C CA . PRO A 1 297 ? 2.999 7.085 4.661 1.00 93.25 297 PRO A CA 1
ATOM 2393 C C . PRO A 1 297 ? 2.723 6.813 6.149 1.00 93.25 297 PRO A C 1
ATOM 2395 O O . PRO A 1 297 ? 3.663 6.684 6.925 1.00 93.25 297 PRO A O 1
ATOM 2398 N N . SER A 1 298 ? 1.449 6.760 6.549 1.00 90.69 298 SER A N 1
ATOM 2399 C CA . SER A 1 298 ? 0.978 6.447 7.904 1.00 90.69 298 SER A CA 1
ATOM 2400 C C . SER A 1 298 ? 0.596 4.974 8.109 1.00 90.69 298 SER A C 1
ATOM 2402 O O . SER A 1 298 ? 0.089 4.632 9.175 1.00 90.69 298 SER A O 1
ATOM 2404 N N . SER A 1 299 ? 0.797 4.117 7.103 1.00 92.38 299 SER A N 1
ATOM 2405 C CA . SER A 1 299 ? 0.697 2.659 7.224 1.00 92.38 299 SER A CA 1
ATOM 2406 C C . SER A 1 299 ? 2.038 2.075 7.658 1.00 92.38 299 SER A C 1
ATOM 2408 O O . SER A 1 299 ? 3.096 2.475 7.162 1.00 92.38 299 SER A O 1
ATOM 2410 N N . GLN A 1 300 ? 1.997 1.051 8.510 1.00 91.69 300 GLN A N 1
ATOM 2411 C CA . GLN A 1 300 ? 3.189 0.312 8.942 1.00 91.69 300 GLN A CA 1
ATOM 2412 C C . GLN A 1 300 ? 3.943 -0.369 7.782 1.00 91.69 300 GLN A C 1
ATOM 2414 O O . GLN A 1 300 ? 5.135 -0.643 7.896 1.00 91.69 300 GLN A O 1
ATOM 2419 N N . PHE A 1 301 ? 3.283 -0.598 6.641 1.00 94.25 301 PHE A N 1
ATOM 2420 C CA . PHE A 1 301 ? 3.883 -1.233 5.463 1.00 94.25 301 PHE A CA 1
ATOM 2421 C C . PHE A 1 301 ? 4.585 -0.263 4.507 1.00 94.25 301 PHE A C 1
ATOM 2423 O O . PHE A 1 301 ? 5.273 -0.713 3.589 1.00 94.25 301 PHE A O 1
ATOM 2430 N N . TYR A 1 302 ? 4.453 1.054 4.704 1.00 94.62 302 TYR A N 1
ATOM 2431 C CA . TYR A 1 302 ? 4.968 2.055 3.764 1.00 94.62 302 TYR A CA 1
ATOM 2432 C C . TYR A 1 302 ? 6.462 1.885 3.468 1.00 94.62 302 TYR A C 1
ATOM 2434 O O . TYR A 1 302 ? 6.877 1.843 2.311 1.00 94.62 302 TYR A O 1
ATOM 2442 N N . TYR A 1 303 ? 7.275 1.759 4.519 1.00 95.69 303 TYR A N 1
ATOM 2443 C CA . TYR A 1 303 ? 8.729 1.678 4.389 1.00 95.69 303 TYR A CA 1
ATOM 2444 C C . TYR A 1 303 ? 9.187 0.380 3.709 1.00 95.69 303 TYR A C 1
ATOM 2446 O O . TYR A 1 303 ? 10.119 0.400 2.905 1.00 95.69 303 TYR A O 1
ATOM 2454 N N . LYS A 1 304 ? 8.483 -0.730 3.967 1.00 95.38 304 LYS A N 1
ATOM 2455 C CA . LYS A 1 304 ? 8.722 -2.034 3.337 1.00 95.38 304 LYS A CA 1
ATOM 2456 C C . LYS A 1 304 ? 8.535 -1.967 1.821 1.00 95.38 304 LYS A C 1
ATOM 2458 O O . LYS A 1 304 ? 9.422 -2.377 1.074 1.00 95.38 304 LYS A O 1
ATOM 2463 N N . VAL A 1 305 ? 7.410 -1.400 1.379 1.00 96.88 305 VAL A N 1
ATOM 2464 C CA . VAL A 1 305 ? 7.120 -1.185 -0.046 1.00 96.88 305 VAL A CA 1
ATOM 2465 C C . VAL A 1 305 ? 8.099 -0.181 -0.652 1.00 96.88 305 VAL A C 1
ATOM 2467 O O . VAL A 1 305 ? 8.611 -0.413 -1.740 1.00 96.88 305 VAL A O 1
ATOM 2470 N N . TRP A 1 306 ? 8.428 0.905 0.053 1.00 97.50 306 TRP A N 1
ATOM 2471 C CA . TRP A 1 306 ? 9.410 1.871 -0.440 1.00 97.50 306 TRP A CA 1
ATOM 2472 C C . TRP A 1 306 ? 10.779 1.224 -0.706 1.00 97.50 306 TRP A C 1
ATOM 2474 O O . TRP A 1 306 ? 11.329 1.436 -1.785 1.00 97.50 306 TRP A O 1
ATOM 2484 N N . ILE A 1 307 ? 11.296 0.395 0.213 1.00 97.19 307 ILE A N 1
ATOM 2485 C CA . ILE A 1 307 ? 12.541 -0.370 0.006 1.00 97.19 307 ILE A CA 1
ATOM 2486 C C . ILE A 1 307 ? 12.443 -1.275 -1.227 1.00 97.19 307 ILE A C 1
ATOM 2488 O O . ILE A 1 307 ? 13.370 -1.285 -2.033 1.00 97.19 307 ILE A O 1
ATOM 2492 N N . HIS A 1 308 ? 11.335 -2.007 -1.375 1.00 97.62 308 HIS A N 1
ATOM 2493 C CA . HIS A 1 308 ? 11.103 -2.910 -2.504 1.00 97.62 308 HIS A CA 1
ATOM 2494 C C . HIS A 1 308 ? 11.250 -2.172 -3.846 1.00 97.62 308 HIS A C 1
ATOM 2496 O O . HIS A 1 308 ? 12.084 -2.524 -4.679 1.00 97.62 308 HIS A O 1
ATOM 2502 N N . GLU A 1 309 ? 10.535 -1.054 -4.003 1.00 98.19 309 GLU A N 1
ATOM 2503 C CA . GLU A 1 309 ? 10.617 -0.225 -5.208 1.00 98.19 309 GLU A CA 1
ATOM 2504 C C . GLU A 1 309 ? 11.995 0.441 -5.391 1.00 98.19 309 GLU A C 1
ATOM 2506 O O . GLU A 1 309 ? 12.444 0.645 -6.519 1.00 98.19 309 GLU A O 1
ATOM 2511 N N . GLN A 1 310 ? 12.721 0.766 -4.311 1.00 97.81 310 GLN A N 1
ATOM 2512 C CA . GLN A 1 310 ? 14.097 1.267 -4.436 1.00 97.81 310 GLN A CA 1
ATOM 2513 C C . GLN A 1 310 ? 15.083 0.209 -4.961 1.00 97.81 310 GLN A C 1
ATOM 2515 O O . GLN A 1 310 ? 16.079 0.594 -5.579 1.00 97.81 310 GLN A O 1
ATOM 2520 N N . GLU A 1 311 ? 14.851 -1.095 -4.773 1.00 98.00 311 GLU A N 1
ATOM 2521 C CA . GLU A 1 311 ? 15.692 -2.108 -5.431 1.00 98.00 311 GLU A CA 1
ATOM 2522 C C . GLU A 1 311 ? 15.405 -2.155 -6.938 1.00 98.00 311 GLU A C 1
ATOM 2524 O O . GLU A 1 311 ? 16.350 -2.163 -7.724 1.00 98.00 311 GLU A O 1
ATOM 2529 N N . HIS A 1 312 ? 14.148 -2.019 -7.374 1.00 98.19 312 HIS A N 1
ATOM 2530 C CA . HIS A 1 312 ? 13.831 -1.868 -8.802 1.00 98.19 312 HIS A CA 1
ATOM 2531 C C . HIS A 1 312 ? 14.499 -0.644 -9.442 1.00 98.19 312 HIS A C 1
ATOM 2533 O O . HIS A 1 312 ? 15.036 -0.740 -10.548 1.00 98.19 312 HIS A O 1
ATOM 2539 N N . VAL A 1 313 ? 14.558 0.495 -8.742 1.00 98.19 313 VAL A N 1
ATOM 2540 C CA . VAL A 1 313 ? 15.333 1.663 -9.202 1.00 98.19 313 VAL A CA 1
ATOM 2541 C C . VAL A 1 313 ? 16.818 1.313 -9.370 1.00 98.19 313 VAL A C 1
ATOM 2543 O O . VAL A 1 313 ? 17.425 1.672 -10.382 1.00 98.19 313 VAL A O 1
ATOM 2546 N N . GLN A 1 314 ? 17.408 0.590 -8.412 1.00 97.88 314 GLN A N 1
ATOM 2547 C CA . GLN A 1 314 ? 18.808 0.156 -8.480 1.00 97.88 314 GLN A CA 1
ATOM 2548 C C . GLN A 1 314 ? 19.064 -0.872 -9.590 1.00 97.88 314 GLN A C 1
ATOM 2550 O O . GLN A 1 314 ? 20.135 -0.847 -10.198 1.00 97.88 314 GLN A O 1
ATOM 2555 N N . GLN A 1 315 ? 18.099 -1.740 -9.900 1.00 98.12 315 GLN A N 1
ATOM 2556 C CA . GLN A 1 315 ? 18.213 -2.779 -10.928 1.00 98.12 315 GLN A CA 1
ATOM 2557 C C . GLN A 1 315 ? 18.341 -2.230 -12.352 1.00 98.12 315 GLN A C 1
ATOM 2559 O O . GLN A 1 315 ? 18.938 -2.892 -13.200 1.00 98.12 315 GLN A O 1
ATOM 2564 N N . PHE A 1 316 ? 17.860 -1.009 -12.607 1.00 97.69 316 PHE A N 1
ATOM 2565 C CA . PHE A 1 316 ? 18.126 -0.265 -13.845 1.00 97.69 316 PHE A CA 1
ATOM 2566 C C . PHE A 1 316 ? 19.515 0.402 -13.882 1.00 97.69 316 PHE A C 1
ATOM 2568 O O . PHE A 1 316 ? 19.856 1.056 -14.876 1.00 97.69 316 PHE A O 1
ATOM 2575 N N . GLY A 1 317 ? 20.318 0.271 -12.823 1.00 95.25 317 GLY A N 1
ATOM 2576 C CA . GLY A 1 317 ? 21.686 0.778 -12.735 1.00 95.25 317 GLY A CA 1
ATOM 2577 C C . GLY A 1 317 ? 22.713 -0.083 -13.494 1.00 95.25 317 GLY A C 1
ATOM 2578 O O . GLY A 1 317 ? 22.461 -1.258 -13.769 1.00 95.25 317 GLY A O 1
ATOM 2579 N N . PRO A 1 318 ? 23.897 0.464 -13.833 1.00 92.62 318 PRO A N 1
ATOM 2580 C CA . PRO A 1 318 ? 24.908 -0.255 -14.611 1.00 92.62 318 PRO A CA 1
ATOM 2581 C C . PRO A 1 318 ? 25.332 -1.586 -13.973 1.00 92.62 318 PRO A C 1
ATOM 2583 O O . PRO A 1 318 ? 25.649 -1.645 -12.786 1.00 92.62 318 PRO A O 1
ATOM 2586 N N . GLY A 1 319 ? 25.376 -2.652 -14.778 1.00 91.94 319 GLY A N 1
ATOM 2587 C CA . GLY A 1 319 ? 25.801 -3.988 -14.338 1.00 91.94 319 GLY A CA 1
ATOM 2588 C C . GLY A 1 319 ? 24.773 -4.771 -13.509 1.00 91.94 319 GLY A C 1
ATOM 2589 O O . GLY A 1 319 ? 25.111 -5.838 -13.002 1.00 91.94 319 GLY A O 1
ATOM 2590 N N . ARG A 1 320 ? 23.542 -4.266 -13.361 1.00 96.62 320 ARG A N 1
ATOM 2591 C CA . ARG A 1 320 ? 22.417 -4.968 -12.720 1.00 96.62 320 ARG A CA 1
ATOM 2592 C C . ARG A 1 320 ? 21.494 -5.631 -13.751 1.00 96.62 320 ARG A C 1
ATOM 2594 O O . ARG A 1 320 ? 21.654 -5.431 -14.954 1.00 96.62 320 ARG A O 1
ATOM 2601 N N . ILE A 1 321 ? 20.524 -6.418 -13.280 1.00 96.75 321 ILE A N 1
ATOM 2602 C CA . ILE A 1 321 ? 19.678 -7.293 -14.111 1.00 96.75 321 ILE A CA 1
ATOM 2603 C C . ILE A 1 321 ? 18.814 -6.562 -15.158 1.00 96.75 321 ILE A C 1
ATOM 2605 O O . ILE A 1 321 ? 18.463 -7.168 -16.170 1.00 96.75 321 ILE A O 1
ATOM 2609 N N . LEU A 1 322 ? 18.525 -5.269 -14.973 1.00 97.75 322 LEU A N 1
ATOM 2610 C CA . LEU A 1 322 ? 17.827 -4.403 -15.939 1.00 97.75 322 LEU A CA 1
ATOM 2611 C C . LEU A 1 322 ? 18.726 -3.248 -16.441 1.00 97.75 322 LEU A C 1
ATOM 2613 O O . LEU A 1 322 ? 18.245 -2.286 -17.042 1.00 97.75 322 LEU A O 1
ATOM 2617 N N . GLY A 1 323 ? 20.033 -3.304 -16.162 1.00 96.06 323 GLY A N 1
ATOM 2618 C CA . GLY A 1 323 ? 20.976 -2.196 -16.347 1.00 96.06 323 GLY A CA 1
ATOM 2619 C C . GLY A 1 323 ? 21.349 -1.887 -17.798 1.00 96.06 323 GLY A C 1
ATOM 2620 O O . GLY A 1 323 ? 21.723 -0.758 -18.107 1.00 96.06 323 GLY A O 1
ATOM 2621 N N . ASP A 1 324 ? 21.236 -2.881 -18.675 1.00 95.88 324 ASP A N 1
ATOM 2622 C CA . ASP A 1 324 ? 21.357 -2.787 -20.135 1.00 95.88 324 ASP A CA 1
ATOM 2623 C C . ASP A 1 324 ? 20.066 -2.295 -20.812 1.00 95.88 324 ASP A C 1
ATOM 2625 O O . ASP A 1 324 ? 20.116 -1.832 -21.950 1.00 95.88 324 ASP A O 1
ATOM 2629 N N . LEU A 1 325 ? 18.916 -2.355 -20.128 1.00 97.50 325 LEU A N 1
ATOM 2630 C CA . LEU A 1 325 ? 17.633 -1.992 -20.727 1.00 97.50 325 LEU A CA 1
ATOM 2631 C C . LEU A 1 325 ? 17.450 -0.480 -20.866 1.00 97.50 325 LEU A C 1
ATOM 2633 O O . LEU A 1 325 ? 17.910 0.318 -20.041 1.00 97.50 325 LEU A O 1
ATOM 2637 N N . TYR A 1 326 ? 16.696 -0.085 -21.891 1.00 97.06 326 TYR A N 1
ATOM 2638 C CA . TYR A 1 326 ? 16.424 1.312 -22.238 1.00 97.06 326 TYR A CA 1
ATOM 2639 C C . TYR A 1 326 ? 17.728 2.102 -22.435 1.00 97.06 326 TYR A C 1
ATOM 2641 O O . TYR A 1 326 ? 17.910 3.194 -21.897 1.00 97.06 326 TYR A O 1
ATOM 2649 N N . ASN A 1 327 ? 18.664 1.527 -23.191 1.00 96.50 327 ASN A N 1
ATOM 2650 C CA . ASN A 1 327 ? 19.936 2.157 -23.520 1.00 96.50 327 ASN A CA 1
ATOM 2651 C C . ASN A 1 327 ? 19.730 3.303 -24.534 1.00 96.50 327 ASN A C 1
ATOM 2653 O O . ASN A 1 327 ? 19.096 3.118 -25.578 1.00 96.50 327 ASN A O 1
ATOM 2657 N N . ALA A 1 328 ? 20.255 4.491 -24.223 1.00 96.81 328 ALA A N 1
ATOM 2658 C CA . ALA A 1 328 ? 20.143 5.675 -25.075 1.00 96.81 328 ALA A CA 1
ATOM 2659 C C . ALA A 1 328 ? 21.072 5.620 -26.300 1.00 96.81 328 ALA A C 1
ATOM 2661 O O . ALA A 1 328 ? 20.678 6.068 -27.377 1.00 96.81 328 ALA A O 1
ATOM 2662 N N . ASP A 1 329 ? 22.268 5.036 -26.165 1.00 97.00 329 ASP A N 1
ATOM 2663 C CA . ASP A 1 329 ? 23.231 4.911 -27.265 1.00 97.00 329 ASP A CA 1
ATOM 2664 C C . ASP A 1 329 ? 22.755 3.900 -28.315 1.00 97.00 329 ASP A C 1
ATOM 2666 O O . ASP A 1 329 ? 22.945 4.112 -29.512 1.00 97.00 329 ASP A O 1
ATOM 2670 N N . GLU A 1 330 ? 22.078 2.828 -27.896 1.00 97.31 330 GLU A N 1
ATOM 2671 C CA . GLU A 1 330 ? 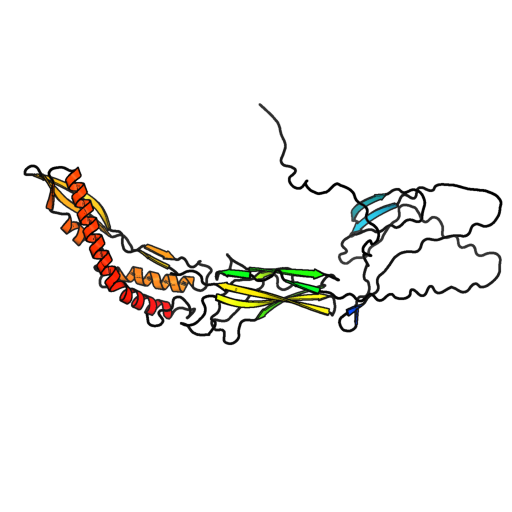21.461 1.865 -28.818 1.00 97.31 330 GLU A CA 1
ATOM 2672 C C . GLU A 1 330 ? 20.365 2.523 -29.661 1.00 97.31 330 GLU A C 1
ATOM 2674 O O . GLU A 1 330 ? 20.425 2.462 -30.890 1.00 97.31 330 GLU A O 1
ATOM 2679 N N . LEU A 1 331 ? 19.421 3.238 -29.033 1.00 97.62 331 LEU A N 1
ATOM 2680 C CA . LEU A 1 331 ? 18.389 3.978 -29.764 1.00 97.62 331 LEU A CA 1
ATOM 2681 C C . LEU A 1 331 ? 18.998 5.068 -30.661 1.00 97.62 331 LEU A C 1
ATOM 2683 O O . LEU A 1 331 ? 18.589 5.214 -31.811 1.00 97.62 331 LEU A O 1
ATOM 2687 N N . ARG A 1 332 ? 20.017 5.795 -30.185 1.00 97.94 332 ARG A N 1
ATOM 2688 C CA . ARG A 1 332 ? 20.763 6.768 -30.999 1.00 97.94 332 ARG A CA 1
ATOM 2689 C C . ARG A 1 332 ? 21.342 6.117 -32.258 1.00 97.94 332 ARG A C 1
ATOM 2691 O O . ARG A 1 332 ? 21.187 6.660 -33.349 1.00 97.94 332 ARG A O 1
ATOM 2698 N N . ASN A 1 333 ? 21.990 4.964 -32.115 1.00 97.88 333 ASN A N 1
ATOM 2699 C CA . ASN A 1 333 ? 22.623 4.259 -33.228 1.00 97.88 333 ASN A CA 1
ATOM 2700 C C . ASN A 1 333 ? 21.597 3.672 -34.214 1.00 97.88 333 ASN A C 1
ATOM 2702 O O . ASN A 1 333 ? 21.892 3.612 -35.403 1.00 97.88 333 ASN A O 1
ATOM 2706 N N . LEU A 1 334 ? 20.396 3.300 -33.753 1.00 97.50 334 LEU A N 1
ATOM 2707 C CA . LEU A 1 334 ? 19.278 2.893 -34.619 1.00 97.50 334 LEU A CA 1
ATOM 2708 C C . LEU A 1 334 ? 18.662 4.062 -35.407 1.00 97.50 334 LEU A C 1
ATOM 2710 O O . LEU A 1 334 ? 18.118 3.846 -36.487 1.00 97.50 334 LEU A O 1
ATOM 2714 N N . LEU A 1 335 ? 18.729 5.289 -34.879 1.00 97.56 335 LEU A N 1
ATOM 2715 C CA . LEU A 1 335 ? 18.201 6.489 -35.539 1.00 97.56 335 LEU A CA 1
ATOM 2716 C C . LEU A 1 335 ? 19.177 7.098 -36.558 1.00 97.56 335 LEU A C 1
ATOM 2718 O O . LEU A 1 335 ? 18.737 7.721 -37.521 1.00 97.56 335 LEU A O 1
ATOM 2722 N N . ILE A 1 336 ? 20.490 6.947 -36.377 1.00 97.31 336 ILE A N 1
ATOM 2723 C CA . ILE A 1 336 ? 21.486 7.498 -37.310 1.00 97.31 336 ILE A CA 1
ATOM 2724 C C . ILE A 1 336 ? 21.443 6.752 -38.651 1.00 97.31 336 ILE A C 1
ATOM 2726 O O . ILE A 1 336 ? 21.458 5.527 -38.710 1.00 97.31 336 ILE A O 1
ATOM 2730 N N . GLY A 1 337 ? 21.424 7.506 -39.752 1.00 93.81 337 GLY A N 1
ATOM 2731 C CA . GLY A 1 337 ? 21.418 6.970 -41.115 1.00 93.81 337 GLY A CA 1
ATOM 2732 C C . GLY A 1 337 ? 20.038 6.590 -41.663 1.00 93.81 337 GLY A C 1
ATOM 2733 O O . GLY A 1 337 ? 19.932 6.333 -42.864 1.00 93.81 337 GLY A O 1
ATOM 2734 N N . ILE A 1 338 ? 18.967 6.612 -40.856 1.00 96.81 338 ILE A N 1
ATOM 2735 C CA . ILE A 1 338 ? 17.608 6.488 -41.406 1.00 96.81 338 ILE A CA 1
ATOM 2736 C C . ILE A 1 338 ? 17.312 7.701 -42.297 1.00 96.81 338 ILE A C 1
ATOM 2738 O O . ILE A 1 338 ? 17.744 8.824 -42.007 1.00 96.81 338 ILE A O 1
ATOM 2742 N N . SER A 1 339 ? 16.610 7.474 -43.408 1.00 97.31 339 SER A N 1
ATOM 2743 C CA . SER A 1 339 ? 16.364 8.509 -44.412 1.00 97.31 339 SER A CA 1
ATOM 2744 C C . SER A 1 339 ? 15.009 8.372 -45.106 1.00 97.31 339 SER A C 1
ATOM 2746 O O . SER A 1 339 ? 14.474 7.272 -45.238 1.00 97.31 339 SER A O 1
ATOM 2748 N N . ALA A 1 340 ? 14.456 9.500 -45.558 1.00 97.62 340 ALA A N 1
ATOM 2749 C CA . ALA A 1 340 ? 13.192 9.562 -46.289 1.00 97.62 340 ALA A CA 1
ATOM 2750 C C . ALA A 1 340 ? 13.137 10.751 -47.275 1.00 97.62 340 ALA A C 1
ATOM 2752 O O . ALA A 1 340 ? 13.810 11.760 -47.053 1.00 97.62 340 ALA A O 1
ATOM 2753 N N . PRO A 1 341 ? 12.301 10.691 -48.330 1.00 97.69 341 PRO A N 1
ATOM 2754 C CA . PRO A 1 341 ? 12.118 11.797 -49.278 1.00 97.69 341 PRO A CA 1
ATOM 2755 C C . PRO A 1 341 ? 11.593 13.106 -48.663 1.00 97.69 341 PRO A C 1
ATOM 2757 O O . PRO A 1 341 ? 11.877 14.182 -49.188 1.00 97.69 341 PRO A O 1
ATOM 2760 N N . THR A 1 342 ? 10.828 13.044 -47.566 1.00 97.44 342 THR A N 1
ATOM 2761 C CA . THR A 1 342 ? 10.293 14.226 -46.865 1.00 97.44 342 THR A CA 1
ATOM 2762 C C . THR A 1 342 ? 10.577 14.182 -45.364 1.00 97.44 342 THR A C 1
ATOM 2764 O O . THR A 1 342 ? 10.761 13.110 -44.788 1.00 97.44 342 THR A O 1
ATOM 2767 N N . LEU A 1 343 ? 10.574 15.351 -44.713 1.00 95.31 343 LEU A N 1
ATOM 2768 C CA . LEU A 1 343 ? 10.714 15.450 -43.255 1.00 95.31 343 LEU A CA 1
ATOM 2769 C C . LEU A 1 343 ? 9.562 14.764 -42.505 1.00 95.31 343 LEU A C 1
ATOM 2771 O O . LEU A 1 343 ? 9.814 14.129 -41.488 1.00 95.31 343 LEU A O 1
ATOM 2775 N N . ASP A 1 344 ? 8.331 14.819 -43.024 1.00 96.94 344 ASP A N 1
ATOM 2776 C CA . ASP A 1 344 ? 7.180 14.142 -42.408 1.00 96.94 344 ASP A CA 1
ATOM 2777 C C . ASP A 1 344 ? 7.351 12.615 -42.431 1.00 96.94 344 ASP A C 1
ATOM 2779 O O . ASP A 1 344 ? 7.121 11.939 -41.429 1.00 96.94 344 ASP A O 1
ATOM 2783 N N . GLN A 1 345 ? 7.820 12.066 -43.559 1.00 97.56 345 GLN A N 1
ATOM 2784 C CA . GLN A 1 345 ? 8.132 10.639 -43.683 1.00 97.56 345 GLN A CA 1
ATOM 2785 C C . GLN A 1 345 ? 9.321 10.245 -42.801 1.00 97.56 345 GLN A C 1
ATOM 2787 O O . GLN A 1 345 ? 9.299 9.178 -42.192 1.00 97.56 345 GLN A O 1
ATOM 2792 N N . LEU A 1 346 ? 10.335 11.109 -42.684 1.00 96.50 346 LEU A N 1
ATOM 2793 C CA . LEU A 1 346 ? 11.462 10.876 -41.784 1.00 96.50 346 LEU A CA 1
ATOM 2794 C C . LEU A 1 346 ? 11.010 10.865 -40.317 1.00 96.50 346 LEU A C 1
ATOM 2796 O O . LEU A 1 346 ? 11.415 9.985 -39.566 1.00 96.50 346 LEU A O 1
ATOM 2800 N N . SER A 1 347 ? 10.136 11.796 -39.922 1.00 96.31 347 SER A N 1
ATOM 2801 C CA . SER A 1 347 ? 9.569 11.853 -38.571 1.00 96.31 347 SER A CA 1
ATOM 2802 C C . SER A 1 347 ? 8.720 10.623 -38.256 1.00 96.31 347 SER A C 1
ATOM 2804 O O . SER A 1 347 ? 8.795 10.117 -37.141 1.00 96.31 347 SER A O 1
ATOM 2806 N N . ALA A 1 348 ? 7.950 10.113 -39.223 1.00 97.38 348 ALA A N 1
ATOM 2807 C CA . ALA A 1 348 ? 7.208 8.867 -39.048 1.00 97.38 348 ALA A CA 1
ATOM 2808 C C . ALA A 1 348 ? 8.161 7.683 -38.805 1.00 97.38 348 ALA A C 1
ATOM 2810 O O . ALA A 1 348 ? 7.989 6.956 -37.831 1.00 97.38 348 ALA A O 1
ATOM 2811 N N . LEU A 1 349 ? 9.233 7.556 -39.599 1.00 97.69 349 LEU A N 1
ATOM 2812 C CA . LEU A 1 349 ? 10.247 6.511 -39.404 1.00 97.69 349 LEU A CA 1
ATOM 2813 C C . LEU A 1 349 ? 10.983 6.624 -38.058 1.00 97.69 349 LEU A C 1
ATOM 2815 O O . LEU A 1 349 ? 11.260 5.602 -37.438 1.00 97.69 349 LEU A O 1
ATOM 2819 N N . VAL A 1 350 ? 11.276 7.839 -37.577 1.00 96.94 350 VAL A N 1
ATOM 2820 C CA . VAL A 1 350 ? 11.817 8.060 -36.219 1.00 96.94 350 VAL A CA 1
ATOM 2821 C C . VAL A 1 350 ? 10.883 7.466 -35.168 1.00 96.94 350 VAL A C 1
ATOM 2823 O O . VAL A 1 350 ? 11.330 6.731 -34.287 1.00 96.94 350 VAL A O 1
ATOM 2826 N N . THR A 1 351 ? 9.591 7.781 -35.262 1.00 96.81 351 THR A N 1
ATOM 2827 C CA . THR A 1 351 ? 8.561 7.299 -34.340 1.00 96.81 351 THR A CA 1
ATOM 2828 C C . THR A 1 351 ? 8.401 5.776 -34.412 1.00 96.81 351 THR A C 1
ATOM 2830 O O . THR A 1 351 ? 8.369 5.126 -33.369 1.00 96.81 351 THR A O 1
ATOM 2833 N N . ASP A 1 352 ? 8.399 5.185 -35.609 1.00 97.50 352 ASP A N 1
ATOM 2834 C CA . ASP A 1 352 ? 8.320 3.730 -35.798 1.00 97.50 352 ASP A CA 1
ATOM 2835 C C . ASP A 1 352 ? 9.536 3.000 -35.194 1.00 97.50 352 ASP A C 1
ATOM 2837 O O . ASP A 1 352 ? 9.377 1.992 -34.502 1.00 97.50 352 ASP A O 1
ATOM 2841 N N . VAL A 1 353 ? 10.754 3.528 -35.391 1.00 97.62 353 VAL A N 1
ATOM 2842 C CA . VAL A 1 353 ? 11.990 2.978 -34.800 1.00 97.62 353 VAL A CA 1
ATOM 2843 C C . VAL A 1 353 ? 11.961 3.061 -33.272 1.00 97.62 353 VAL A C 1
ATOM 2845 O O . VAL A 1 353 ? 12.315 2.088 -32.604 1.00 97.62 353 VAL A O 1
ATOM 2848 N N . GLN A 1 354 ? 11.500 4.183 -32.706 1.00 96.69 354 GLN A N 1
ATOM 2849 C CA . GLN A 1 354 ? 11.327 4.333 -31.257 1.00 96.69 354 GLN A CA 1
ATOM 2850 C C . GLN A 1 354 ? 10.325 3.318 -30.697 1.00 96.69 354 GLN A C 1
ATOM 2852 O O . GLN A 1 354 ? 10.643 2.629 -29.727 1.00 96.69 354 GLN A O 1
ATOM 2857 N N . TYR A 1 355 ? 9.143 3.183 -31.310 1.00 96.88 355 TYR A N 1
ATOM 2858 C CA . TYR A 1 355 ? 8.125 2.232 -30.858 1.00 96.88 355 TYR A CA 1
ATOM 2859 C C . TYR A 1 355 ? 8.602 0.781 -30.943 1.00 96.88 355 TYR A C 1
ATOM 2861 O O . TYR A 1 355 ? 8.399 0.022 -29.995 1.00 96.88 355 TYR A O 1
ATOM 2869 N N . LEU A 1 356 ? 9.269 0.396 -32.037 1.00 97.50 356 LEU A N 1
ATOM 2870 C CA . LEU A 1 356 ? 9.820 -0.949 -32.189 1.00 97.50 356 LEU A CA 1
ATOM 2871 C C . LEU A 1 356 ? 10.889 -1.240 -31.129 1.00 97.50 356 LEU A C 1
ATOM 2873 O O . LEU A 1 356 ? 10.839 -2.285 -30.480 1.00 97.50 356 LEU A O 1
ATOM 2877 N N . TYR A 1 357 ? 11.831 -0.316 -30.921 1.00 97.81 357 TYR A N 1
ATOM 2878 C CA . TYR A 1 357 ? 12.881 -0.478 -29.919 1.00 97.81 357 TYR A CA 1
ATOM 2879 C C . TYR A 1 357 ? 12.298 -0.579 -28.503 1.00 97.81 357 TYR A C 1
ATOM 2881 O O . TYR A 1 357 ? 12.594 -1.538 -27.797 1.00 97.81 357 TYR A O 1
ATOM 2889 N N . LEU A 1 358 ? 11.406 0.335 -28.105 1.00 96.69 358 LEU A N 1
ATOM 2890 C CA . LEU A 1 358 ? 10.751 0.290 -26.792 1.00 96.69 358 LEU A CA 1
ATOM 2891 C C . LEU A 1 358 ? 9.912 -0.983 -26.598 1.00 96.69 358 LEU A C 1
ATOM 2893 O O . LEU A 1 358 ? 9.921 -1.554 -25.511 1.00 96.69 358 LEU A O 1
ATOM 2897 N N . GLY A 1 359 ? 9.243 -1.473 -27.647 1.00 97.25 359 GLY A N 1
ATOM 2898 C CA . GLY A 1 359 ? 8.527 -2.750 -27.618 1.00 97.25 359 GLY A CA 1
ATOM 2899 C C . GLY A 1 359 ? 9.447 -3.944 -27.340 1.00 97.25 359 GLY A C 1
ATOM 2900 O O . GLY A 1 359 ? 9.114 -4.795 -26.516 1.00 97.25 359 GLY A O 1
ATOM 2901 N N . LEU A 1 360 ? 10.631 -3.979 -27.961 1.00 97.62 360 LEU A N 1
ATOM 2902 C CA . LEU A 1 360 ? 11.645 -5.007 -27.699 1.00 97.62 360 LEU A CA 1
ATOM 2903 C C . LEU A 1 360 ? 12.220 -4.898 -26.277 1.00 97.62 360 LEU A C 1
ATOM 2905 O O . LEU A 1 360 ? 12.360 -5.916 -25.603 1.00 97.62 360 LEU A O 1
ATOM 2909 N N . GLN A 1 361 ? 12.501 -3.683 -25.796 1.00 97.88 361 GLN A N 1
ATOM 2910 C CA . GLN A 1 361 ? 12.985 -3.450 -24.427 1.00 97.88 361 GLN A CA 1
ATOM 2911 C C . GLN A 1 361 ? 11.956 -3.911 -23.379 1.00 97.88 361 GLN A C 1
ATOM 2913 O O . GLN A 1 361 ? 12.316 -4.613 -22.436 1.00 97.88 361 GLN A O 1
ATOM 2918 N N . ASN A 1 362 ? 10.668 -3.609 -23.588 1.00 96.94 362 ASN A N 1
ATOM 2919 C CA . ASN A 1 362 ? 9.576 -4.071 -22.726 1.00 96.94 362 ASN A CA 1
ATOM 2920 C C . ASN A 1 362 ? 9.454 -5.606 -22.715 1.00 96.94 362 ASN A C 1
ATOM 2922 O O . ASN A 1 362 ? 9.303 -6.191 -21.648 1.00 96.94 362 ASN A O 1
ATOM 2926 N N . ALA A 1 363 ? 9.585 -6.273 -23.866 1.00 97.94 363 ALA A N 1
ATOM 2927 C CA . ALA A 1 363 ? 9.549 -7.737 -23.931 1.00 97.94 363 ALA A CA 1
ATOM 2928 C C . ALA A 1 363 ? 10.713 -8.392 -23.157 1.00 97.94 363 ALA A C 1
ATOM 2930 O O . ALA A 1 363 ? 10.536 -9.434 -22.527 1.00 97.94 363 ALA A O 1
ATOM 2931 N N . VAL A 1 364 ? 11.905 -7.781 -23.158 1.00 97.94 364 VAL A N 1
ATOM 2932 C CA . VAL A 1 364 ? 13.031 -8.257 -22.336 1.00 97.94 364 VAL A CA 1
ATOM 2933 C C . VAL A 1 364 ? 12.815 -7.941 -20.852 1.00 97.94 364 VAL A C 1
ATOM 2935 O O . VAL A 1 364 ? 13.153 -8.777 -20.014 1.00 97.94 364 VAL A O 1
ATOM 2938 N N . LEU A 1 365 ? 12.214 -6.794 -20.512 1.00 97.81 365 LEU A N 1
ATOM 2939 C CA . LEU A 1 365 ? 11.813 -6.475 -19.138 1.00 97.81 365 LEU A CA 1
ATOM 2940 C C . LEU A 1 365 ? 10.833 -7.524 -18.592 1.00 97.81 365 LEU A C 1
ATOM 2942 O O . LEU A 1 365 ? 11.081 -8.061 -17.520 1.00 97.81 365 LEU A O 1
ATOM 2946 N N . GLU A 1 366 ? 9.782 -7.881 -19.335 1.00 97.44 366 GLU A N 1
ATOM 2947 C CA . GLU A 1 366 ? 8.807 -8.910 -18.935 1.00 97.44 366 GLU A CA 1
ATOM 2948 C C . GLU A 1 366 ? 9.461 -10.281 -18.684 1.00 97.44 366 GLU A C 1
ATOM 2950 O O . GLU A 1 366 ? 9.126 -10.958 -17.713 1.00 97.44 366 GLU A O 1
ATOM 2955 N N . LEU A 1 367 ? 10.447 -10.671 -19.501 1.00 97.88 367 LEU A N 1
ATOM 2956 C CA . LEU A 1 367 ? 11.210 -11.913 -19.310 1.00 97.88 367 LEU A CA 1
ATOM 2957 C C . LEU A 1 367 ? 12.121 -11.891 -18.070 1.00 97.88 367 LEU A C 1
ATOM 2959 O O . LEU A 1 367 ? 12.417 -12.948 -17.511 1.00 97.88 367 LEU A O 1
ATOM 2963 N N . ARG A 1 368 ? 12.598 -10.712 -17.654 1.00 97.81 368 ARG A N 1
ATOM 2964 C CA . ARG A 1 368 ? 13.497 -10.546 -16.497 1.00 97.81 368 ARG A CA 1
ATOM 2965 C C . ARG A 1 368 ? 12.768 -10.164 -15.207 1.00 97.81 368 ARG A C 1
ATOM 2967 O O . ARG A 1 368 ? 13.333 -10.361 -14.133 1.00 97.81 368 ARG A O 1
ATOM 2974 N N . ALA A 1 369 ? 11.530 -9.677 -15.299 1.00 95.88 369 ALA A N 1
ATOM 2975 C CA . ALA A 1 369 ? 10.744 -9.191 -14.170 1.00 95.88 369 ALA A CA 1
ATOM 2976 C C . ALA A 1 369 ? 10.656 -10.186 -12.995 1.00 95.88 369 ALA A C 1
ATOM 2978 O O . ALA A 1 369 ? 10.929 -9.752 -11.884 1.00 95.88 369 ALA A O 1
ATOM 2979 N N . PRO A 1 370 ? 10.418 -11.505 -13.174 1.00 95.50 370 PRO A N 1
ATOM 2980 C CA . PRO A 1 370 ? 10.363 -12.434 -12.037 1.00 95.50 370 PRO A CA 1
ATOM 2981 C C . PRO A 1 370 ? 11.662 -12.485 -11.218 1.00 95.50 370 PRO A C 1
ATOM 2983 O O . PRO A 1 370 ? 11.632 -12.580 -9.997 1.00 95.50 370 PRO A O 1
ATOM 2986 N N . TYR A 1 371 ? 12.818 -12.369 -11.876 1.00 96.00 371 TYR A N 1
ATOM 2987 C CA . TYR A 1 371 ? 14.117 -12.336 -11.201 1.00 96.00 371 TYR A CA 1
ATOM 2988 C C . TYR A 1 371 ? 14.370 -10.989 -10.508 1.00 96.00 371 TYR A C 1
ATOM 2990 O O . TYR A 1 371 ? 14.962 -10.952 -9.432 1.00 96.00 371 TYR A O 1
ATOM 2998 N N . ALA A 1 372 ? 13.895 -9.894 -11.109 1.00 97.00 372 ALA A N 1
ATOM 2999 C CA . ALA A 1 372 ? 13.959 -8.554 -10.535 1.00 97.00 372 ALA A CA 1
ATOM 3000 C C . ALA A 1 372 ? 13.076 -8.429 -9.273 1.00 97.00 372 ALA A C 1
ATOM 3002 O O . ALA A 1 372 ? 13.538 -7.939 -8.246 1.00 97.00 372 ALA A O 1
ATOM 3003 N N . GLU A 1 373 ? 11.843 -8.942 -9.322 1.00 96.50 373 GLU A N 1
ATOM 3004 C CA . GLU A 1 373 ? 10.924 -9.079 -8.179 1.00 96.50 373 GLU A CA 1
ATOM 3005 C C . GLU A 1 373 ? 11.550 -9.928 -7.067 1.00 96.50 373 GLU A C 1
ATOM 3007 O O . GLU A 1 373 ? 11.549 -9.532 -5.904 1.00 96.50 373 GLU A O 1
ATOM 3012 N N . HIS A 1 374 ? 12.154 -11.067 -7.418 1.00 95.19 374 HIS A N 1
ATOM 3013 C CA . HIS A 1 374 ? 12.806 -11.946 -6.451 1.00 95.19 374 HIS A CA 1
ATOM 3014 C C . HIS A 1 374 ? 13.970 -11.254 -5.714 1.00 95.19 374 HIS A C 1
ATOM 3016 O O . HIS A 1 374 ? 14.063 -11.334 -4.490 1.00 95.19 374 HIS A O 1
ATOM 3022 N N . GLU A 1 375 ? 14.837 -10.532 -6.432 1.00 95.62 375 GLU A N 1
ATOM 3023 C CA . GLU A 1 375 ? 15.881 -9.688 -5.829 1.00 95.62 375 GLU A CA 1
ATOM 3024 C C . GLU A 1 375 ? 15.289 -8.580 -4.933 1.00 95.62 375 GLU A C 1
ATOM 3026 O O . GLU A 1 375 ? 15.781 -8.369 -3.824 1.00 95.62 375 GLU A O 1
ATOM 3031 N N . ALA A 1 376 ? 14.213 -7.907 -5.357 1.00 97.06 376 ALA A N 1
ATOM 3032 C CA . ALA A 1 376 ? 13.563 -6.861 -4.564 1.00 97.06 376 ALA A CA 1
ATOM 3033 C C . ALA A 1 376 ? 12.949 -7.413 -3.263 1.00 97.06 376 ALA A C 1
ATOM 3035 O O . ALA A 1 376 ? 13.127 -6.824 -2.191 1.00 97.06 376 ALA A O 1
ATOM 3036 N N . TYR A 1 377 ? 12.313 -8.590 -3.316 1.00 95.88 377 TYR A N 1
ATOM 3037 C CA . TYR A 1 377 ? 11.811 -9.291 -2.132 1.00 95.88 377 TYR A CA 1
ATOM 3038 C C . TYR A 1 377 ? 12.930 -9.733 -1.178 1.00 95.88 377 TYR A C 1
ATOM 3040 O O . TYR A 1 377 ? 12.779 -9.573 0.033 1.00 95.88 377 TYR A O 1
ATOM 3048 N N . GLN A 1 378 ? 14.097 -10.174 -1.669 1.00 93.81 378 GLN A N 1
ATOM 3049 C CA . GLN A 1 378 ? 15.245 -10.491 -0.797 1.00 93.81 378 GLN A CA 1
ATOM 3050 C C . GLN A 1 378 ? 15.683 -9.307 0.088 1.00 93.81 378 GLN A C 1
ATOM 3052 O O . GLN A 1 378 ? 16.218 -9.531 1.181 1.00 93.81 378 GLN A O 1
ATOM 3057 N N . VAL A 1 379 ? 15.443 -8.065 -0.349 1.00 94.62 379 VAL A N 1
ATOM 3058 C CA . VAL A 1 379 ? 15.695 -6.847 0.435 1.00 94.62 379 VAL A CA 1
ATOM 3059 C C . VAL A 1 379 ? 14.483 -6.484 1.308 1.00 94.62 379 VAL A C 1
ATOM 3061 O O . VAL A 1 379 ? 14.635 -6.271 2.515 1.00 94.62 379 VAL A O 1
ATOM 3064 N N . SER A 1 380 ? 13.271 -6.431 0.743 1.00 96.06 380 SER A N 1
ATOM 3065 C CA . SER A 1 380 ? 12.078 -5.962 1.466 1.00 96.06 380 SER A CA 1
ATOM 3066 C C . SER A 1 380 ? 11.554 -6.941 2.521 1.00 96.06 380 SER A C 1
ATOM 3068 O O . SER A 1 380 ? 11.018 -6.504 3.542 1.00 96.06 380 SER A O 1
ATOM 3070 N N . ASP A 1 381 ? 11.720 -8.252 2.337 1.00 94.12 381 ASP A N 1
ATOM 3071 C CA . ASP A 1 381 ? 11.188 -9.284 3.244 1.00 94.12 381 ASP A CA 1
ATOM 3072 C C . ASP A 1 381 ? 11.839 -9.237 4.631 1.00 94.12 381 ASP A C 1
ATOM 3074 O O . ASP A 1 381 ? 11.192 -9.543 5.635 1.00 94.12 381 ASP A O 1
ATOM 3078 N N . GLN A 1 382 ? 13.092 -8.773 4.699 1.00 91.44 382 GLN A N 1
ATOM 3079 C CA . GLN A 1 382 ? 13.846 -8.598 5.943 1.00 91.44 382 GLN A CA 1
ATOM 3080 C C . GLN A 1 382 ? 13.330 -7.437 6.805 1.00 91.44 382 GLN A C 1
ATOM 3082 O O . GLN A 1 382 ? 13.576 -7.436 8.016 1.00 91.44 382 GLN A O 1
ATOM 3087 N N . SER A 1 383 ? 12.636 -6.475 6.185 1.00 92.00 383 SER A N 1
ATOM 3088 C CA . SER A 1 383 ? 12.086 -5.282 6.833 1.00 92.00 383 SER A CA 1
ATOM 3089 C C . SER A 1 383 ? 10.763 -5.587 7.528 1.00 92.00 383 SER A C 1
ATOM 3091 O O . SER A 1 383 ? 9.886 -6.241 6.954 1.00 92.00 383 SER A O 1
ATOM 3093 N N . ASP A 1 384 ? 10.611 -5.077 8.747 1.00 90.06 384 ASP A N 1
ATOM 3094 C CA . ASP A 1 384 ? 9.372 -5.198 9.508 1.00 90.06 384 ASP A CA 1
ATOM 3095 C C . ASP A 1 384 ? 8.265 -4.271 8.947 1.00 90.06 384 ASP A C 1
ATOM 3097 O O . ASP A 1 384 ? 8.578 -3.183 8.453 1.00 90.06 384 ASP A O 1
ATOM 3101 N N . PRO A 1 385 ? 6.980 -4.670 9.032 1.00 91.25 385 PRO A N 1
ATOM 3102 C CA . PRO A 1 385 ? 6.515 -5.976 9.496 1.00 91.25 385 PRO A CA 1
ATOM 3103 C C . PRO A 1 385 ? 6.864 -7.128 8.541 1.00 91.25 385 PRO A C 1
ATOM 3105 O O . PRO A 1 385 ? 6.877 -6.987 7.315 1.00 91.25 385 PRO A O 1
ATOM 3108 N N . ARG A 1 386 ? 7.097 -8.319 9.103 1.00 91.50 386 ARG A N 1
ATOM 3109 C CA . ARG A 1 386 ? 7.385 -9.540 8.330 1.00 91.50 386 ARG A CA 1
ATOM 3110 C C . ARG A 1 386 ? 6.128 -10.256 7.825 1.00 91.50 386 ARG A C 1
ATOM 3112 O O . ARG A 1 386 ? 6.050 -11.471 7.858 1.00 91.50 386 ARG A O 1
ATOM 3119 N N . TYR A 1 387 ? 5.171 -9.489 7.321 1.00 92.06 387 TYR A N 1
ATOM 3120 C CA . TYR A 1 387 ? 3.905 -9.942 6.732 1.00 92.06 387 TYR A CA 1
ATOM 3121 C C . TYR A 1 387 ? 3.543 -8.967 5.619 1.00 92.06 387 TYR A C 1
ATOM 3123 O O . TYR A 1 387 ? 4.006 -7.835 5.691 1.00 92.06 387 TYR A O 1
ATOM 3131 N N . VAL A 1 388 ? 2.700 -9.377 4.665 1.00 89.19 388 VAL A N 1
ATOM 3132 C CA . VAL A 1 388 ? 2.181 -8.549 3.552 1.00 89.19 388 VAL A CA 1
ATOM 3133 C C . VAL A 1 388 ? 3.287 -7.933 2.667 1.00 89.19 388 VAL A C 1
ATOM 3135 O O . VAL A 1 388 ? 4.321 -7.469 3.133 1.00 89.19 388 VAL A O 1
ATOM 3138 N N . TYR A 1 389 ? 3.120 -7.954 1.342 1.00 91.31 389 TYR A N 1
ATOM 3139 C CA . TYR A 1 389 ? 4.224 -7.622 0.415 1.00 91.31 389 TYR A CA 1
ATOM 3140 C C . TYR A 1 389 ? 5.493 -8.452 0.708 1.00 91.31 389 TYR A C 1
ATOM 3142 O O . TYR A 1 389 ? 6.603 -7.926 0.753 1.00 91.31 389 TYR A O 1
ATOM 3150 N N . GLN A 1 390 ? 5.294 -9.745 0.971 1.00 90.06 390 GLN A N 1
ATOM 3151 C CA . GLN A 1 390 ? 6.345 -10.735 1.196 1.00 90.06 390 GLN A CA 1
ATOM 3152 C C . GLN A 1 390 ? 6.550 -11.573 -0.069 1.00 90.06 390 GLN A C 1
ATOM 3154 O O . GLN A 1 390 ? 5.571 -11.910 -0.745 1.00 90.06 390 GLN A O 1
ATOM 3159 N N . GLY A 1 391 ? 7.795 -11.950 -0.360 1.00 86.62 391 GLY A N 1
ATOM 3160 C CA . GLY A 1 391 ? 8.147 -12.736 -1.540 1.00 86.62 391 GLY A CA 1
ATOM 3161 C C . GLY A 1 391 ? 7.542 -14.135 -1.526 1.00 86.62 391 GLY A C 1
ATOM 3162 O O . GLY A 1 391 ? 7.044 -14.594 -2.547 1.00 86.62 391 GLY A O 1
ATOM 3163 N N . CYS A 1 392 ? 7.510 -14.809 -0.371 1.00 85.94 392 CYS A N 1
ATOM 3164 C CA . CYS A 1 392 ? 6.735 -16.043 -0.146 1.00 85.94 392 CYS A CA 1
ATOM 3165 C C . CYS A 1 392 ? 6.894 -17.158 -1.206 1.00 85.94 392 CYS A C 1
ATOM 3167 O O . CYS A 1 392 ? 5.965 -17.926 -1.455 1.00 85.94 392 CYS A O 1
ATOM 3169 N N . GLY A 1 393 ? 8.077 -17.267 -1.822 1.00 68.25 393 GLY A N 1
ATOM 3170 C CA . GLY A 1 393 ? 8.365 -18.252 -2.872 1.00 68.25 393 GLY A CA 1
ATOM 3171 C C . GLY A 1 393 ? 7.946 -17.844 -4.291 1.00 68.25 393 GLY A C 1
ATOM 3172 O O . GLY A 1 393 ? 7.837 -18.723 -5.146 1.00 68.25 393 GLY A O 1
ATOM 3173 N N . ARG A 1 394 ? 7.701 -16.549 -4.526 1.00 58.66 394 ARG A N 1
ATOM 3174 C CA . ARG A 1 394 ? 7.592 -15.927 -5.855 1.00 58.66 394 ARG A CA 1
ATOM 3175 C C . ARG A 1 394 ? 8.962 -15.739 -6.521 1.00 58.66 394 ARG A C 1
ATOM 3177 O O . ARG A 1 394 ? 9.981 -15.592 -5.797 1.00 58.66 394 ARG A O 1
#

Sequence (394 aa):
MSRTLIAILAVCAALGLMTQAIHGQTPQIWAYSNLYQQGDQVVGYAETDLLSPSLPCWETYVWCWWQCNSYVEATLYNNWQYRASYWYEQFQGGCWVMVWAPLAEGSWSLRSNHGVSDIYYNTDYGMEMYYPYLFQFRERYIAIYPAVTISGDQYVPDSEYSWAAFFYLLYTGAQPTSFDWSFEAEPGAGNWPNVSFSNPSGSFTWTNSHWYANPDSPCDASLTSTYTITGTARFGQIERSAQASLGVTVPWNPGGRTFPPELTVVSLSYEFQQSMYMIRDAVVQRGAPQVVIYVPPSSQFYYKVWIHEQEHVQQFGPGRILGDLYNADELRNLLIGISAPTLDQLSALVTDVQYLYLGLQNAVLELRAPYAEHEAYQVSDQSDPRYVYQGCGR

Radius of gyration: 41.49 Å; chains: 1; bounding box: 100×72×126 Å

Secondary structure (DSSP, 8-state):
----------S--SS--------S-----PEEEEEEEETTEEEEEEE-------PPP-S----------EEEEEEEEETTEEEEEEEEEESSS-----------SS-----BSS----------S------------------B--EEEE---EEEESBSSSS-EEEEEEEESS--SEEEEEEEE-TT-BS-----BSSTTSSEEEE-B---BSSS-TTT--SEEEEEEEEEEEETTEEEEEEEEEEEE---SSSEEEEPPPEEEEEEEEEEETTEEEEEEEEEEE---EEEE-S-TTSTTHHHHHHHHHHHHHHTSTTSTTTTTT-HHHHHHHHTT-EESSHHHHHHHHHHHHHHHHHHHHHHHHHHHHHHHHHHHHHHTTSSSSSSS--TT-

pLDDT: mean 71.83, std 29.62, range [22.3, 98.38]